Protein AF-A0A9W8CK30-F1 (afdb_monomer_lite)

Sequence (544 aa):
MYNIVLTFGDSITQFGTNIKFSGWVNHLSQLFERRMDVLNRGFNGYNTDDACNVAHLVLPRTRNMEYPSPDICPSKYQLPNFSPKVELLTICFGSNDSMLVPGNKHVPLKRYTDNLRHLVQQVKDPKSEYYSPDTRIVLITPPPIGDHMYKTFAEKMSTSQKHENKVTRLYADAVRDLAQEMEVKCIDLWTAIENKIKDYNMSAETETNEFDGYDQYLNDGLHLNAKEFRVKEMVLNAGEIAHGATLAVEAAQFVIRHKRVQKKFVSVLKVTVIGMVLAYALIYVLLVLPLFIIRNGNYILATLLQYDATSSTFALLSTRDAVDHFLSTLPLLGLDIMVHVRPNMFEDIFFTMLEEVDPEYAKALKSWPPRKFRWEKVKFAARRLAKRYFMTLVASYLSRLPVVGWMVVPLGALTMMAKFVGYPLSGAIVLATVISPGSRKSTMFIFKSLLAMSDFSRDLMRPYFSHLGAKPKQQIQFYKTNESTVVGFILAYYLFVQLSWIGPAFYILAQAAIAMFISRQTVRPPPYTPGAEWELEKKARIKP

Organism: NCBI:txid1052880

pLDDT: mean 80.2, std 15.57, range [25.28, 98.81]

Foldseek 3Di:
DAAEAAEAEEPLLVCLCPLQQLVVLVVVCVVCPPHHHYDGRYHYLAALVNCLVCLVVRFDQPPDPPPVPPPPDPPPDPDPPDDHHHQEYEYYHQLQCLWDPPRPSHDPLVRSLVSVLVSVCLQPPPPHSRDDPNYAYEYEQFAFFLQQLLVVLCVVVVHPIHHHRVSSVSRLVSSVVSCVVVVHHYHSNHVVVVVVLVVVLVPDPPDDDSRSSCVQAAVRRGTGGNNPSPPCLQPFPVVLLVVLQVLLVVLLVVCVVDPQLVVLLVVLLVVLLVQLVVVLVVLCCVQVVVLVVVLVVLVVCCVVVVDDCPVVNVVSVVSVVVVVVVSLQSLLVSNLQCCQVCVVSLLVSLLSLLCVQPVVLSQQLQLFDFQPPPDDSNVVSVVVVVVVVVLLVVLVVCLPPPPCNVCSLLVVQQVVVCLQQNNRVSVVLSVVLSVPPDPPPVSSVVSVLSVVLSVLLCSLCNSRCRSLVDDSVLVSVVSSLSVNSSNSNSVSQSVQLSDRSRNSSSSSSSSSSVSSVDPVFFDRHGHDDVPDRDRRDHGPPPDD

Structure (mmCIF, N/CA/C/O backbone):
data_AF-A0A9W8CK30-F1
#
_entry.id   AF-A0A9W8CK30-F1
#
loop_
_atom_site.group_PDB
_atom_site.id
_atom_site.type_symbol
_atom_site.label_atom_id
_atom_site.label_alt_id
_atom_site.label_comp_id
_atom_site.label_asym_id
_atom_site.label_entity_id
_atom_site.label_seq_id
_atom_site.pdbx_PDB_ins_code
_atom_site.Cartn_x
_atom_site.Cartn_y
_atom_site.Cartn_z
_atom_site.occupancy
_atom_site.B_iso_or_equiv
_atom_site.auth_seq_id
_atom_site.auth_comp_id
_atom_site.auth_asym_id
_atom_site.auth_atom_id
_atom_site.pdbx_PDB_model_num
ATOM 1 N N . MET A 1 1 ? -19.502 21.655 -9.169 1.00 65.25 1 MET A N 1
ATOM 2 C CA . MET A 1 1 ? -18.942 21.185 -7.885 1.00 65.25 1 MET A CA 1
ATOM 3 C C . MET A 1 1 ? -19.142 19.673 -7.850 1.00 65.25 1 MET A C 1
ATOM 5 O O . MET A 1 1 ? -20.153 19.223 -8.386 1.00 65.25 1 MET A O 1
ATOM 9 N N . TYR A 1 2 ? -18.150 18.899 -7.403 1.00 83.56 2 TYR A N 1
ATOM 10 C CA . TYR A 1 2 ? -18.266 17.435 -7.367 1.00 83.56 2 TYR A CA 1
ATOM 11 C C . TYR A 1 2 ? -19.207 17.019 -6.231 1.00 83.56 2 TYR A C 1
ATOM 13 O O . TYR A 1 2 ? -19.472 17.816 -5.335 1.00 83.56 2 TYR A O 1
ATOM 21 N N . ASN A 1 3 ? -19.703 15.777 -6.246 1.00 89.31 3 ASN A N 1
ATOM 22 C CA . ASN A 1 3 ? -20.405 15.232 -5.081 1.00 89.31 3 ASN A CA 1
ATOM 23 C C . ASN A 1 3 ? -19.504 15.267 -3.839 1.00 89.31 3 ASN A C 1
ATOM 25 O O . ASN A 1 3 ? -18.278 15.295 -3.946 1.00 89.31 3 ASN A O 1
ATOM 29 N N . ILE A 1 4 ? -20.121 15.279 -2.664 1.00 91.88 4 ILE A N 1
ATOM 30 C CA . ILE A 1 4 ? -19.476 15.683 -1.421 1.00 91.88 4 ILE A CA 1
ATOM 31 C C . ILE A 1 4 ? -19.264 14.483 -0.494 1.00 91.88 4 ILE A C 1
ATOM 33 O O . ILE A 1 4 ? -20.175 13.684 -0.270 1.00 91.88 4 ILE A O 1
ATOM 37 N N . VAL A 1 5 ? -18.078 14.411 0.107 1.00 94.81 5 VAL A N 1
ATOM 38 C CA . VAL A 1 5 ? -17.840 13.694 1.364 1.00 94.81 5 VAL A CA 1
ATOM 39 C C . VAL A 1 5 ? -17.885 14.722 2.489 1.00 94.81 5 VAL A C 1
ATOM 41 O O . VAL A 1 5 ? -17.054 15.626 2.542 1.00 94.81 5 VAL A O 1
ATOM 44 N N . LEU A 1 6 ? -18.861 14.609 3.381 1.00 95.56 6 LEU A N 1
ATOM 45 C CA . LEU A 1 6 ? -19.061 15.528 4.494 1.00 95.56 6 LEU A CA 1
ATOM 46 C C . LEU A 1 6 ? -18.518 14.899 5.779 1.00 95.56 6 LEU A C 1
ATOM 48 O O . LEU A 1 6 ? -19.005 13.854 6.207 1.00 95.56 6 LEU A O 1
ATOM 52 N N . THR A 1 7 ? -17.526 15.528 6.408 1.00 97.19 7 THR A N 1
ATOM 53 C CA . THR A 1 7 ? -16.990 15.058 7.692 1.00 97.19 7 THR A CA 1
ATOM 54 C C . THR A 1 7 ? -17.495 15.937 8.827 1.00 97.19 7 THR A C 1
ATOM 56 O O . THR A 1 7 ? -17.118 17.105 8.899 1.00 97.19 7 THR A O 1
ATOM 59 N N . PHE A 1 8 ? -18.320 15.391 9.716 1.00 97.94 8 PHE A N 1
ATOM 60 C CA . PHE A 1 8 ? -18.879 16.087 10.873 1.00 97.94 8 PHE A CA 1
ATOM 61 C C . PHE A 1 8 ? -18.279 15.531 12.166 1.00 97.94 8 PHE A C 1
ATOM 63 O O . PHE A 1 8 ? -18.261 14.318 12.371 1.00 97.94 8 PHE A O 1
ATOM 70 N N . GLY A 1 9 ? -17.763 16.394 13.035 1.00 97.75 9 GLY A N 1
ATOM 71 C CA . GLY A 1 9 ? -17.132 15.930 14.267 1.00 97.75 9 GLY A CA 1
ATOM 72 C C . GLY A 1 9 ? -16.594 17.040 15.153 1.00 97.75 9 GLY A C 1
ATOM 73 O O . GLY A 1 9 ? -16.890 18.216 14.944 1.00 97.75 9 GLY A O 1
ATOM 74 N N . ASP A 1 10 ? -15.777 16.658 16.126 1.00 96.75 10 ASP A N 1
ATOM 75 C CA . ASP A 1 10 ? -15.156 17.572 17.085 1.00 96.75 10 ASP A CA 1
ATOM 76 C C . ASP A 1 10 ? -13.778 18.105 16.614 1.00 96.75 10 ASP A C 1
ATOM 78 O O . ASP A 1 10 ? -13.512 18.254 15.413 1.00 96.75 10 ASP A O 1
ATOM 82 N N . SER A 1 11 ? -12.880 18.408 17.558 1.00 95.25 11 SER A N 1
ATOM 83 C CA . SER A 1 11 ? -11.514 18.869 17.301 1.00 95.25 11 SER A CA 1
ATOM 84 C C . SER A 1 11 ? -10.676 17.882 16.489 1.00 95.25 11 SER A C 1
ATOM 86 O O . SER A 1 11 ? -9.855 18.318 15.682 1.00 95.25 11 SER A O 1
ATOM 88 N N . ILE A 1 12 ? -10.905 16.572 16.624 1.00 94.38 12 ILE A N 1
ATOM 89 C CA . ILE A 1 12 ? -10.204 15.538 15.849 1.00 94.38 12 ILE A CA 1
ATOM 90 C C . ILE A 1 12 ? -10.549 15.670 14.362 1.00 94.38 12 ILE A C 1
ATOM 92 O O . ILE A 1 12 ? -9.693 15.502 13.489 1.00 94.38 12 ILE A O 1
ATOM 96 N N . THR A 1 13 ? -11.796 16.029 14.057 1.00 95.44 13 THR A N 1
ATOM 97 C CA . THR A 1 13 ? -12.231 16.311 12.684 1.00 95.44 13 THR A CA 1
ATOM 98 C C . THR A 1 13 ? -11.753 17.691 12.235 1.00 95.44 13 THR A C 1
ATOM 100 O O . THR A 1 13 ? -11.208 17.821 11.138 1.00 95.44 13 THR A O 1
ATOM 103 N N . GLN A 1 14 ? -11.846 18.713 13.096 1.00 95.56 14 GLN A N 1
ATOM 104 C CA . GLN A 1 14 ? -11.438 20.082 12.756 1.00 95.56 14 GLN A CA 1
ATOM 105 C C . GLN A 1 14 ? -9.957 20.135 12.372 1.00 95.56 14 GLN A C 1
ATOM 107 O O . GLN A 1 14 ? -9.589 20.711 11.349 1.00 95.56 14 GLN A O 1
ATOM 112 N N . PHE A 1 15 ? -9.104 19.493 13.171 1.00 93.44 15 PHE A N 1
ATOM 113 C CA . PHE A 1 15 ? -7.669 19.414 12.920 1.00 93.44 15 PHE A CA 1
ATOM 114 C C . PHE A 1 15 ? -7.299 18.349 11.889 1.00 93.44 15 PHE A C 1
ATOM 116 O O . PHE A 1 15 ? -6.147 18.297 11.471 1.00 93.44 15 PHE A O 1
ATOM 123 N N . GLY A 1 16 ? -8.254 17.556 11.403 1.00 89.31 16 GLY A N 1
ATOM 124 C CA . GLY A 1 16 ? -8.020 16.530 10.393 1.00 89.31 16 GLY A CA 1
ATOM 125 C C . GLY A 1 16 ? -7.559 17.071 9.035 1.00 89.31 16 GLY A C 1
ATOM 126 O O . GLY A 1 16 ? -7.091 16.298 8.207 1.00 89.31 16 GLY A O 1
ATOM 127 N N . THR A 1 17 ? -7.634 18.377 8.766 1.00 88.44 17 THR A N 1
ATOM 128 C CA . THR A 1 17 ? -6.974 18.990 7.593 1.00 88.44 17 THR A CA 1
ATOM 129 C C . THR A 1 17 ? -5.509 19.348 7.851 1.00 88.44 17 THR A C 1
ATOM 131 O O . THR A 1 17 ? -4.738 19.538 6.911 1.00 88.44 17 THR A O 1
ATOM 134 N N . ASN A 1 18 ? -5.096 19.424 9.116 1.00 86.69 18 ASN A N 1
ATOM 135 C CA . ASN A 1 18 ? -3.737 19.743 9.516 1.00 86.69 18 ASN A CA 1
ATOM 136 C C . ASN A 1 18 ? -2.888 18.470 9.558 1.00 86.69 18 ASN A C 1
ATOM 138 O O . ASN A 1 18 ? -3.066 17.603 10.410 1.00 86.69 18 ASN A O 1
ATOM 142 N N . ILE A 1 19 ? -1.890 18.399 8.681 1.00 80.00 19 ILE A N 1
ATOM 143 C CA . ILE A 1 19 ? -0.962 17.266 8.578 1.00 80.00 19 ILE A CA 1
ATOM 144 C C . ILE A 1 19 ? -0.169 16.976 9.861 1.00 80.00 19 ILE A C 1
ATOM 146 O O . ILE A 1 19 ? 0.379 15.888 9.984 1.00 80.00 19 ILE A O 1
ATOM 150 N N . LYS A 1 20 ? -0.083 17.918 10.815 1.00 78.50 20 LYS A N 1
ATOM 151 C CA . LYS A 1 20 ? 0.539 17.689 12.134 1.00 78.50 20 LYS A CA 1
ATOM 152 C C . LYS A 1 20 ? -0.366 16.896 13.088 1.00 78.50 20 LYS A C 1
ATOM 154 O O . LYS A 1 20 ? 0.137 16.264 14.015 1.00 78.50 20 LYS A O 1
ATOM 159 N N . PHE A 1 21 ? -1.675 16.910 12.845 1.00 80.12 21 PHE A N 1
ATOM 160 C CA . PHE A 1 21 ? -2.707 16.247 13.641 1.00 80.12 21 PHE A CA 1
ATOM 161 C C . PHE A 1 21 ? -3.379 15.149 12.815 1.00 80.12 21 PHE A C 1
ATOM 163 O O . PHE A 1 21 ? -4.563 15.235 12.497 1.00 80.12 21 PHE A O 1
ATOM 170 N N . SER A 1 22 ? -2.600 14.149 12.392 1.00 82.56 22 SER A N 1
ATOM 171 C CA . SER A 1 22 ? -2.953 13.075 11.444 1.00 82.56 22 SER A CA 1
ATOM 172 C C . SER A 1 22 ? -3.208 13.503 9.997 1.00 82.56 22 SER A C 1
ATOM 174 O O . SER A 1 22 ? -2.800 12.798 9.083 1.00 82.56 22 SER A O 1
ATOM 176 N N . GLY A 1 23 ? -3.859 14.643 9.755 1.00 86.81 23 GLY A N 1
ATOM 177 C CA . GLY A 1 23 ? -4.244 15.051 8.407 1.00 86.81 23 GLY A CA 1
ATOM 178 C C . GLY A 1 23 ? -5.306 14.151 7.761 1.00 86.81 23 GLY A C 1
ATOM 179 O O . GLY A 1 23 ? -5.427 14.169 6.539 1.00 86.81 23 GLY A O 1
ATOM 180 N N . TRP A 1 24 ? -6.070 13.359 8.526 1.00 87.38 24 TRP A N 1
ATOM 181 C CA . TRP A 1 24 ? -6.973 12.339 7.971 1.00 87.38 24 TRP A CA 1
ATOM 182 C C . TRP A 1 24 ? -8.035 12.887 6.999 1.00 87.38 24 TRP A C 1
ATOM 184 O O . TRP A 1 24 ? -8.285 12.271 5.963 1.00 87.38 24 TRP A O 1
ATOM 194 N N . VAL A 1 25 ? -8.607 14.067 7.263 1.00 91.81 25 VAL A N 1
ATOM 195 C CA . VAL A 1 25 ? -9.548 14.732 6.341 1.00 91.81 25 VAL A CA 1
ATOM 196 C C . VAL A 1 25 ? -8.815 15.203 5.086 1.00 91.81 25 VAL A C 1
ATOM 198 O O . VAL A 1 25 ? -9.315 15.018 3.982 1.00 91.81 25 VAL A O 1
ATOM 201 N N . ASN A 1 26 ? -7.595 15.735 5.219 1.00 90.00 26 ASN A N 1
ATOM 202 C CA . ASN A 1 26 ? -6.770 16.087 4.059 1.00 90.00 26 ASN A CA 1
ATOM 203 C C . ASN A 1 26 ? -6.383 14.848 3.227 1.00 90.00 26 ASN A C 1
ATOM 205 O O . ASN A 1 26 ? -6.342 14.912 1.999 1.00 90.00 26 ASN A O 1
ATOM 209 N N . HIS A 1 27 ? -6.152 13.702 3.872 1.00 84.81 27 HIS A N 1
ATOM 210 C CA . HIS A 1 27 ? -5.924 12.430 3.188 1.00 84.81 27 HIS A CA 1
ATOM 211 C C . HIS A 1 27 ? -7.164 11.949 2.444 1.00 84.81 27 HIS A C 1
ATOM 213 O O . HIS A 1 27 ? -7.033 11.482 1.315 1.00 84.81 27 HIS A O 1
ATOM 219 N N . LEU A 1 28 ? -8.364 12.129 3.001 1.00 86.56 28 LEU A N 1
ATOM 220 C CA . LEU A 1 28 ? -9.598 11.904 2.249 1.00 86.56 28 LEU A CA 1
ATOM 221 C C . LEU A 1 28 ? -9.682 12.831 1.030 1.00 86.56 28 LEU A C 1
ATOM 223 O O . LEU A 1 28 ? -9.974 12.344 -0.061 1.00 86.56 28 LEU A O 1
ATOM 227 N N . SER A 1 29 ? -9.361 14.121 1.172 1.00 90.44 29 SER A N 1
ATOM 228 C CA . SER A 1 29 ? -9.340 15.066 0.042 1.00 90.44 29 SER A CA 1
ATOM 229 C C . SER A 1 29 ? -8.391 14.615 -1.066 1.00 90.44 29 SER A C 1
ATOM 231 O O . SER A 1 29 ? -8.749 14.643 -2.241 1.00 90.44 29 SER A O 1
ATOM 233 N N . GLN A 1 30 ? -7.200 14.140 -0.699 1.00 87.75 30 GLN A N 1
ATOM 234 C CA . GLN A 1 30 ? -6.228 13.599 -1.645 1.00 87.75 30 GLN A CA 1
ATOM 235 C C . GLN A 1 30 ? -6.709 12.289 -2.285 1.00 87.75 30 GLN A C 1
ATOM 237 O O . GLN A 1 30 ? -6.545 12.081 -3.484 1.00 87.75 30 GLN A O 1
ATOM 242 N N . LEU A 1 31 ? -7.323 11.392 -1.509 1.00 84.25 31 LEU A N 1
ATOM 243 C CA . LEU A 1 31 ? -7.863 10.140 -2.034 1.00 84.25 31 LEU A CA 1
ATOM 244 C C . LEU A 1 31 ? -8.970 10.406 -3.052 1.00 84.25 31 LEU A C 1
ATOM 246 O O . LEU A 1 31 ? -8.998 9.765 -4.101 1.00 84.25 31 LEU A O 1
ATOM 250 N N . PHE A 1 32 ? -9.874 11.342 -2.774 1.00 83.44 32 PHE A N 1
ATOM 251 C CA . PHE A 1 32 ? -11.007 11.674 -3.637 1.00 83.44 32 PHE A CA 1
ATOM 252 C C . PHE A 1 32 ? -10.716 12.772 -4.664 1.00 83.44 32 PHE A C 1
ATOM 254 O O . PHE A 1 32 ? -11.642 13.241 -5.329 1.00 83.44 32 PHE A O 1
ATOM 261 N N . GLU A 1 33 ? -9.443 13.119 -4.867 1.00 87.69 33 GLU A N 1
ATOM 262 C CA . GLU A 1 33 ? -9.029 14.164 -5.797 1.00 87.69 33 GLU A CA 1
ATOM 263 C C . GLU A 1 33 ? -9.661 13.955 -7.184 1.00 87.69 33 GLU A C 1
ATOM 265 O O . GLU A 1 33 ? -9.620 12.861 -7.761 1.00 87.69 33 GLU A O 1
ATOM 270 N N . ARG A 1 34 ? -10.286 15.018 -7.712 1.00 84.75 34 ARG A N 1
ATOM 271 C CA . ARG A 1 34 ? -11.008 15.037 -9.000 1.00 84.75 34 ARG A CA 1
ATOM 272 C C . ARG A 1 34 ? -12.218 14.090 -9.089 1.00 84.75 34 ARG A C 1
ATOM 274 O O . ARG A 1 34 ? -12.689 13.828 -10.195 1.00 84.75 34 ARG A O 1
ATOM 281 N N . ARG A 1 35 ? -12.703 13.553 -7.965 1.00 87.81 35 ARG A N 1
ATOM 282 C CA . ARG A 1 35 ? -13.874 12.660 -7.898 1.00 87.81 35 ARG A CA 1
ATOM 283 C C . ARG A 1 35 ? -14.959 13.189 -6.970 1.00 87.81 35 ARG A C 1
ATOM 285 O O . ARG A 1 35 ? -16.127 13.139 -7.343 1.00 87.81 35 ARG A O 1
ATOM 292 N N . MET A 1 36 ? -14.580 13.652 -5.781 1.00 90.25 36 MET A N 1
ATOM 293 C CA . MET A 1 36 ? -15.488 14.215 -4.782 1.00 90.25 36 MET A CA 1
ATOM 294 C C . MET A 1 36 ? -14.809 15.360 -4.036 1.00 90.25 36 MET A C 1
ATOM 296 O O . MET A 1 36 ? -13.594 15.339 -3.840 1.00 90.25 36 MET A O 1
ATOM 300 N N . ASP A 1 37 ? -15.607 16.330 -3.603 1.00 92.50 37 ASP A N 1
ATOM 301 C CA . ASP A 1 37 ? -15.159 17.408 -2.730 1.00 92.50 37 ASP A CA 1
ATOM 302 C C . ASP A 1 37 ? -15.306 16.950 -1.271 1.00 92.50 37 ASP A C 1
ATOM 304 O O . ASP A 1 37 ? -16.353 16.442 -0.872 1.00 92.50 37 ASP A O 1
ATOM 308 N N . VAL A 1 38 ? -14.259 17.096 -0.459 1.00 94.00 38 VAL A N 1
ATOM 309 C CA . VAL A 1 38 ? -14.301 16.721 0.963 1.00 94.00 38 VAL A CA 1
ATOM 310 C C . VAL A 1 38 ? -14.488 17.979 1.800 1.00 94.00 38 VAL A C 1
ATOM 312 O O . VAL A 1 38 ? -13.639 18.870 1.796 1.00 94.00 38 VAL A O 1
ATOM 315 N N . LEU A 1 39 ? -15.609 18.062 2.514 1.00 94.19 39 LEU A N 1
ATOM 316 C CA . LEU A 1 39 ? -15.955 19.205 3.351 1.00 94.19 39 LEU A CA 1
ATOM 317 C C . LEU A 1 39 ? -15.701 18.898 4.823 1.00 94.19 39 LEU A C 1
ATOM 319 O O . LEU A 1 39 ? -16.365 18.047 5.417 1.00 94.19 39 LEU A O 1
ATOM 323 N N . ASN A 1 40 ? -14.779 19.656 5.419 1.00 95.88 40 ASN A N 1
ATOM 324 C CA . ASN A 1 40 ? -14.506 19.600 6.848 1.00 95.88 40 ASN A CA 1
ATOM 325 C C . ASN A 1 40 ? -15.531 20.433 7.639 1.00 95.88 40 ASN A C 1
ATOM 327 O O . ASN A 1 40 ? -15.557 21.662 7.540 1.00 95.88 40 ASN A O 1
ATOM 331 N N . ARG A 1 41 ? -16.360 19.758 8.439 1.00 96.69 41 ARG A N 1
ATOM 332 C CA . ARG A 1 41 ? -17.269 20.328 9.443 1.00 96.69 41 ARG A CA 1
ATOM 333 C C . ARG A 1 41 ? -16.911 19.823 10.842 1.00 96.69 41 ARG A C 1
ATOM 335 O O . ARG A 1 41 ? -17.765 19.362 11.585 1.00 96.69 41 ARG A O 1
ATOM 342 N N . GLY A 1 42 ? -15.631 19.872 11.190 1.00 96.44 42 GLY A N 1
ATOM 343 C CA . GLY A 1 42 ? -15.170 19.648 12.553 1.00 96.44 42 GLY A CA 1
ATOM 344 C C . GLY A 1 42 ? -15.247 20.913 13.407 1.00 96.44 42 GLY A C 1
ATOM 345 O O . GLY A 1 42 ? -14.864 21.985 12.937 1.00 96.44 42 GLY A O 1
ATOM 346 N N . PHE A 1 43 ? -15.687 20.779 14.657 1.00 95.56 43 PHE A N 1
ATOM 347 C CA . PHE A 1 43 ? -15.857 21.885 15.598 1.00 95.56 43 PHE A CA 1
ATOM 348 C C . PHE A 1 43 ? -15.113 21.605 16.908 1.00 95.56 43 PHE A C 1
ATOM 350 O O . PHE A 1 43 ? -15.485 20.745 17.706 1.00 95.56 43 PHE A O 1
ATOM 357 N N . ASN A 1 44 ? -14.020 22.327 17.134 1.00 93.88 44 ASN A N 1
ATOM 358 C CA . ASN A 1 44 ? -13.172 22.143 18.301 1.00 93.88 44 ASN A CA 1
ATOM 359 C C . ASN A 1 44 ? -13.951 22.410 19.594 1.00 93.88 44 ASN A C 1
ATOM 361 O O . ASN A 1 44 ? -14.528 23.478 19.781 1.00 93.88 44 ASN A O 1
ATOM 365 N N . GLY A 1 45 ? -13.908 21.434 20.499 1.00 91.62 45 GLY A N 1
ATOM 366 C CA . GLY A 1 45 ? -14.532 21.507 21.814 1.00 91.62 45 GLY A CA 1
ATOM 367 C C . GLY A 1 45 ? -16.015 21.152 21.860 1.00 91.62 45 GLY A C 1
ATOM 368 O O . GLY A 1 45 ? -16.560 21.197 22.956 1.00 91.62 45 GLY A O 1
ATOM 369 N N . TYR A 1 46 ? -16.631 20.785 20.734 1.00 97.62 46 TYR A N 1
ATOM 370 C CA . TYR A 1 46 ? -18.047 20.425 20.686 1.00 97.62 46 TYR A CA 1
ATOM 371 C C . TYR A 1 46 ? -18.260 18.989 21.169 1.00 97.62 46 TYR A C 1
ATOM 373 O O . TYR A 1 46 ? -17.469 18.093 20.852 1.00 97.62 46 TYR A O 1
ATOM 381 N N . ASN A 1 47 ? -19.342 18.776 21.910 1.00 98.25 47 ASN A N 1
ATOM 382 C CA . ASN A 1 47 ? -19.879 17.453 22.224 1.00 98.25 47 ASN A CA 1
ATOM 383 C C . ASN A 1 47 ? -21.114 17.152 21.351 1.00 98.25 47 ASN A C 1
ATOM 385 O O . ASN A 1 47 ? -21.450 17.904 20.431 1.00 98.25 47 ASN A O 1
ATOM 389 N N . THR A 1 48 ? -21.800 16.041 21.606 1.00 98.50 48 THR A N 1
ATOM 390 C CA . THR A 1 48 ? -22.975 15.664 20.809 1.00 98.50 48 THR A CA 1
ATOM 391 C C . THR A 1 48 ? -24.223 16.519 21.053 1.00 98.50 48 THR A C 1
ATOM 393 O O . THR A 1 48 ? -25.061 16.594 20.151 1.00 98.50 48 THR A O 1
ATOM 396 N N . ASP A 1 49 ? -24.360 17.190 22.204 1.00 98.44 49 ASP A N 1
ATOM 397 C CA . ASP A 1 49 ? -25.445 18.160 22.418 1.00 98.44 49 ASP A CA 1
ATOM 398 C C . ASP A 1 49 ? -25.230 19.392 21.523 1.00 98.44 49 ASP A C 1
ATOM 400 O O . ASP A 1 49 ? -26.145 19.805 20.803 1.00 98.44 49 ASP A O 1
ATOM 404 N N . ASP A 1 50 ? -24.000 19.913 21.469 1.00 98.19 50 ASP A N 1
ATOM 405 C CA . ASP A 1 50 ? -23.627 20.998 20.552 1.00 98.19 50 ASP A CA 1
ATOM 406 C C . ASP A 1 50 ? -23.824 20.587 19.088 1.00 98.19 50 ASP A C 1
ATOM 408 O O . ASP A 1 50 ? -24.358 21.352 18.281 1.00 98.19 50 ASP A O 1
ATOM 412 N N . ALA A 1 51 ? -23.435 19.353 18.744 1.00 97.62 51 ALA A N 1
ATOM 413 C CA . ALA A 1 51 ? -23.596 18.803 17.403 1.00 97.62 51 ALA A CA 1
ATOM 414 C C . ALA A 1 51 ? -25.067 18.789 16.959 1.00 97.62 51 ALA A C 1
ATOM 416 O O . ALA A 1 51 ? -25.368 19.171 15.827 1.00 97.62 51 ALA A O 1
ATOM 417 N N . CYS A 1 52 ? -25.992 18.402 17.844 1.00 97.44 52 CYS A N 1
ATOM 418 C CA . CYS A 1 52 ? -27.427 18.445 17.553 1.00 97.44 52 CYS A CA 1
ATOM 419 C C . CYS A 1 52 ? -27.915 19.880 17.311 1.00 97.44 52 CYS A C 1
ATOM 421 O O . CYS A 1 52 ? -28.694 20.111 16.387 1.00 97.44 52 CYS A O 1
ATOM 423 N N . ASN A 1 53 ? -27.407 20.854 18.072 1.00 96.31 53 ASN A N 1
ATOM 424 C CA . ASN A 1 53 ? -27.781 22.260 17.915 1.00 96.31 53 ASN A CA 1
ATOM 425 C C . ASN A 1 53 ? -27.330 22.844 16.568 1.00 96.31 53 ASN A C 1
ATOM 427 O O . ASN A 1 53 ? -28.052 23.646 15.980 1.00 96.31 53 ASN A O 1
ATOM 431 N N . VAL A 1 54 ? -26.171 22.430 16.043 1.00 95.44 54 VAL A N 1
ATOM 432 C CA . VAL A 1 54 ? -25.626 22.950 14.771 1.00 95.44 54 VAL A CA 1
ATOM 433 C C . VAL A 1 54 ? -25.896 22.066 13.555 1.00 95.44 54 VAL A C 1
ATOM 435 O O . VAL A 1 54 ? -25.536 22.447 12.441 1.00 95.44 54 VAL A O 1
ATOM 438 N N . ALA A 1 55 ? -26.557 20.916 13.721 1.00 92.38 55 ALA A N 1
ATOM 439 C CA . ALA A 1 55 ? -26.830 19.973 12.633 1.00 92.38 55 ALA A CA 1
ATOM 440 C C . ALA A 1 55 ? -27.514 20.644 11.428 1.00 92.38 55 ALA A C 1
ATOM 442 O O . ALA A 1 55 ? -27.165 20.365 10.283 1.00 92.38 55 ALA A O 1
ATOM 443 N N . HIS A 1 56 ? -28.402 21.610 11.680 1.00 89.12 56 HIS A N 1
ATOM 444 C CA . HIS A 1 56 ? -29.114 22.374 10.653 1.00 89.12 56 HIS A CA 1
ATOM 445 C C . HIS A 1 56 ? -28.226 23.267 9.765 1.00 89.12 56 HIS A C 1
ATOM 447 O O . HIS A 1 56 ? -28.657 23.674 8.684 1.00 89.12 56 HIS A O 1
ATOM 453 N N . LEU A 1 57 ? -27.005 23.583 10.212 1.00 87.25 57 LEU A N 1
ATOM 454 C CA . LEU A 1 57 ? -25.991 24.336 9.459 1.00 87.25 57 LEU A CA 1
ATOM 455 C C . LEU A 1 57 ? -25.035 23.419 8.686 1.00 87.25 57 LEU A C 1
ATOM 457 O O . LEU A 1 57 ? -24.289 23.877 7.818 1.00 87.25 57 LEU A O 1
ATOM 461 N N . VAL A 1 58 ? -25.011 22.134 9.043 1.00 89.44 58 VAL A N 1
ATOM 462 C CA . VAL A 1 58 ? -24.047 21.149 8.547 1.00 89.44 58 VAL A CA 1
ATOM 463 C C . VAL A 1 58 ? -24.685 20.220 7.523 1.00 89.44 58 VAL A C 1
ATOM 465 O O . VAL A 1 58 ? -24.084 19.966 6.479 1.00 89.44 58 VAL A O 1
ATOM 468 N N . LEU A 1 59 ? -25.881 19.706 7.816 1.00 87.94 59 LEU A N 1
ATOM 469 C CA . LEU A 1 59 ? -26.559 18.721 6.985 1.00 87.94 59 LEU A CA 1
ATOM 470 C C . LEU A 1 59 ? -27.152 19.370 5.723 1.00 87.94 59 LEU A C 1
ATOM 472 O O . LEU A 1 59 ? -27.724 20.461 5.791 1.00 87.94 59 LEU A O 1
ATOM 476 N N . PRO A 1 60 ? -27.034 18.713 4.555 1.00 72.12 60 PRO A N 1
ATOM 477 C CA . PRO A 1 60 ? -27.602 19.228 3.318 1.00 72.12 60 PRO A CA 1
ATOM 478 C C . PRO A 1 60 ? -29.132 19.183 3.387 1.00 72.12 60 PRO A C 1
ATOM 480 O O . PRO A 1 60 ? -29.718 18.144 3.685 1.00 72.12 60 PRO A O 1
ATOM 483 N N . ARG A 1 61 ? -29.798 20.296 3.071 1.00 69.19 61 ARG A N 1
ATOM 484 C CA . ARG A 1 61 ? -31.250 20.289 2.855 1.00 69.19 61 ARG A CA 1
ATOM 485 C C . ARG A 1 61 ? -31.529 19.630 1.510 1.00 69.19 61 ARG A C 1
ATOM 487 O O . ARG A 1 61 ? -31.056 20.099 0.478 1.00 69.19 61 ARG A O 1
ATOM 494 N N . THR A 1 62 ? -32.255 18.523 1.523 1.00 58.91 62 THR A N 1
ATOM 495 C CA . THR A 1 62 ? -32.563 17.724 0.327 1.00 58.91 62 THR A CA 1
ATOM 496 C C . THR A 1 62 ? -33.899 18.082 -0.300 1.00 58.91 62 THR A C 1
ATOM 498 O O . THR A 1 62 ? -34.112 17.823 -1.485 1.00 58.91 62 THR A O 1
ATOM 501 N N . ARG A 1 63 ? -34.804 18.710 0.456 1.00 52.53 63 ARG A N 1
ATOM 502 C CA . ARG A 1 63 ? -36.054 19.236 -0.089 1.00 52.53 63 ARG A CA 1
ATOM 503 C C . ARG A 1 63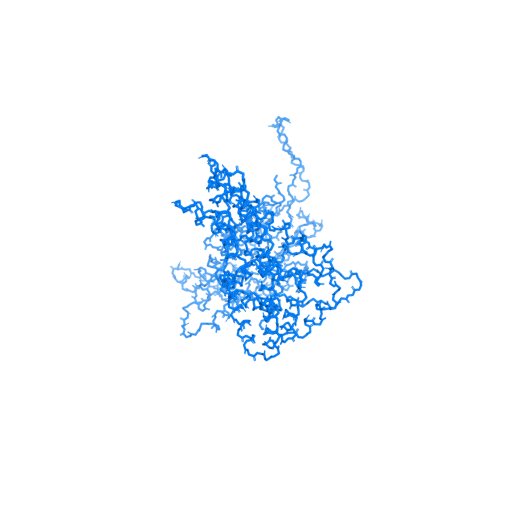 ? -35.761 20.536 -0.828 1.00 52.53 63 ARG A C 1
ATOM 505 O O . ARG A 1 63 ? -35.280 21.478 -0.209 1.00 52.53 63 ARG A O 1
ATOM 512 N N . ASN A 1 64 ? -36.041 20.547 -2.134 1.00 45.06 64 ASN A N 1
ATOM 513 C CA . ASN A 1 64 ? -36.015 21.702 -3.034 1.00 45.06 64 ASN A CA 1
ATOM 514 C C . ASN A 1 64 ? -36.367 23.011 -2.307 1.00 45.06 64 ASN A C 1
ATOM 516 O O . ASN A 1 64 ? -37.537 23.376 -2.216 1.00 45.06 64 ASN A O 1
ATOM 520 N N . MET A 1 65 ? -35.363 23.739 -1.821 1.00 44.28 65 MET A N 1
ATOM 521 C CA . MET A 1 65 ? -35.503 25.179 -1.762 1.00 44.28 65 MET A CA 1
ATOM 522 C C . MET A 1 65 ? -35.288 25.631 -3.195 1.00 44.28 65 MET A C 1
ATOM 524 O O . MET A 1 65 ? -34.165 25.598 -3.701 1.00 44.28 65 MET A O 1
ATOM 528 N N . GLU A 1 66 ? -36.384 25.986 -3.867 1.00 43.91 66 GLU A N 1
ATOM 529 C CA . GLU A 1 66 ? -36.325 27.016 -4.895 1.00 43.91 66 GLU A CA 1
ATOM 530 C C . GLU A 1 66 ? -35.578 28.183 -4.255 1.00 43.91 66 GLU A C 1
ATOM 532 O O . GLU A 1 66 ? -36.132 28.938 -3.459 1.00 43.91 66 GLU A O 1
ATOM 537 N N . TYR A 1 67 ? -34.274 28.278 -4.507 1.00 41.78 67 TYR A N 1
ATOM 538 C CA . TYR A 1 67 ? -33.580 29.520 -4.246 1.00 41.78 67 TYR A CA 1
ATOM 539 C C . TYR A 1 67 ? -34.305 30.547 -5.115 1.00 41.78 67 TYR A C 1
ATOM 541 O O . TYR A 1 67 ? -34.354 30.331 -6.331 1.00 41.78 67 TYR A O 1
ATOM 549 N N . PRO A 1 68 ? -34.888 31.622 -4.549 1.00 42.50 68 PRO A N 1
ATOM 550 C CA . PRO A 1 68 ? -35.302 32.738 -5.372 1.00 42.50 68 PRO A CA 1
ATOM 551 C C . PRO A 1 68 ? -34.021 33.199 -6.049 1.00 42.50 68 PRO A C 1
ATOM 553 O O . PRO A 1 68 ? -33.111 33.713 -5.396 1.00 42.50 68 PRO A O 1
ATOM 556 N N . SER A 1 69 ? -33.884 32.869 -7.331 1.00 44.12 69 SER A N 1
ATOM 557 C CA . SER A 1 69 ? -32.739 33.290 -8.113 1.00 44.12 69 SER A CA 1
ATOM 558 C C . SER A 1 69 ? -32.755 34.810 -8.022 1.00 44.12 69 SER A C 1
ATOM 560 O O . SER A 1 69 ? -33.753 35.402 -8.429 1.00 44.12 69 SER A O 1
ATOM 562 N N . PRO A 1 70 ? -31.736 35.474 -7.448 1.00 46.69 70 PRO A N 1
ATOM 563 C CA . PRO A 1 70 ? -31.676 36.913 -7.589 1.00 46.69 70 PRO A CA 1
ATOM 564 C C . PRO A 1 70 ? -31.634 37.168 -9.096 1.00 46.69 70 PRO A C 1
ATOM 566 O O . PRO A 1 70 ? -30.783 36.602 -9.787 1.00 46.69 70 PRO A O 1
ATOM 569 N N . ASP A 1 71 ? -32.576 37.964 -9.604 1.00 53.00 71 ASP A N 1
ATOM 570 C CA . ASP A 1 71 ? -32.781 38.318 -11.020 1.00 53.00 71 ASP A CA 1
ATOM 571 C C . ASP A 1 71 ? -31.584 39.076 -11.655 1.00 53.00 71 ASP A C 1
ATOM 573 O O . ASP A 1 71 ? -31.730 39.864 -12.584 1.00 53.00 71 ASP A O 1
ATOM 577 N N . ILE A 1 72 ? -30.362 38.879 -11.150 1.00 49.59 72 ILE A N 1
ATOM 578 C CA . ILE A 1 72 ? -29.186 39.721 -11.387 1.00 49.59 72 ILE A CA 1
ATOM 579 C C . ILE A 1 72 ? -27.968 38.892 -11.835 1.00 49.59 72 ILE A C 1
ATOM 581 O O . ILE A 1 72 ? -26.823 39.253 -11.578 1.00 49.59 72 ILE A O 1
ATOM 585 N N . CYS A 1 73 ? -28.168 37.769 -12.529 1.00 44.72 73 CYS A N 1
ATOM 586 C CA . CYS A 1 73 ? -27.073 37.105 -13.244 1.00 44.72 73 CYS A CA 1
ATOM 587 C C . CYS A 1 73 ? -27.403 36.991 -14.739 1.00 44.72 73 CYS A C 1
ATOM 589 O O . CYS A 1 73 ? -28.250 36.180 -15.113 1.00 44.72 73 CYS A O 1
ATOM 591 N N . PRO A 1 74 ? -26.756 37.788 -15.616 1.00 49.84 74 PRO A N 1
ATOM 592 C CA . PRO A 1 74 ? -26.980 37.701 -17.053 1.00 49.84 74 PRO A CA 1
ATOM 593 C C . PRO A 1 74 ? -26.674 36.285 -17.560 1.00 49.84 74 PRO A C 1
ATOM 595 O O . PRO A 1 74 ? -25.640 35.694 -17.241 1.00 49.84 74 PRO A O 1
ATOM 598 N N . SER A 1 75 ? -27.589 35.772 -18.383 1.00 54.19 75 SER A N 1
ATOM 599 C CA . SER A 1 75 ? -27.745 34.389 -18.865 1.00 54.19 75 SER A CA 1
ATOM 600 C C . SER A 1 75 ? -26.513 33.710 -19.481 1.00 54.19 75 SER A C 1
ATOM 602 O O . SER A 1 75 ? -26.548 32.509 -19.735 1.00 54.19 75 SER A O 1
ATOM 604 N N . LYS A 1 76 ? -25.398 34.420 -19.692 1.00 48.62 76 LYS A N 1
ATOM 605 C CA . LYS A 1 76 ? -24.173 33.847 -20.274 1.00 48.62 76 LYS A CA 1
ATOM 606 C C . LYS A 1 76 ? -23.297 33.066 -19.281 1.00 48.62 76 LYS A C 1
ATOM 608 O O . LYS A 1 76 ? -22.337 32.432 -19.707 1.00 48.62 76 LYS A O 1
ATOM 613 N N . TYR A 1 77 ? -23.615 33.110 -17.984 1.00 49.72 77 TYR A N 1
ATOM 614 C CA . TYR A 1 77 ? -22.909 32.374 -16.924 1.00 49.72 77 TYR A CA 1
ATOM 615 C C . TYR A 1 77 ? -23.869 31.598 -16.010 1.00 49.72 77 TYR A C 1
ATOM 617 O O . TYR A 1 77 ? -23.677 31.564 -14.796 1.00 49.72 77 TYR A O 1
ATOM 625 N N . GLN A 1 78 ? -24.913 30.975 -16.563 1.00 46.41 78 GLN A N 1
ATOM 626 C CA . GLN A 1 78 ? -25.672 29.984 -15.797 1.00 46.41 78 GLN A CA 1
ATOM 627 C C . GLN A 1 78 ? -24.735 28.826 -15.435 1.00 46.41 78 GLN A C 1
ATOM 629 O O . GLN A 1 78 ? -24.305 28.057 -16.297 1.00 46.41 78 GLN A O 1
ATOM 634 N N . LEU A 1 79 ? -24.376 28.734 -14.151 1.00 48.75 79 LEU A N 1
ATOM 635 C CA . LEU A 1 79 ? -23.733 27.544 -13.610 1.00 48.75 79 LEU A CA 1
ATOM 636 C C . LEU A 1 79 ? -24.665 26.351 -13.884 1.00 48.75 79 LEU A C 1
ATOM 638 O O . LEU A 1 79 ? -25.882 26.502 -13.774 1.00 48.75 79 LEU A O 1
ATOM 642 N N . PRO A 1 80 ? -24.134 25.178 -14.270 1.00 48.16 80 PRO A N 1
ATOM 643 C CA . PRO A 1 80 ? -24.968 24.006 -14.502 1.00 48.16 80 PRO A CA 1
ATOM 644 C C . PRO A 1 80 ? -25.847 23.731 -13.275 1.00 48.16 80 PRO A C 1
ATOM 646 O O . PRO A 1 80 ? -25.364 23.838 -12.147 1.00 48.16 80 PRO A O 1
ATOM 649 N N . ASN A 1 81 ? -27.108 23.348 -13.518 1.00 51.38 81 ASN A N 1
ATOM 650 C CA . ASN A 1 81 ? -28.146 22.955 -12.546 1.00 51.38 81 ASN A CA 1
ATOM 651 C C . ASN A 1 81 ? -27.784 21.667 -11.766 1.00 51.38 81 ASN A C 1
ATOM 653 O O . ASN A 1 81 ? -28.579 20.739 -11.630 1.00 51.38 81 ASN A O 1
ATOM 657 N N . PHE A 1 82 ? -26.545 21.559 -11.298 1.00 56.81 82 PHE A N 1
ATOM 658 C CA . PHE A 1 82 ? -26.032 20.423 -10.557 1.00 56.81 82 PHE A CA 1
ATOM 659 C C . PHE A 1 82 ? -25.811 20.841 -9.108 1.00 56.81 82 PHE A C 1
ATOM 661 O O . PHE A 1 82 ? -24.759 21.384 -8.763 1.00 56.81 82 PHE A O 1
ATOM 668 N N . SER A 1 83 ? -26.810 20.581 -8.268 1.00 65.50 83 SER A N 1
ATOM 669 C CA . SER A 1 83 ? -26.660 20.631 -6.815 1.00 65.50 83 SER A CA 1
ATOM 670 C C . SER A 1 83 ? -25.872 19.397 -6.369 1.00 65.50 83 SER A C 1
ATOM 672 O O . SER A 1 83 ? -26.353 18.276 -6.557 1.00 65.50 83 SER A O 1
ATOM 674 N N . PRO A 1 84 ? -24.661 19.558 -5.811 1.00 73.88 84 PRO A N 1
ATOM 675 C CA . PRO A 1 84 ? -23.860 18.430 -5.359 1.00 73.88 84 PRO A CA 1
ATOM 676 C C . PRO A 1 84 ? -24.582 17.624 -4.288 1.00 73.88 84 PRO A C 1
ATOM 678 O O . PRO A 1 84 ? -25.101 18.189 -3.325 1.00 73.88 84 PRO A O 1
ATOM 681 N N . LYS A 1 85 ? -24.574 16.299 -4.425 1.00 85.94 85 LYS A N 1
ATOM 682 C CA . LYS A 1 85 ? -25.117 15.401 -3.402 1.00 85.94 85 LYS A CA 1
ATOM 683 C C . LYS A 1 85 ? -24.043 15.044 -2.382 1.00 85.94 85 LYS A C 1
ATOM 685 O O . LYS A 1 85 ? -22.885 14.853 -2.751 1.00 85.94 85 LYS A O 1
ATOM 690 N N . VAL A 1 86 ? -24.428 14.888 -1.116 1.00 90.94 86 VAL A N 1
ATOM 691 C CA . VAL A 1 86 ? -23.553 14.289 -0.098 1.00 90.94 86 VAL A CA 1
ATOM 692 C C . VAL A 1 86 ? -23.609 12.767 -0.236 1.00 90.94 86 VAL A C 1
ATOM 694 O O . VAL A 1 86 ? -24.606 12.137 0.098 1.00 90.94 86 VAL A O 1
ATOM 697 N N . GLU A 1 87 ? -22.532 12.173 -0.735 1.00 92.31 87 GLU A N 1
ATOM 698 C CA . GLU A 1 87 ? -22.403 10.728 -0.996 1.00 92.31 87 GLU A CA 1
ATOM 699 C C . GLU A 1 87 ? -22.016 9.933 0.252 1.00 92.31 87 GLU A C 1
ATOM 701 O O . GLU A 1 87 ? -22.328 8.743 0.375 1.00 92.31 87 GLU A O 1
ATOM 706 N N . LEU A 1 88 ? -21.301 10.595 1.162 1.00 94.44 88 LEU A N 1
ATOM 707 C CA . LEU A 1 88 ? -20.791 10.033 2.401 1.00 94.44 88 LEU A CA 1
ATOM 708 C C . LEU A 1 88 ? -20.826 11.099 3.497 1.00 94.44 88 LEU A C 1
ATOM 710 O O . LEU A 1 88 ? -20.266 12.178 3.319 1.00 94.44 88 LEU A O 1
ATOM 714 N N . LEU A 1 89 ? -21.434 10.767 4.629 1.00 96.19 89 LEU A N 1
ATOM 715 C CA . LEU A 1 89 ? -21.379 11.521 5.874 1.00 96.19 89 LEU A CA 1
ATOM 716 C C . LEU A 1 89 ? -20.605 10.705 6.911 1.00 96.19 89 LEU A C 1
ATOM 718 O O . LEU A 1 89 ? -21.004 9.588 7.243 1.00 96.19 89 LEU A O 1
ATOM 722 N N . THR A 1 90 ? -19.521 11.262 7.444 1.00 97.31 90 THR A N 1
ATOM 723 C CA . THR A 1 90 ? -18.851 10.697 8.621 1.00 97.31 90 THR A CA 1
ATOM 724 C C . THR A 1 90 ? -19.238 11.482 9.866 1.00 97.31 90 THR A C 1
ATOM 726 O O . THR A 1 90 ? -19.210 12.710 9.822 1.00 97.31 90 THR A O 1
ATOM 729 N N . ILE A 1 91 ? -19.535 10.799 10.970 1.00 98.19 91 ILE A N 1
ATOM 730 C CA . ILE A 1 91 ? -19.823 11.424 12.269 1.00 98.19 91 ILE A CA 1
ATOM 731 C C . ILE A 1 91 ? -18.783 10.934 13.282 1.00 98.19 91 ILE A C 1
ATOM 733 O O . ILE A 1 91 ? -18.697 9.732 13.528 1.00 98.19 91 ILE A O 1
ATOM 737 N N . CYS A 1 92 ? -17.985 11.849 13.836 1.00 97.25 92 CYS A N 1
ATOM 738 C CA . CYS A 1 92 ? -16.876 11.558 14.751 1.00 97.25 92 CYS A CA 1
ATOM 739 C C . CYS A 1 92 ? -16.944 12.469 15.989 1.00 97.25 92 CYS A C 1
ATOM 741 O O . CYS A 1 92 ? -16.425 13.587 15.983 1.00 97.25 92 CYS A O 1
ATOM 743 N N . PHE A 1 93 ? -17.624 11.987 17.030 1.00 98.19 93 PHE A N 1
ATOM 744 C CA . PHE A 1 93 ? -17.791 12.645 18.331 1.00 98.19 93 PHE A CA 1
ATOM 745 C C . PHE A 1 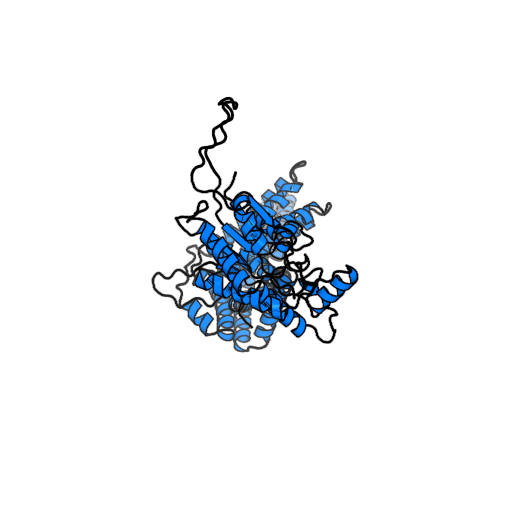93 ? -17.645 11.613 19.451 1.00 98.19 93 PHE A C 1
ATOM 747 O O . PHE A 1 93 ? -17.759 10.409 19.215 1.00 98.19 93 PHE A O 1
ATOM 754 N N . GLY A 1 94 ? -17.476 12.074 20.687 1.00 96.81 94 GLY A N 1
ATOM 755 C CA . GLY A 1 94 ? -17.429 11.216 21.871 1.00 96.81 94 GLY A CA 1
ATOM 756 C C . GLY A 1 94 ? -16.247 11.499 22.783 1.00 96.81 94 GLY A C 1
ATOM 757 O O . GLY A 1 94 ? -16.326 11.194 23.965 1.00 96.81 94 GLY A O 1
ATOM 758 N N . SER A 1 95 ? -15.179 12.119 22.273 1.00 94.56 95 SER A N 1
ATOM 759 C CA . SER A 1 95 ? -14.012 12.450 23.093 1.00 94.56 95 SER A CA 1
ATOM 760 C C . SER A 1 95 ? -14.304 13.554 24.108 1.00 94.56 95 SER A C 1
ATOM 762 O O . SER A 1 95 ? -13.846 13.473 25.239 1.00 94.56 95 SER A O 1
ATOM 764 N N . ASN A 1 96 ? -15.084 14.573 23.731 1.00 97.19 96 ASN A N 1
ATOM 765 C CA . ASN A 1 96 ? -15.532 15.607 24.669 1.00 97.19 96 ASN A CA 1
ATOM 766 C C . ASN A 1 96 ? -16.668 15.098 25.576 1.00 97.19 96 ASN A C 1
ATOM 768 O O . ASN A 1 96 ? -16.707 15.439 26.756 1.00 97.19 96 ASN A O 1
ATOM 772 N N . ASP A 1 97 ? -17.565 14.265 25.041 1.00 98.25 97 ASP A N 1
ATOM 773 C CA . ASP A 1 97 ? -18.684 13.664 25.773 1.00 98.25 97 ASP A CA 1
ATOM 774 C C . ASP A 1 97 ? -18.198 12.755 26.916 1.00 98.25 97 ASP A C 1
ATOM 776 O O . ASP A 1 97 ? -18.753 12.793 28.016 1.00 98.25 97 ASP A O 1
ATOM 780 N N . SER A 1 98 ? -17.115 11.998 26.686 1.00 97.19 98 SER A N 1
ATOM 781 C CA . SER A 1 98 ? -16.500 11.098 27.669 1.00 97.19 98 SER A CA 1
ATOM 782 C C . SER A 1 98 ? -15.667 11.795 28.750 1.00 97.19 98 SER A C 1
ATOM 784 O O . SER A 1 98 ? -15.122 11.119 29.629 1.00 97.19 98 SER A O 1
ATOM 786 N N . MET A 1 99 ? -15.580 13.129 28.724 1.00 94.75 99 MET A N 1
ATOM 787 C CA . MET A 1 99 ? -14.912 13.921 29.756 1.00 94.75 99 MET A CA 1
ATOM 788 C C . MET A 1 99 ? -15.491 13.607 31.141 1.00 94.75 99 MET A C 1
ATOM 790 O O . MET A 1 99 ? -16.700 13.447 31.303 1.00 94.75 99 MET A O 1
ATOM 794 N N . LEU A 1 100 ? -14.638 13.536 32.164 1.00 92.75 100 LEU A N 1
ATOM 795 C CA . LEU A 1 100 ? -15.084 13.296 33.535 1.00 92.75 100 LEU A CA 1
ATOM 796 C C . LEU A 1 100 ? -15.786 14.524 34.122 1.00 92.75 100 LEU A C 1
ATOM 798 O O . LEU A 1 100 ? -15.335 15.656 33.951 1.00 92.75 100 LEU A O 1
ATOM 802 N N . VAL A 1 101 ? -16.836 14.289 34.908 1.00 89.00 101 VAL A N 1
ATOM 803 C CA . VAL A 1 101 ? -17.501 15.310 35.736 1.00 89.00 101 VAL A CA 1
ATOM 804 C C . VAL A 1 101 ? -16.514 15.822 36.803 1.00 89.00 101 VAL A C 1
ATOM 806 O O . VAL A 1 101 ? -15.800 15.008 37.396 1.00 89.00 101 VAL A O 1
ATOM 809 N N . PRO A 1 102 ? -16.435 17.142 37.076 1.00 83.44 102 PRO A N 1
ATOM 810 C CA . PRO A 1 102 ? -17.336 18.230 36.662 1.00 83.44 102 PRO A CA 1
ATOM 811 C C . PRO A 1 102 ? -16.972 18.931 35.337 1.00 83.44 102 PRO A C 1
ATOM 813 O O . PRO A 1 102 ? -17.288 20.105 35.158 1.00 83.44 102 PRO A O 1
ATOM 816 N N . GLY A 1 103 ? -16.298 18.253 34.406 1.00 82.25 103 GLY A N 1
ATOM 817 C CA . GLY A 1 103 ? -15.964 18.797 33.091 1.00 82.25 103 GLY A CA 1
ATOM 818 C C . GLY A 1 103 ? -17.188 19.317 32.330 1.00 82.25 103 GLY A C 1
ATOM 819 O O . GLY A 1 103 ? -18.207 18.640 32.219 1.00 82.25 103 GLY A O 1
ATOM 820 N N . ASN A 1 104 ? -17.080 20.525 31.777 1.00 86.12 104 ASN A N 1
ATOM 821 C CA . ASN A 1 104 ? -18.201 21.256 31.175 1.00 86.12 104 ASN A CA 1
ATOM 822 C C . ASN A 1 104 ? -18.657 20.732 29.805 1.00 86.12 104 ASN A C 1
ATOM 824 O O . ASN A 1 104 ? -19.631 21.242 29.263 1.00 86.12 104 ASN A O 1
ATOM 828 N N . LYS A 1 105 ? -17.952 19.750 29.238 1.00 92.25 105 LYS A N 1
ATOM 829 C CA . LYS A 1 105 ? -18.300 19.135 27.952 1.00 92.25 105 LYS A CA 1
ATOM 830 C C . LYS A 1 105 ? -18.926 17.748 28.084 1.00 92.25 105 LYS A C 1
ATOM 832 O O . LYS A 1 105 ? -19.320 17.181 27.069 1.00 92.25 105 LYS A O 1
ATOM 837 N N . HIS A 1 106 ? -19.004 17.214 29.303 1.00 96.94 106 HIS A N 1
ATOM 838 C CA . HIS A 1 106 ? -19.531 15.881 29.560 1.00 96.94 106 HIS A CA 1
ATOM 839 C C . HIS A 1 106 ? -20.981 15.743 29.077 1.00 96.94 106 HIS A C 1
ATOM 841 O O . HIS A 1 106 ? -21.822 16.583 29.397 1.00 96.94 106 HIS A O 1
ATOM 847 N N . VAL A 1 107 ? -21.279 14.643 28.384 1.00 98.06 107 VAL A N 1
ATOM 848 C CA . VAL A 1 107 ? -22.645 14.259 28.005 1.00 98.06 107 VAL A CA 1
ATOM 849 C C . VAL A 1 107 ? -22.879 12.833 28.492 1.00 98.06 107 VAL A C 1
ATOM 851 O O . VAL A 1 107 ? -22.159 11.940 28.058 1.00 98.06 107 VAL A O 1
ATOM 854 N N . PRO A 1 108 ? -23.881 12.562 29.350 1.00 98.19 108 PRO A N 1
ATOM 855 C CA . PRO A 1 108 ? -24.127 11.214 29.855 1.00 98.19 108 PRO A CA 1
ATOM 856 C C . PRO A 1 108 ? -24.310 10.187 28.729 1.00 98.19 108 PRO A C 1
ATOM 858 O O . PRO A 1 108 ? -25.016 10.452 27.759 1.00 98.19 108 PRO A O 1
ATOM 861 N N . LEU A 1 109 ? -23.755 8.981 28.891 1.00 98.25 109 LEU A N 1
ATOM 862 C CA . LEU A 1 109 ? -23.678 7.945 27.845 1.00 98.25 109 LEU A CA 1
ATOM 863 C C . LEU A 1 109 ? -25.003 7.682 27.100 1.00 98.25 109 LEU A C 1
ATOM 865 O O . LEU A 1 109 ? -25.021 7.547 25.875 1.00 98.25 109 LEU A O 1
ATOM 869 N N . LYS A 1 110 ? -26.129 7.645 27.825 1.00 98.19 110 LYS A N 1
ATOM 870 C CA . LYS A 1 110 ? -27.459 7.491 27.216 1.00 98.19 110 LYS A CA 1
ATOM 871 C C . LYS A 1 110 ? -27.797 8.671 26.298 1.00 98.19 110 LYS A C 1
ATOM 873 O O . LYS A 1 110 ? -28.182 8.460 25.155 1.00 98.19 110 LYS A O 1
ATOM 878 N N . ARG A 1 111 ? -27.607 9.901 26.784 1.00 98.44 111 ARG A N 1
ATOM 879 C CA . ARG A 1 111 ? -27.854 11.134 26.027 1.00 98.44 111 ARG A CA 1
ATOM 880 C C . ARG A 1 111 ? -26.946 11.221 24.801 1.00 98.44 111 ARG A C 1
ATOM 882 O O . ARG A 1 111 ? -27.439 11.526 23.725 1.00 98.44 111 ARG A O 1
ATOM 889 N N . TYR A 1 112 ? -25.670 10.867 24.943 1.00 98.75 112 TYR A N 1
ATOM 890 C CA . TYR A 1 112 ? -24.720 10.755 23.833 1.00 98.75 112 TYR A CA 1
ATOM 891 C C . TYR A 1 112 ? -25.224 9.806 22.736 1.00 98.75 112 TYR A C 1
ATOM 893 O O . TYR A 1 112 ? -25.273 10.166 21.560 1.00 98.75 112 TYR A O 1
ATOM 901 N N . THR A 1 113 ? -25.672 8.611 23.130 1.00 98.62 113 THR A N 1
ATOM 902 C CA . THR A 1 113 ? -26.216 7.609 22.201 1.00 98.62 113 THR A CA 1
ATOM 903 C C . THR A 1 113 ? -27.489 8.117 21.518 1.00 98.62 113 THR A C 1
ATOM 905 O O . THR A 1 113 ? -27.635 7.986 20.303 1.00 98.62 113 THR A O 1
ATOM 908 N N . ASP A 1 114 ? -28.390 8.750 22.274 1.00 98.69 114 ASP A N 1
ATOM 909 C CA . ASP A 1 114 ? -29.625 9.341 21.747 1.00 98.69 114 ASP A CA 1
ATOM 910 C C . ASP A 1 114 ? -29.338 10.493 20.769 1.00 98.69 114 ASP A C 1
ATOM 912 O O . ASP A 1 114 ? -29.991 10.590 19.729 1.00 98.69 114 ASP A O 1
ATOM 916 N N . ASN A 1 115 ? -28.326 11.317 21.047 1.00 98.81 115 ASN A N 1
ATOM 917 C CA . ASN A 1 115 ? -27.887 12.399 20.169 1.00 98.81 115 ASN A CA 1
ATOM 918 C C . ASN A 1 115 ? -27.319 11.862 18.849 1.00 98.81 115 ASN A C 1
ATOM 920 O O . ASN A 1 115 ? -27.702 12.323 17.775 1.00 98.81 115 ASN A O 1
ATOM 924 N N . LEU A 1 116 ? -26.449 10.849 18.895 1.00 98.75 116 LEU A N 1
ATOM 925 C CA . LEU A 1 116 ? -25.943 10.212 17.677 1.00 98.75 116 LEU A CA 1
ATOM 926 C C . LEU A 1 116 ? -27.070 9.555 16.872 1.00 98.75 116 LEU A C 1
ATOM 928 O O . LEU A 1 116 ? -27.119 9.718 15.650 1.00 98.75 116 LEU A O 1
ATOM 932 N N . ARG A 1 117 ? -28.010 8.874 17.544 1.00 98.62 117 ARG A N 1
ATOM 933 C CA . ARG A 1 117 ? -29.197 8.294 16.899 1.00 98.62 117 ARG A CA 1
ATOM 934 C C . ARG A 1 117 ? -30.003 9.374 16.187 1.00 98.62 117 ARG A C 1
ATOM 936 O O . ARG A 1 117 ? -30.368 9.200 15.025 1.00 98.62 117 ARG A O 1
ATOM 943 N N . HIS A 1 118 ? -30.221 10.502 16.859 1.00 98.06 118 HIS A N 1
ATOM 944 C CA . HIS A 1 118 ? -30.915 11.651 16.299 1.00 98.06 118 HIS A CA 1
ATOM 945 C C . HIS A 1 118 ? -30.213 12.183 15.042 1.00 98.06 118 HIS A C 1
ATOM 947 O O . HIS A 1 118 ? -30.858 12.327 14.007 1.00 98.06 118 HIS A O 1
ATOM 953 N N . LEU A 1 119 ? -28.894 12.402 15.082 1.00 97.62 119 LEU A N 1
ATOM 954 C CA . LEU A 1 119 ? -28.121 12.881 13.928 1.00 97.62 119 LEU A CA 1
ATOM 955 C C . LEU A 1 119 ? -28.210 11.936 12.720 1.00 97.62 119 LEU A C 1
ATOM 957 O O . LEU A 1 119 ? -28.344 12.391 11.585 1.00 97.62 119 LEU A O 1
ATOM 961 N N . VAL A 1 120 ? -28.171 10.621 12.945 1.00 96.94 120 VAL A N 1
ATOM 962 C CA . VAL A 1 120 ? -28.342 9.628 11.873 1.00 96.94 120 VAL A CA 1
ATOM 963 C C . VAL A 1 120 ? -29.778 9.650 11.330 1.00 96.94 120 VAL A C 1
ATOM 965 O O . VAL A 1 120 ? -29.978 9.603 10.114 1.00 96.94 120 VAL A O 1
ATOM 968 N N . GLN A 1 121 ? -30.783 9.760 12.205 1.00 96.19 121 GLN A N 1
ATOM 969 C CA . GLN A 1 121 ? -32.196 9.844 11.818 1.00 96.19 121 GLN A CA 1
ATOM 970 C C . GLN A 1 121 ? -32.514 11.108 11.016 1.00 96.19 121 GLN A C 1
ATOM 972 O O . GLN A 1 121 ? -33.292 11.017 10.072 1.00 96.19 121 GLN A O 1
ATOM 977 N N . GLN A 1 122 ? -31.866 12.245 11.297 1.00 94.44 122 GLN A N 1
ATOM 978 C CA . GLN A 1 122 ? -32.011 13.458 10.480 1.00 94.44 122 GLN A CA 1
ATOM 979 C C . GLN A 1 122 ? -31.713 13.196 8.996 1.00 94.44 122 GLN A C 1
ATOM 981 O O . GLN A 1 122 ? -32.316 13.823 8.134 1.00 94.44 122 GLN A O 1
ATOM 986 N N . VAL A 1 123 ? -30.825 12.257 8.669 1.00 93.75 123 VAL A N 1
ATOM 987 C CA . VAL A 1 123 ? -30.490 11.938 7.273 1.00 93.75 123 VAL A CA 1
ATOM 988 C C . VAL A 1 123 ? -31.303 10.753 6.743 1.00 93.75 123 VAL A C 1
ATOM 990 O O . VAL A 1 123 ? -31.647 10.729 5.562 1.00 93.75 123 VAL A O 1
ATOM 993 N N . LYS A 1 124 ? -31.636 9.771 7.593 1.00 92.44 124 LYS A N 1
ATOM 994 C CA . LYS A 1 124 ? -32.324 8.533 7.180 1.00 92.44 124 LYS A CA 1
ATOM 995 C C . LYS A 1 124 ? -33.857 8.591 7.205 1.00 92.44 124 LYS A C 1
ATOM 997 O O . LYS A 1 124 ? -34.472 7.819 6.476 1.00 92.44 124 LYS A O 1
ATOM 1002 N N . ASP A 1 125 ? -34.482 9.428 8.033 1.00 92.88 125 ASP A N 1
ATOM 1003 C CA . ASP A 1 125 ? -35.946 9.471 8.171 1.00 92.88 125 ASP A CA 1
ATOM 1004 C C . ASP A 1 125 ? -36.583 10.231 6.991 1.00 92.88 125 ASP A C 1
ATOM 1006 O O . ASP A 1 125 ? -36.293 11.418 6.830 1.00 92.88 125 ASP A O 1
ATOM 1010 N N . PRO A 1 126 ? -37.490 9.616 6.201 1.00 90.69 126 PRO A N 1
ATOM 1011 C CA . PRO A 1 126 ? -38.217 10.284 5.116 1.00 90.69 126 PRO A CA 1
ATOM 1012 C C . PRO A 1 126 ? -38.986 11.551 5.514 1.00 90.69 126 PRO A C 1
ATOM 1014 O O . PRO A 1 126 ? -39.335 12.356 4.650 1.00 90.69 126 PRO A O 1
ATOM 1017 N N . LYS A 1 127 ? -39.297 11.726 6.804 1.00 90.38 127 LYS A N 1
ATOM 1018 C CA . LYS A 1 127 ? -39.982 12.914 7.335 1.00 90.38 127 LYS A CA 1
ATOM 1019 C C . LYS A 1 127 ? -39.033 14.072 7.649 1.00 90.38 127 LYS A C 1
ATOM 1021 O O . LYS A 1 127 ? -39.512 15.186 7.853 1.00 90.38 127 LYS A O 1
ATOM 1026 N N . SER A 1 128 ? -37.727 13.824 7.699 1.00 89.69 128 SER A N 1
ATOM 1027 C CA . SER A 1 128 ? -36.725 14.843 8.002 1.00 89.69 128 SER A CA 1
ATOM 1028 C C . SER A 1 128 ? -36.548 15.845 6.856 1.00 89.69 128 SER A C 1
ATOM 1030 O O . SER A 1 128 ? -36.623 15.493 5.679 1.00 89.69 128 SER A O 1
ATOM 1032 N N . GLU A 1 129 ? -36.244 17.103 7.191 1.00 86.31 129 GLU A N 1
ATOM 1033 C CA . GLU A 1 129 ? -35.866 18.140 6.216 1.00 86.31 129 GLU A CA 1
ATOM 1034 C C . GLU A 1 129 ? -34.538 17.818 5.498 1.00 86.31 129 GLU A C 1
ATOM 1036 O O . GLU A 1 129 ? -34.311 18.264 4.370 1.00 86.31 129 GLU A O 1
ATOM 1041 N N . TYR A 1 130 ? -33.685 17.002 6.125 1.00 89.56 130 TYR A N 1
ATOM 1042 C CA . TYR A 1 130 ? -32.372 16.595 5.605 1.00 89.56 130 TYR A CA 1
ATOM 1043 C C . TYR A 1 130 ? -32.365 15.171 5.034 1.00 89.56 130 TYR A C 1
ATOM 1045 O O . TYR A 1 130 ? -31.296 14.586 4.843 1.00 89.56 130 TYR A O 1
ATOM 1053 N N . TYR A 1 131 ? -33.545 14.591 4.779 1.00 90.00 131 TYR A N 1
ATOM 1054 C CA . TYR A 1 131 ? -33.678 13.218 4.300 1.00 90.00 131 TYR A CA 1
ATOM 1055 C C . TYR A 1 131 ? -32.888 12.976 3.011 1.00 90.00 131 TYR A C 1
ATOM 1057 O O . TYR A 1 131 ? -33.240 13.497 1.953 1.00 90.00 131 TYR A O 1
ATOM 1065 N N . SER A 1 132 ? -31.850 12.151 3.078 1.00 88.12 132 SER A N 1
ATOM 1066 C CA . SER A 1 132 ? -30.996 11.833 1.938 1.00 88.12 132 SER A CA 1
ATOM 1067 C C . SER A 1 132 ? -30.777 10.322 1.864 1.00 88.12 132 SER A C 1
ATOM 1069 O O . SER A 1 132 ? -29.807 9.810 2.430 1.00 88.12 132 SER A O 1
ATOM 1071 N N . PRO A 1 133 ? -31.665 9.580 1.175 1.00 84.12 133 PRO A N 1
ATOM 1072 C CA . PRO A 1 133 ? -31.613 8.117 1.149 1.00 84.12 133 PRO A CA 1
ATOM 1073 C C . PRO A 1 133 ? -30.346 7.564 0.490 1.00 84.12 133 PRO A C 1
ATOM 1075 O O . PRO A 1 133 ? -29.922 6.455 0.806 1.00 84.12 133 PRO A O 1
ATOM 1078 N N . ASP A 1 134 ? -29.729 8.344 -0.399 1.00 86.62 134 ASP A N 1
ATOM 1079 C CA . ASP A 1 134 ? -28.501 7.971 -1.102 1.00 86.62 134 ASP A CA 1
ATOM 1080 C C . ASP A 1 134 ? -27.234 8.226 -0.256 1.00 86.62 134 ASP A C 1
ATOM 1082 O O . ASP A 1 134 ? -26.159 7.709 -0.573 1.00 86.62 134 ASP A O 1
ATOM 1086 N N . THR A 1 135 ? -27.321 9.027 0.819 1.00 91.88 135 THR A N 1
ATOM 1087 C CA . THR A 1 135 ? -26.157 9.357 1.654 1.00 91.88 135 THR A CA 1
ATOM 1088 C C . THR A 1 135 ? -25.756 8.159 2.501 1.00 91.88 135 THR A C 1
ATOM 1090 O O . THR A 1 135 ? -26.474 7.726 3.403 1.00 91.88 135 THR A O 1
ATOM 1093 N N . ARG A 1 136 ? -24.541 7.655 2.278 1.00 94.56 136 ARG A N 1
ATOM 1094 C CA . ARG A 1 136 ? -23.947 6.641 3.154 1.00 94.56 136 ARG A CA 1
ATOM 1095 C C . ARG A 1 136 ? -23.466 7.292 4.442 1.00 94.56 136 ARG A C 1
ATOM 1097 O O . ARG A 1 136 ? -22.817 8.329 4.396 1.00 94.56 136 ARG A O 1
ATOM 1104 N N . ILE A 1 137 ? -23.737 6.661 5.580 1.00 95.94 137 ILE A N 1
ATOM 1105 C CA . ILE A 1 137 ? -23.321 7.163 6.893 1.00 95.94 137 ILE A CA 1
ATOM 1106 C C . ILE A 1 137 ? -22.282 6.219 7.492 1.00 95.94 137 ILE A C 1
ATOM 1108 O O . ILE A 1 137 ? -22.455 4.995 7.481 1.00 95.94 137 ILE A O 1
ATOM 1112 N N . VAL A 1 138 ? -21.207 6.804 8.013 1.00 97.12 138 VAL A N 1
ATOM 1113 C CA . VAL A 1 138 ? -20.167 6.114 8.775 1.00 97.12 138 VAL A CA 1
ATOM 1114 C C . VAL A 1 138 ? -20.038 6.782 10.140 1.00 97.12 138 VAL A C 1
ATOM 1116 O O . VAL A 1 138 ? -19.695 7.961 10.224 1.00 97.12 138 VAL A O 1
ATOM 1119 N N . LEU A 1 139 ? -20.282 6.030 11.209 1.00 97.62 139 LEU A N 1
ATOM 1120 C CA . LEU A 1 139 ? -19.948 6.461 12.564 1.00 97.62 139 LEU A CA 1
ATOM 1121 C C . LEU A 1 139 ? -18.486 6.115 12.859 1.00 97.62 139 LEU A C 1
ATOM 1123 O O . LEU A 1 139 ? -18.019 5.032 12.508 1.00 97.62 139 LEU A O 1
ATOM 1127 N N . ILE A 1 140 ? -17.759 7.027 13.491 1.00 96.69 140 ILE A N 1
ATOM 1128 C CA . ILE A 1 140 ? -16.368 6.830 13.902 1.00 96.69 140 ILE A CA 1
ATOM 1129 C C . ILE A 1 140 ? -16.332 6.924 15.423 1.00 96.69 140 ILE A C 1
ATOM 1131 O O . ILE A 1 140 ? -16.819 7.901 15.990 1.00 96.69 140 ILE A O 1
ATOM 1135 N N . THR A 1 141 ? -15.790 5.902 16.085 1.00 96.44 141 THR A N 1
ATOM 1136 C CA . THR A 1 141 ? -15.646 5.922 17.547 1.00 96.44 141 THR A CA 1
ATOM 1137 C C . THR A 1 141 ? -14.641 7.005 17.961 1.00 96.44 141 THR A C 1
ATOM 1139 O O . THR A 1 141 ? -13.691 7.256 17.210 1.00 96.44 141 THR A O 1
ATOM 1142 N N . PRO A 1 142 ? -14.750 7.596 19.166 1.00 96.62 142 PRO A N 1
ATOM 1143 C CA . PRO A 1 142 ? -13.646 8.385 19.704 1.00 96.62 142 PRO A CA 1
ATOM 1144 C C . PRO A 1 142 ? -12.364 7.526 19.782 1.00 96.62 142 PRO A C 1
ATOM 1146 O O . PRO A 1 142 ? -12.459 6.318 20.024 1.00 96.62 142 PRO A O 1
ATOM 1149 N N . PRO A 1 143 ? -11.168 8.096 19.547 1.00 94.56 143 PRO A N 1
ATOM 1150 C CA . PRO A 1 143 ? -9.904 7.402 19.780 1.00 94.56 143 PRO A CA 1
ATOM 1151 C C . PRO A 1 143 ? -9.717 7.094 21.275 1.00 94.56 143 PRO A C 1
ATOM 1153 O O . PRO A 1 143 ? -10.398 7.684 22.121 1.00 94.56 143 PRO A O 1
ATOM 1156 N N . PRO A 1 144 ? -8.793 6.185 21.629 1.00 95.75 144 PRO A N 1
ATOM 1157 C CA . PRO A 1 144 ? -8.452 5.969 23.023 1.00 95.75 144 PRO A CA 1
ATOM 1158 C C . PRO A 1 144 ? -7.713 7.187 23.589 1.00 95.75 144 PRO A C 1
ATOM 1160 O O . PRO A 1 144 ? -7.085 7.950 22.852 1.00 95.75 144 PRO A O 1
ATOM 1163 N N . ILE A 1 145 ? -7.789 7.354 24.908 1.00 95.81 145 ILE A N 1
ATOM 1164 C CA . ILE A 1 145 ? -7.080 8.411 25.634 1.00 95.81 145 ILE A CA 1
ATOM 1165 C C . ILE A 1 145 ? -5.776 7.827 26.170 1.00 95.81 145 ILE A C 1
ATOM 1167 O O . ILE A 1 145 ? -5.777 6.766 26.788 1.00 95.81 145 ILE A O 1
ATOM 1171 N N . GLY A 1 146 ? -4.660 8.512 25.943 1.00 94.56 146 GLY A N 1
ATOM 1172 C CA . GLY A 1 146 ? -3.405 8.187 26.614 1.00 94.56 146 GLY A CA 1
ATOM 1173 C C . GLY A 1 146 ? -3.407 8.809 28.002 1.00 94.56 146 GLY A C 1
ATOM 1174 O O . GLY A 1 146 ? -2.987 9.954 28.131 1.00 94.56 146 GLY A O 1
ATOM 1175 N N . ASP A 1 147 ? -3.898 8.094 29.018 1.00 94.06 147 ASP A N 1
ATOM 1176 C CA . ASP A 1 147 ? -4.189 8.649 30.353 1.00 94.06 147 ASP A CA 1
ATOM 1177 C C . ASP A 1 147 ? -3.010 9.432 30.954 1.00 94.06 147 ASP A C 1
ATOM 1179 O O . ASP A 1 147 ? -3.178 10.577 31.383 1.00 94.06 147 ASP A O 1
ATOM 1183 N N . HIS A 1 148 ? -1.802 8.858 30.931 1.00 91.94 148 HIS A N 1
ATOM 1184 C CA . HIS A 1 148 ? -0.609 9.536 31.443 1.00 91.94 148 HIS A CA 1
ATOM 1185 C C . HIS A 1 148 ? -0.236 10.760 30.593 1.00 91.94 148 HIS A C 1
ATOM 1187 O O . HIS A 1 148 ? -0.031 11.850 31.123 1.00 91.94 148 HIS A O 1
ATOM 1193 N N . MET A 1 149 ? -0.252 10.612 29.266 1.00 93.38 149 MET A N 1
ATOM 1194 C CA . MET A 1 149 ? 0.079 11.682 28.321 1.00 93.38 149 MET A CA 1
ATOM 1195 C C . MET A 1 149 ? -0.882 12.872 28.424 1.00 93.38 149 MET A C 1
ATOM 1197 O O . MET A 1 149 ? -0.451 14.028 28.436 1.00 93.38 149 MET A O 1
ATOM 1201 N N . TYR A 1 150 ? -2.181 12.593 28.538 1.00 93.31 150 TYR A N 1
ATOM 1202 C CA . TYR A 1 150 ? -3.206 13.615 28.689 1.00 93.31 150 TYR A CA 1
ATOM 1203 C C . TYR A 1 150 ? -3.082 14.322 30.034 1.00 93.31 150 TYR A C 1
ATOM 1205 O O . TYR A 1 150 ? -3.222 15.541 30.093 1.00 93.31 150 TYR A O 1
ATOM 1213 N N . LYS A 1 151 ? -2.765 13.592 31.111 1.00 92.50 151 LYS A N 1
ATOM 1214 C CA . LYS A 1 151 ? -2.505 14.189 32.424 1.00 92.50 151 LYS A CA 1
ATOM 1215 C C . LYS A 1 151 ? -1.330 15.171 32.369 1.00 92.50 151 LYS A C 1
ATOM 1217 O O . LYS A 1 151 ? -1.489 16.314 32.791 1.00 92.50 151 LYS A O 1
ATOM 1222 N N . THR A 1 152 ? -0.201 14.777 31.777 1.00 91.88 152 THR A N 1
ATOM 1223 C CA . THR A 1 152 ? 0.967 15.658 31.593 1.00 91.88 152 THR A CA 1
ATOM 1224 C C . THR A 1 152 ? 0.621 16.894 30.758 1.00 91.88 152 THR A C 1
ATOM 1226 O O . THR A 1 152 ? 1.011 18.016 31.091 1.00 91.88 152 THR A O 1
ATOM 1229 N N . PHE A 1 153 ? -0.146 16.719 29.678 1.00 91.75 153 PHE A N 1
ATOM 1230 C CA . PHE A 1 153 ? -0.639 17.832 28.868 1.00 91.75 153 PHE A CA 1
ATOM 1231 C C . PHE A 1 153 ? -1.561 18.765 29.668 1.00 91.75 153 PHE A C 1
ATOM 1233 O O . PHE A 1 153 ? -1.405 19.986 29.602 1.00 91.75 153 PHE A O 1
ATOM 1240 N N . ALA A 1 154 ? -2.494 18.205 30.439 1.00 89.75 154 ALA A N 1
ATOM 1241 C CA . ALA A 1 154 ? -3.467 18.957 31.217 1.00 89.75 154 ALA A CA 1
ATOM 1242 C C . ALA A 1 154 ? -2.796 19.819 32.297 1.00 89.75 154 ALA A C 1
ATOM 1244 O O . ALA A 1 154 ? -3.135 20.995 32.443 1.00 89.75 154 ALA A O 1
ATOM 1245 N N . GLU A 1 155 ? -1.794 19.265 32.986 1.00 91.12 155 GLU A N 1
ATOM 1246 C CA . GLU A 1 155 ? -0.957 19.982 33.954 1.00 91.12 155 GLU A CA 1
ATOM 1247 C C . GLU A 1 155 ? -0.195 21.130 33.280 1.00 91.12 155 GLU A C 1
ATOM 1249 O O . GLU A 1 155 ? -0.264 22.276 33.729 1.00 91.12 155 GLU A O 1
ATOM 1254 N N . LYS A 1 156 ? 0.451 20.861 32.138 1.00 91.19 156 LYS A N 1
ATOM 1255 C CA . LYS A 1 156 ? 1.194 21.872 31.369 1.00 91.19 156 LYS A CA 1
ATOM 1256 C C . LYS A 1 156 ? 0.307 23.017 30.871 1.00 91.19 156 LYS A C 1
ATOM 1258 O O . LYS A 1 156 ? 0.749 24.162 30.837 1.00 91.19 156 LYS A O 1
ATOM 1263 N N . MET A 1 157 ? -0.927 22.714 30.479 1.00 87.94 157 MET A N 1
ATOM 1264 C CA . MET A 1 157 ? -1.901 23.699 29.997 1.00 87.94 157 MET A CA 1
ATOM 1265 C C . MET A 1 157 ? -2.741 24.317 31.122 1.00 87.94 157 MET A C 1
ATOM 1267 O O . MET A 1 157 ? -3.592 25.158 30.839 1.00 87.94 157 MET A O 1
ATOM 1271 N N . SER A 1 158 ? -2.521 23.912 32.380 1.00 88.12 158 SER A N 1
ATOM 1272 C CA . SER A 1 158 ? -3.286 24.366 33.551 1.00 88.12 158 SER A CA 1
ATOM 1273 C C . SER A 1 158 ? -4.807 24.235 33.372 1.00 88.12 158 SER A C 1
ATOM 1275 O O . SER A 1 158 ? -5.576 25.099 33.792 1.00 88.12 158 SER A O 1
ATOM 1277 N N . THR A 1 159 ? -5.254 23.154 32.724 1.00 82.44 159 THR A N 1
ATOM 1278 C CA . THR A 1 159 ? -6.682 22.867 32.527 1.00 82.44 159 THR A CA 1
ATOM 1279 C C . THR A 1 159 ? -7.208 21.946 33.624 1.00 82.44 159 THR A C 1
ATOM 1281 O O . THR A 1 159 ? -6.535 21.016 34.060 1.00 82.44 159 THR A O 1
ATOM 1284 N N . SER A 1 160 ? -8.444 22.187 34.064 1.00 82.44 160 SER A N 1
ATOM 1285 C CA . SER A 1 160 ? -9.156 21.326 35.017 1.00 82.44 160 SER A CA 1
ATOM 1286 C C . SER A 1 160 ? -9.841 20.124 34.354 1.00 82.44 160 SER A C 1
ATOM 1288 O O . SER A 1 160 ? -10.458 19.309 35.043 1.00 82.44 160 SER A O 1
ATOM 1290 N N . GLN A 1 161 ? -9.755 20.014 33.024 1.00 85.75 161 GLN A N 1
ATOM 1291 C CA . GLN A 1 161 ? -10.370 18.940 32.249 1.00 85.75 161 GLN A CA 1
ATOM 1292 C C . GLN A 1 161 ? -9.668 17.606 32.500 1.00 85.75 161 GLN A C 1
ATOM 1294 O O . GLN A 1 161 ? -8.441 17.525 32.518 1.00 85.75 161 GLN A O 1
ATOM 1299 N N . LYS A 1 162 ? -10.462 16.544 32.656 1.00 90.00 162 LYS A N 1
ATOM 1300 C CA . LYS A 1 162 ? -9.968 15.188 32.897 1.00 90.00 162 LYS A CA 1
ATOM 1301 C C . LYS A 1 162 ? -10.639 14.206 31.949 1.00 90.00 162 LYS A C 1
ATOM 1303 O O . LYS A 1 162 ? -11.854 14.260 31.762 1.00 90.00 162 LYS A O 1
ATOM 1308 N N . HIS A 1 163 ? -9.844 13.295 31.409 1.00 93.25 163 HIS A N 1
ATOM 1309 C CA . HIS A 1 163 ? -10.301 12.171 30.603 1.00 93.25 163 HIS A CA 1
ATOM 1310 C C . HIS A 1 163 ? -9.674 10.891 31.144 1.00 93.25 163 HIS A C 1
ATOM 1312 O O . HIS A 1 163 ? -8.579 10.926 31.701 1.00 93.25 163 HIS A O 1
ATOM 1318 N N . GLU A 1 164 ? -10.381 9.780 30.965 1.00 94.56 164 GLU A N 1
ATOM 1319 C CA . GLU A 1 164 ? -9.882 8.441 31.260 1.00 94.56 164 GLU A CA 1
ATOM 1320 C C . GLU A 1 164 ? -10.237 7.512 30.097 1.00 94.56 164 GLU A C 1
ATOM 1322 O O . GLU A 1 164 ? -11.368 7.513 29.588 1.00 94.56 164 GLU A O 1
ATOM 1327 N N . ASN A 1 165 ? -9.282 6.683 29.693 1.00 96.94 165 ASN A N 1
ATOM 1328 C CA . ASN A 1 165 ? -9.425 5.748 28.590 1.00 96.94 165 ASN A CA 1
ATOM 1329 C C . ASN A 1 165 ? -10.582 4.775 28.835 1.00 96.94 165 ASN A C 1
ATOM 1331 O O . ASN A 1 165 ? -11.450 4.614 27.976 1.00 96.94 165 ASN A O 1
ATOM 1335 N N . LYS A 1 166 ? -10.664 4.210 30.049 1.00 96.19 166 LYS A N 1
ATOM 1336 C CA . LYS A 1 166 ? -11.738 3.279 30.438 1.00 96.19 166 LYS A CA 1
ATOM 1337 C C . LYS A 1 166 ? -13.137 3.887 30.302 1.00 96.19 166 LYS A C 1
ATOM 1339 O O . LYS A 1 166 ? -14.077 3.156 30.015 1.00 96.19 166 LYS A O 1
ATOM 1344 N N . VAL A 1 167 ? -13.277 5.202 30.496 1.00 97.06 167 VAL A N 1
ATOM 1345 C CA . VAL A 1 167 ? -14.556 5.902 30.318 1.00 97.06 167 VAL A CA 1
ATOM 1346 C C . VAL A 1 167 ? -14.814 6.115 28.836 1.00 97.06 167 VAL A C 1
ATOM 1348 O O . VAL A 1 167 ? -15.886 5.765 28.360 1.00 97.06 167 VAL A O 1
ATOM 1351 N N . THR A 1 168 ? -13.818 6.588 28.085 1.00 97.62 168 THR A N 1
ATOM 1352 C CA . THR A 1 168 ? -13.917 6.782 26.626 1.00 97.62 168 THR A CA 1
ATOM 1353 C C . THR A 1 168 ? -14.254 5.487 25.885 1.00 97.62 168 THR A C 1
ATOM 1355 O O . THR A 1 168 ? -15.038 5.513 24.937 1.00 97.62 168 THR A O 1
ATOM 1358 N N . ARG A 1 169 ? -13.768 4.340 26.371 1.00 98.00 169 ARG A N 1
ATOM 1359 C CA . ARG A 1 169 ? -14.147 3.014 25.874 1.00 98.00 169 ARG A CA 1
ATOM 1360 C C . ARG A 1 169 ? -15.659 2.784 25.903 1.00 98.00 169 ARG A C 1
ATOM 1362 O O . ARG A 1 169 ? -16.191 2.261 24.937 1.00 98.00 169 ARG A O 1
ATOM 1369 N N . LEU A 1 170 ? -16.364 3.213 26.953 1.00 98.06 170 LEU A N 1
ATOM 1370 C CA . LEU A 1 170 ? -17.824 3.051 27.041 1.00 98.06 170 LEU A CA 1
ATOM 1371 C C . LEU A 1 170 ? -18.548 3.813 25.920 1.00 98.06 170 LEU A C 1
ATOM 1373 O O . LEU A 1 170 ? -19.532 3.322 25.374 1.00 98.06 170 LEU A O 1
ATOM 1377 N N . TYR A 1 171 ? -18.040 4.992 25.550 1.00 98.62 171 TYR A N 1
ATOM 1378 C CA . TYR A 1 171 ? -18.580 5.792 24.448 1.00 98.62 171 TYR A CA 1
ATOM 1379 C C . TYR A 1 171 ? -18.240 5.162 23.095 1.00 98.62 171 TYR A C 1
ATOM 1381 O O . TYR A 1 171 ? -19.099 5.099 22.220 1.00 98.62 171 TYR A O 1
ATOM 1389 N N . ALA A 1 172 ? -17.024 4.631 22.930 1.00 97.69 172 ALA A N 1
ATOM 1390 C CA . ALA A 1 172 ? -16.655 3.867 21.741 1.00 97.69 172 ALA A CA 1
ATOM 1391 C C . ALA A 1 172 ? -17.529 2.613 21.564 1.00 97.69 172 ALA A C 1
ATOM 1393 O O . ALA A 1 172 ? -18.028 2.370 20.466 1.00 97.69 172 ALA A O 1
ATOM 1394 N N . ASP A 1 173 ? -17.768 1.864 22.642 1.00 95.75 173 ASP A N 1
ATOM 1395 C CA . ASP A 1 173 ? -18.642 0.691 22.658 1.00 95.75 173 ASP A CA 1
ATOM 1396 C C . ASP A 1 173 ? -20.075 1.083 22.243 1.00 95.75 173 ASP A C 1
ATOM 1398 O O . ASP A 1 173 ? -20.624 0.480 21.321 1.00 95.75 173 ASP A O 1
ATOM 1402 N N . ALA A 1 174 ? -20.620 2.173 22.799 1.00 98.31 174 ALA A N 1
ATOM 1403 C CA . ALA A 1 174 ? -21.943 2.688 22.434 1.00 98.31 174 ALA A CA 1
ATOM 1404 C C . ALA A 1 174 ? -22.061 3.093 20.953 1.00 98.31 174 ALA A C 1
ATOM 1406 O O . ALA A 1 174 ? -23.098 2.861 20.334 1.00 98.31 174 ALA A O 1
ATOM 1407 N N . VAL A 1 175 ? -21.006 3.654 20.347 1.00 98.25 175 VAL A N 1
ATOM 1408 C CA . VAL A 1 175 ? -20.990 3.952 18.901 1.00 98.25 175 VAL A CA 1
ATOM 1409 C C . VAL A 1 175 ? -21.069 2.676 18.065 1.00 98.25 175 VAL A C 1
ATOM 1411 O O . VAL A 1 175 ? -21.757 2.667 17.043 1.00 98.25 175 VAL A O 1
ATOM 1414 N N . ARG A 1 176 ? -20.377 1.602 18.467 1.00 96.50 176 ARG A N 1
ATOM 1415 C CA . ARG A 1 176 ? -20.414 0.319 17.743 1.00 96.50 176 ARG A CA 1
ATOM 1416 C C . ARG A 1 176 ? -21.792 -0.315 17.819 1.00 96.50 176 ARG A C 1
ATOM 1418 O O . ARG A 1 176 ? -22.329 -0.706 16.782 1.00 96.50 176 ARG A O 1
ATOM 1425 N N . ASP A 1 177 ? -22.359 -0.354 19.019 1.00 96.62 177 ASP A N 1
ATOM 1426 C CA . ASP A 1 177 ? -23.682 -0.921 19.265 1.00 96.62 177 ASP A CA 1
ATOM 1427 C C . ASP A 1 177 ? -24.750 -0.141 18.490 1.00 96.62 177 ASP A C 1
ATOM 1429 O O . ASP A 1 177 ? -25.556 -0.734 17.773 1.00 96.62 177 ASP A O 1
ATOM 1433 N N . LEU A 1 178 ? -24.694 1.196 18.528 1.00 97.94 178 LEU A N 1
ATOM 1434 C CA . LEU A 1 178 ? -25.606 2.053 17.773 1.00 97.94 178 LEU A CA 1
ATOM 1435 C C . LEU A 1 178 ? -25.437 1.889 16.257 1.00 97.94 178 LEU A C 1
ATOM 1437 O O . LEU A 1 178 ? -26.422 1.868 15.520 1.00 97.94 178 LEU A O 1
ATOM 1441 N N . ALA A 1 179 ? -24.202 1.769 15.763 1.00 93.94 179 ALA A N 1
ATOM 1442 C CA . ALA A 1 179 ? -23.965 1.564 14.339 1.00 93.94 179 ALA A CA 1
ATOM 1443 C C . ALA A 1 179 ? -24.588 0.252 13.842 1.00 93.94 179 ALA A C 1
ATOM 1445 O O . ALA A 1 179 ? -25.151 0.217 12.746 1.00 93.94 179 ALA A O 1
ATOM 1446 N N . GLN A 1 180 ? -24.516 -0.803 14.659 1.00 92.38 180 GLN A N 1
ATOM 1447 C CA . GLN A 1 180 ? -25.176 -2.076 14.392 1.00 92.38 180 GLN A CA 1
ATOM 1448 C C . GLN A 1 180 ? -26.704 -1.948 14.472 1.00 92.38 180 GLN A C 1
ATOM 1450 O O . GLN A 1 180 ? -27.377 -2.378 13.539 1.00 92.38 180 GLN A O 1
ATOM 1455 N N . GLU A 1 181 ? -27.239 -1.320 15.527 1.00 96.75 181 GLU A N 1
ATOM 1456 C CA . GLU A 1 181 ? -28.679 -1.058 15.720 1.00 96.75 181 GLU A CA 1
ATOM 1457 C C . GLU A 1 181 ? -29.288 -0.331 14.512 1.00 96.75 181 GLU A C 1
ATOM 1459 O O . GLU A 1 181 ? -30.356 -0.693 14.026 1.00 96.75 181 GLU A O 1
ATOM 1464 N N . MET A 1 182 ? -28.597 0.692 14.006 1.00 95.75 182 MET A N 1
ATOM 1465 C CA . MET A 1 182 ? -29.085 1.556 12.929 1.00 95.75 182 MET A CA 1
ATOM 1466 C C . MET A 1 182 ? -28.682 1.098 11.522 1.00 95.75 182 MET A C 1
ATOM 1468 O O . MET A 1 182 ? -28.925 1.830 10.552 1.00 95.75 182 MET A O 1
ATOM 1472 N N . GLU A 1 183 ? -28.017 -0.054 11.402 1.00 93.56 183 GLU A N 1
ATOM 1473 C CA . GLU A 1 183 ? -27.484 -0.595 10.147 1.00 93.56 183 GLU A CA 1
ATOM 1474 C C . GLU A 1 183 ? -26.658 0.447 9.360 1.00 93.56 183 GLU A C 1
ATOM 1476 O O . GLU A 1 183 ? -26.882 0.727 8.176 1.00 93.56 183 GLU A O 1
ATOM 1481 N N . VAL A 1 184 ? -25.711 1.095 10.039 1.00 93.06 184 VAL A N 1
ATOM 1482 C CA . VAL A 1 184 ? -24.709 1.991 9.436 1.00 93.06 184 VAL A CA 1
ATOM 1483 C C . VAL A 1 184 ? -23.309 1.418 9.620 1.00 93.06 184 VAL A C 1
ATOM 1485 O O . VAL A 1 184 ? -23.074 0.508 10.412 1.00 93.06 184 VAL A O 1
ATOM 1488 N N . LYS A 1 185 ? -22.341 1.908 8.843 1.00 89.25 185 LYS A N 1
ATOM 1489 C CA . LYS A 1 185 ? -20.956 1.445 8.982 1.00 89.25 185 LYS A CA 1
ATOM 1490 C C . LYS A 1 185 ? -20.296 2.113 10.186 1.00 89.25 185 LYS A C 1
ATOM 1492 O O . LYS A 1 185 ? -20.553 3.281 10.461 1.00 89.25 185 LYS A O 1
ATOM 1497 N N . CYS A 1 186 ? -19.419 1.377 10.863 1.00 91.56 186 CYS A N 1
ATOM 1498 C CA . CYS A 1 186 ? -18.622 1.871 11.980 1.00 91.56 186 CYS A CA 1
ATOM 1499 C C . CYS A 1 186 ? -17.128 1.757 11.657 1.00 91.56 186 CYS A C 1
ATOM 1501 O O . CYS A 1 186 ? -16.684 0.727 11.144 1.00 91.56 186 CYS A O 1
ATOM 1503 N N . ILE A 1 187 ? -16.362 2.799 11.971 1.00 90.94 187 ILE A N 1
ATOM 1504 C CA . ILE A 1 187 ? -14.903 2.752 12.063 1.00 90.94 187 ILE A CA 1
ATOM 1505 C C . ILE A 1 187 ? -14.544 2.778 13.549 1.00 90.94 187 ILE A C 1
ATOM 1507 O O . ILE A 1 187 ? -14.670 3.809 14.209 1.00 90.94 187 ILE A O 1
ATOM 1511 N N . ASP A 1 188 ? -14.097 1.631 14.059 1.00 89.50 188 ASP A N 1
ATOM 1512 C CA . ASP A 1 188 ? -13.667 1.457 15.449 1.00 89.50 188 ASP A CA 1
ATOM 1513 C C . ASP A 1 188 ? -12.212 1.908 15.624 1.00 89.50 188 ASP A C 1
ATOM 1515 O O . ASP A 1 188 ? -11.265 1.118 15.558 1.00 89.50 188 ASP A O 1
ATOM 1519 N N . LEU A 1 189 ? -12.047 3.219 15.785 1.00 89.00 189 LEU A N 1
ATOM 1520 C CA . LEU A 1 189 ? -10.758 3.862 15.997 1.00 89.00 189 LEU A CA 1
ATOM 1521 C C . LEU A 1 189 ? -10.172 3.523 17.374 1.00 89.00 189 LEU A C 1
ATOM 1523 O O . LEU A 1 189 ? -8.954 3.386 17.490 1.00 89.00 189 LEU A O 1
ATOM 1527 N N . TRP A 1 190 ? -11.027 3.341 18.386 1.00 94.00 190 TRP A N 1
ATOM 1528 C CA . TRP A 1 190 ? -10.610 3.001 19.746 1.00 94.00 190 TRP A CA 1
ATOM 1529 C C . TRP A 1 190 ? -9.854 1.671 19.757 1.00 94.00 190 TRP A C 1
ATOM 1531 O O . TRP A 1 190 ? -8.665 1.626 20.075 1.00 94.00 190 TRP A O 1
ATOM 1541 N N . THR A 1 191 ? -10.500 0.599 19.291 1.00 85.62 191 THR A N 1
ATOM 1542 C CA . THR A 1 191 ? -9.907 -0.746 19.270 1.00 85.62 191 THR A CA 1
ATOM 1543 C C . THR A 1 191 ? -8.710 -0.820 18.330 1.00 85.62 191 THR A C 1
ATOM 1545 O O . THR A 1 191 ? -7.744 -1.532 18.609 1.00 85.62 191 THR A O 1
ATOM 1548 N N . ALA A 1 192 ? -8.756 -0.097 17.205 1.00 84.56 192 ALA A N 1
ATOM 1549 C CA . ALA A 1 192 ? -7.656 -0.077 16.250 1.00 84.56 192 ALA A CA 1
ATOM 1550 C C . ALA A 1 192 ? -6.363 0.459 16.879 1.00 84.56 192 ALA A C 1
ATOM 1552 O O . ALA A 1 192 ? -5.315 -0.167 16.714 1.00 84.56 192 ALA A O 1
ATOM 1553 N N . ILE A 1 193 ? -6.441 1.573 17.611 1.00 86.00 193 ILE A N 1
ATOM 1554 C CA . ILE A 1 193 ? -5.280 2.179 18.273 1.00 86.00 193 ILE A CA 1
ATOM 1555 C C . ILE A 1 193 ? -4.867 1.357 19.505 1.00 86.00 193 ILE A C 1
ATOM 1557 O O . ILE A 1 193 ? -3.684 1.100 19.689 1.00 86.00 193 ILE A O 1
ATOM 1561 N N . GLU A 1 194 ? -5.808 0.848 20.300 1.00 86.88 194 GLU A N 1
ATOM 1562 C CA . GLU A 1 194 ? -5.500 -0.004 21.462 1.00 86.88 194 GLU A CA 1
ATOM 1563 C C . GLU A 1 194 ? -4.744 -1.282 21.086 1.00 86.88 194 GLU A C 1
ATOM 1565 O O . GLU A 1 194 ? -3.759 -1.644 21.725 1.00 86.88 194 GLU A O 1
ATOM 1570 N N . ASN A 1 195 ? -5.166 -1.972 20.022 1.00 81.38 195 ASN A N 1
ATOM 1571 C CA . ASN A 1 195 ? -4.455 -3.160 19.544 1.00 81.38 195 ASN A CA 1
ATOM 1572 C C . ASN A 1 195 ? -3.041 -2.813 19.079 1.00 81.38 195 ASN A C 1
ATOM 1574 O O . ASN A 1 195 ? -2.095 -3.538 19.357 1.00 81.38 195 ASN A O 1
ATOM 1578 N N . LYS A 1 196 ? -2.896 -1.669 18.417 1.00 82.25 196 LYS A N 1
ATOM 1579 C CA . LYS A 1 196 ? -1.613 -1.161 17.954 1.00 82.25 196 LYS A CA 1
ATOM 1580 C C . LYS A 1 196 ? -0.661 -0.798 19.095 1.00 82.25 196 LYS A C 1
ATOM 1582 O O . LYS A 1 196 ? 0.537 -1.053 18.997 1.00 82.25 196 LYS A O 1
ATOM 1587 N N . ILE A 1 197 ? -1.193 -0.258 20.185 1.00 83.94 197 ILE A N 1
ATOM 1588 C CA . ILE A 1 197 ? -0.443 0.009 21.413 1.00 83.94 197 ILE A CA 1
ATOM 1589 C C . ILE A 1 197 ? -0.037 -1.299 22.096 1.00 83.94 197 ILE A C 1
ATOM 1591 O O . ILE A 1 197 ? 1.111 -1.436 22.508 1.00 83.94 197 ILE A O 1
ATOM 1595 N N . LYS A 1 198 ? -0.928 -2.298 22.154 1.00 81.38 198 LYS A N 1
ATOM 1596 C CA . LYS A 1 198 ? -0.590 -3.638 22.666 1.00 81.38 198 LYS A CA 1
ATOM 1597 C C . LYS A 1 198 ? 0.532 -4.289 21.861 1.00 81.38 198 LYS A C 1
ATOM 1599 O O . LYS A 1 198 ? 1.489 -4.766 22.461 1.00 81.38 198 LYS A O 1
ATOM 1604 N N . ASP A 1 199 ? 0.443 -4.256 20.532 1.00 75.88 199 ASP A N 1
ATOM 1605 C CA . ASP A 1 199 ? 1.482 -4.778 19.639 1.00 75.88 199 ASP A CA 1
ATOM 1606 C C . ASP A 1 199 ? 2.823 -4.063 19.877 1.00 75.88 199 ASP A C 1
ATOM 1608 O O . ASP A 1 199 ? 3.864 -4.710 19.993 1.00 75.88 199 ASP A O 1
ATOM 1612 N N . TYR A 1 200 ? 2.796 -2.729 19.998 1.00 76.50 200 TYR A N 1
ATOM 1613 C CA . TYR A 1 200 ? 3.978 -1.921 20.300 1.00 76.50 200 TYR A CA 1
ATOM 1614 C C . TYR A 1 200 ? 4.609 -2.333 21.637 1.00 76.50 200 TYR A C 1
ATOM 1616 O O . TYR A 1 200 ? 5.795 -2.659 21.678 1.00 76.50 200 TYR A O 1
ATOM 1624 N N . ASN A 1 201 ? 3.806 -2.417 22.699 1.00 77.19 201 ASN A N 1
ATOM 1625 C CA . ASN A 1 201 ? 4.264 -2.777 24.041 1.00 77.19 201 ASN A CA 1
ATOM 1626 C C . ASN A 1 201 ? 4.747 -4.234 24.140 1.00 77.19 201 ASN A C 1
ATOM 1628 O O . ASN A 1 201 ? 5.638 -4.521 24.930 1.00 77.19 201 ASN A O 1
ATOM 1632 N N . MET A 1 202 ? 4.218 -5.151 23.323 1.00 73.50 202 MET A N 1
ATOM 1633 C CA . MET A 1 202 ? 4.732 -6.523 23.218 1.00 73.50 202 MET A CA 1
ATOM 1634 C C . MET A 1 202 ? 6.083 -6.609 22.496 1.00 73.50 202 MET A C 1
ATOM 1636 O O . MET A 1 202 ? 6.857 -7.524 22.760 1.00 73.50 202 MET A O 1
ATOM 1640 N N . SER A 1 203 ? 6.348 -5.696 21.558 1.00 65.00 203 SER A N 1
ATOM 1641 C CA . SER A 1 203 ? 7.584 -5.672 20.763 1.00 65.00 203 SER A CA 1
ATOM 1642 C C . SER A 1 203 ? 8.738 -4.905 21.415 1.00 65.00 203 SER A C 1
ATOM 1644 O O . SER A 1 203 ? 9.889 -5.071 21.014 1.00 65.00 203 SER A O 1
ATOM 1646 N N . ALA A 1 204 ? 8.443 -4.058 22.403 1.00 61.31 204 ALA A N 1
ATOM 1647 C CA . ALA A 1 204 ? 9.435 -3.271 23.118 1.00 61.31 204 ALA A CA 1
ATOM 1648 C C . ALA A 1 204 ? 10.103 -4.124 24.213 1.00 61.31 204 ALA A C 1
ATOM 1650 O O . ALA A 1 204 ? 9.623 -4.214 25.342 1.00 61.31 204 ALA A O 1
ATOM 1651 N N . GLU A 1 205 ? 11.228 -4.764 23.887 1.00 47.22 205 GLU A N 1
ATOM 1652 C CA . GLU A 1 205 ? 12.092 -5.386 24.892 1.00 47.22 205 GLU A CA 1
ATOM 1653 C C . GLU A 1 205 ? 12.720 -4.282 25.768 1.00 47.22 205 GLU A C 1
ATOM 1655 O O . GLU A 1 205 ? 13.652 -3.594 25.366 1.00 47.22 205 GLU A O 1
ATOM 1660 N N . THR A 1 206 ? 12.222 -4.134 26.999 1.00 45.62 206 THR A N 1
ATOM 1661 C CA . THR A 1 206 ? 12.881 -3.503 28.170 1.00 45.62 206 THR A CA 1
ATOM 1662 C C . THR A 1 206 ? 12.932 -1.975 28.348 1.00 45.62 206 THR A C 1
ATOM 1664 O O . THR A 1 206 ? 13.366 -1.550 29.417 1.00 45.62 206 THR A O 1
ATOM 1667 N N . GLU A 1 207 ? 12.414 -1.129 27.452 1.00 52.09 207 GLU A N 1
ATOM 1668 C CA . GLU A 1 207 ? 12.279 0.315 27.749 1.00 52.09 207 GLU A CA 1
ATOM 1669 C C . GLU A 1 207 ? 10.856 0.679 28.208 1.00 52.09 207 GLU A C 1
ATOM 1671 O O . GLU A 1 207 ? 9.884 0.532 27.467 1.00 52.09 207 GLU A O 1
ATOM 1676 N N . THR A 1 208 ? 10.718 1.184 29.440 1.00 55.34 208 THR A N 1
ATOM 1677 C CA . THR A 1 208 ? 9.470 1.794 29.925 1.00 55.34 208 THR A CA 1
ATOM 1678 C C . THR A 1 208 ? 9.201 3.075 29.136 1.00 55.34 208 THR A C 1
ATOM 1680 O O . THR A 1 208 ? 9.842 4.098 29.383 1.00 55.34 208 THR A O 1
ATOM 1683 N N . ASN A 1 209 ? 8.279 3.033 28.171 1.00 69.31 209 ASN A N 1
ATOM 1684 C CA . ASN A 1 209 ? 7.838 4.235 27.467 1.00 69.31 209 ASN A CA 1
ATOM 1685 C C . ASN A 1 209 ? 7.044 5.121 28.440 1.00 69.31 209 ASN A C 1
ATOM 1687 O O . ASN A 1 209 ? 6.053 4.669 29.008 1.00 69.31 209 ASN A O 1
ATOM 1691 N N . GLU A 1 210 ? 7.461 6.382 28.592 1.00 81.06 210 GLU A N 1
ATOM 1692 C CA . GLU A 1 210 ? 6.817 7.388 29.446 1.00 81.06 210 GLU A CA 1
ATOM 1693 C C . GLU A 1 210 ? 5.303 7.477 29.216 1.00 81.06 210 GLU A C 1
ATOM 1695 O O . GLU A 1 210 ? 4.562 7.710 30.159 1.00 81.06 210 GLU A O 1
ATOM 1700 N N . PHE A 1 211 ? 4.821 7.259 27.991 1.00 87.06 211 PHE A N 1
ATOM 1701 C CA . PHE A 1 211 ? 3.406 7.401 27.636 1.00 87.06 211 PHE A CA 1
ATOM 1702 C C . PHE A 1 211 ? 2.752 6.092 27.188 1.00 87.06 211 PHE A C 1
ATOM 1704 O O . PHE A 1 211 ? 1.828 6.131 26.378 1.00 87.06 211 PHE A O 1
ATOM 1711 N N . ASP A 1 212 ? 3.241 4.938 27.651 1.00 84.94 212 ASP A N 1
ATOM 1712 C CA . ASP A 1 212 ? 2.657 3.608 27.392 1.00 84.94 212 ASP A CA 1
ATOM 1713 C C . ASP A 1 212 ? 2.467 3.258 25.896 1.00 84.94 212 ASP A C 1
ATOM 1715 O O . ASP A 1 212 ? 1.646 2.410 25.547 1.00 84.94 212 ASP A O 1
ATOM 1719 N N . GLY A 1 213 ? 3.197 3.925 24.991 1.00 85.56 213 GLY A N 1
ATOM 1720 C CA . GLY A 1 213 ? 3.071 3.771 23.534 1.00 85.56 213 GLY A CA 1
ATOM 1721 C C . GLY A 1 213 ? 2.070 4.717 22.858 1.00 85.56 213 GLY A C 1
ATOM 1722 O O . GLY A 1 213 ? 2.034 4.785 21.628 1.00 85.56 213 GLY A O 1
ATOM 1723 N N . TYR A 1 214 ? 1.286 5.495 23.612 1.00 88.88 214 TYR A N 1
ATOM 1724 C CA . TYR A 1 214 ? 0.298 6.424 23.045 1.00 88.88 214 TYR A CA 1
ATOM 1725 C C . TYR A 1 214 ? 0.934 7.586 22.278 1.00 88.88 214 TYR A C 1
ATOM 1727 O O . TYR A 1 214 ? 0.333 8.085 21.330 1.00 88.88 214 TYR A O 1
ATOM 1735 N N . ASP A 1 215 ? 2.166 7.980 22.604 1.00 87.75 215 ASP A N 1
ATOM 1736 C CA . ASP A 1 215 ? 2.925 9.033 21.910 1.00 87.75 215 ASP A CA 1
ATOM 1737 C C . ASP A 1 215 ? 3.259 8.693 20.442 1.00 87.75 215 ASP A C 1
ATOM 1739 O O . ASP A 1 215 ? 3.686 9.557 19.660 1.00 87.75 215 ASP A O 1
ATOM 1743 N N . GLN A 1 216 ? 3.074 7.427 20.058 1.00 85.19 216 GLN A N 1
ATOM 1744 C CA . GLN A 1 216 ? 3.186 6.953 18.682 1.00 85.19 216 GLN A CA 1
ATOM 1745 C C . GLN A 1 216 ? 1.953 7.315 17.849 1.00 85.19 216 GLN A C 1
ATOM 1747 O O . GLN A 1 216 ? 2.094 7.548 16.651 1.00 85.19 216 GLN A O 1
ATOM 1752 N N . TYR A 1 217 ? 0.783 7.485 18.474 1.00 85.44 217 TYR A N 1
ATOM 1753 C CA . TYR A 1 217 ? -0.504 7.701 17.795 1.00 85.44 217 TYR A CA 1
ATOM 1754 C C . TYR A 1 217 ? -1.160 9.040 18.147 1.00 85.44 217 TYR A C 1
ATOM 1756 O O . TYR A 1 217 ? -1.908 9.584 17.337 1.00 85.44 217 TYR A O 1
ATOM 1764 N N . LEU A 1 218 ? -0.862 9.595 19.323 1.00 89.88 218 LEU A N 1
ATOM 1765 C CA . LEU A 1 218 ? -1.456 10.810 19.875 1.00 89.88 218 LEU A CA 1
ATOM 1766 C C . LEU A 1 218 ? -0.392 11.901 20.079 1.00 89.88 218 LEU A C 1
ATOM 1768 O O . LEU A 1 218 ? 0.797 11.615 20.221 1.00 89.88 218 LEU A O 1
ATOM 1772 N N . ASN A 1 219 ? -0.808 13.167 20.019 1.00 88.31 219 ASN A N 1
ATOM 1773 C CA . ASN A 1 219 ? 0.056 14.341 20.215 1.00 88.31 219 ASN A CA 1
ATOM 1774 C C . ASN A 1 219 ? 0.073 14.815 21.673 1.00 88.31 219 ASN A C 1
ATOM 1776 O O . ASN A 1 219 ? 1.080 15.339 22.138 1.00 88.31 219 ASN A O 1
ATOM 1780 N N . ASP A 1 220 ? -1.050 14.669 22.366 1.00 89.44 220 ASP A N 1
ATOM 1781 C CA . ASP A 1 220 ? -1.318 15.234 23.693 1.00 89.44 220 ASP A CA 1
ATOM 1782 C C . ASP A 1 220 ? -2.157 14.284 24.566 1.00 89.44 220 ASP A C 1
ATOM 1784 O O . ASP A 1 220 ? -2.804 14.704 25.519 1.00 89.44 220 ASP A O 1
ATOM 1788 N N . GLY A 1 221 ? -2.187 12.997 24.209 1.00 90.75 221 GLY A N 1
ATOM 1789 C CA . GLY A 1 221 ? -3.027 11.988 24.851 1.00 90.75 221 GLY A CA 1
ATOM 1790 C C . GLY A 1 221 ? -4.486 11.986 24.389 1.00 90.75 221 GLY A C 1
ATOM 1791 O O . GLY A 1 221 ? -5.240 11.140 24.855 1.00 90.75 221 GLY A O 1
ATOM 1792 N N . LEU A 1 222 ? -4.880 12.870 23.462 1.00 91.56 222 LEU A N 1
ATOM 1793 C CA . LEU A 1 222 ? -6.239 12.940 22.912 1.00 91.56 222 LEU A CA 1
ATOM 1794 C C . LEU A 1 222 ? -6.258 13.040 21.375 1.00 91.56 222 LEU A C 1
ATOM 1796 O O . LEU A 1 222 ? -6.934 12.262 20.703 1.00 91.56 222 LEU A O 1
ATOM 1800 N N . HIS A 1 223 ? -5.533 13.995 20.795 1.00 91.25 223 HIS A N 1
ATOM 1801 C CA . HIS A 1 223 ? -5.557 14.258 19.358 1.00 91.25 223 HIS A CA 1
ATOM 1802 C C . HIS A 1 223 ? -4.583 13.360 18.604 1.00 91.25 223 HIS A C 1
ATOM 1804 O O . HIS A 1 223 ? -3.416 13.239 18.979 1.00 91.25 223 HIS A O 1
ATOM 1810 N N . LEU A 1 224 ? -5.041 12.812 17.477 1.00 88.31 224 LEU A N 1
ATOM 1811 C CA . LEU A 1 224 ? -4.223 11.988 16.590 1.00 88.31 224 LEU A CA 1
ATOM 1812 C C . LEU A 1 224 ? -2.989 12.754 16.095 1.00 88.31 224 LEU A C 1
ATOM 1814 O O . LEU A 1 224 ? -3.081 13.920 15.703 1.00 88.31 224 LEU A O 1
ATOM 1818 N N . ASN A 1 225 ? -1.839 12.088 16.066 1.00 83.69 225 ASN A N 1
ATOM 1819 C CA . ASN A 1 225 ? -0.587 12.659 15.596 1.00 83.69 225 ASN A CA 1
ATOM 1820 C C . ASN A 1 225 ? -0.281 12.302 14.136 1.00 83.69 225 ASN A C 1
ATOM 1822 O O . ASN A 1 225 ? -0.923 11.477 13.487 1.00 83.69 225 ASN A O 1
ATOM 1826 N N . ALA A 1 226 ? 0.748 12.955 13.606 1.00 71.56 226 ALA A N 1
ATOM 1827 C CA . ALA A 1 226 ? 1.253 12.702 12.264 1.00 71.56 226 ALA A CA 1
ATOM 1828 C C . ALA A 1 226 ? 2.214 11.506 12.168 1.00 71.56 226 ALA A C 1
ATOM 1830 O O . ALA A 1 226 ? 2.700 11.228 11.076 1.00 71.56 226 ALA A O 1
ATOM 1831 N N . LYS A 1 227 ? 2.619 10.859 13.268 1.00 62.88 227 LYS A N 1
ATOM 1832 C CA . LYS A 1 227 ? 3.633 9.789 13.215 1.00 62.88 227 LYS A CA 1
ATOM 1833 C C . LYS A 1 227 ? 3.071 8.535 12.542 1.00 62.88 227 LYS A C 1
ATOM 1835 O O . LYS A 1 227 ? 3.781 7.918 11.747 1.00 62.88 227 LYS A O 1
ATOM 1840 N N . GLU A 1 228 ? 1.797 8.231 12.775 1.00 50.00 228 GLU A N 1
ATOM 1841 C CA . GLU A 1 228 ? 1.162 7.002 12.287 1.00 50.00 228 GLU A CA 1
ATOM 1842 C C . GLU A 1 228 ? 0.150 7.216 11.148 1.00 50.00 228 GLU A C 1
ATOM 1844 O O . GLU A 1 228 ? 0.069 6.382 10.251 1.00 50.00 228 GLU A O 1
ATOM 1849 N N . PHE A 1 229 ? -0.514 8.377 11.080 1.00 40.28 229 PHE A N 1
ATOM 1850 C CA . PHE A 1 229 ? -1.425 8.715 9.971 1.00 40.28 229 PHE A CA 1
ATOM 1851 C C . PHE A 1 229 ? -0.727 9.381 8.774 1.00 40.28 229 PHE A C 1
ATOM 1853 O O . PHE A 1 229 ? -1.367 9.872 7.847 1.00 40.28 229 PHE A O 1
ATOM 1860 N N . ARG A 1 230 ? 0.612 9.396 8.765 1.00 37.53 230 ARG A N 1
ATOM 1861 C CA . ARG A 1 230 ? 1.359 9.689 7.541 1.00 37.53 230 ARG A CA 1
ATOM 1862 C C . ARG A 1 230 ? 0.905 8.718 6.465 1.00 37.53 230 ARG A C 1
ATOM 1864 O O . ARG A 1 230 ? 0.782 7.528 6.720 1.00 37.53 230 ARG A O 1
ATOM 1871 N N . VAL A 1 231 ? 0.780 9.252 5.257 1.00 36.94 231 VAL A N 1
ATOM 1872 C CA . VAL A 1 231 ? 0.872 8.641 3.917 1.00 36.94 231 VAL A CA 1
ATOM 1873 C C . VAL A 1 231 ? 2.013 7.606 3.797 1.00 36.94 231 VAL A C 1
ATOM 1875 O O . VAL A 1 231 ? 2.885 7.698 2.941 1.00 36.94 231 VAL A O 1
ATOM 1878 N N . LYS A 1 232 ? 2.052 6.597 4.663 1.00 34.62 232 LYS A N 1
ATOM 1879 C CA . LYS A 1 232 ? 2.907 5.414 4.573 1.00 34.62 232 LYS A CA 1
ATOM 1880 C C . LYS A 1 232 ? 2.290 4.372 3.641 1.00 34.62 232 LYS A C 1
ATOM 1882 O O . LYS A 1 232 ? 2.971 3.422 3.279 1.00 34.62 232 LYS A O 1
ATOM 1887 N N . GLU A 1 233 ? 1.052 4.586 3.188 1.00 39.38 233 GLU A N 1
ATOM 1888 C CA . GLU A 1 233 ? 0.403 3.769 2.156 1.00 39.38 233 GLU A CA 1
ATOM 1889 C C . GLU A 1 233 ? 0.644 4.258 0.715 1.00 39.38 233 GLU A C 1
ATOM 1891 O O . GLU A 1 233 ? 0.150 3.629 -0.216 1.00 39.38 233 GLU A O 1
ATOM 1896 N N . MET A 1 234 ? 1.414 5.334 0.475 1.00 32.84 234 MET A N 1
ATOM 1897 C CA . MET A 1 234 ? 1.675 5.784 -0.910 1.00 32.84 234 MET A CA 1
ATOM 1898 C C . MET A 1 234 ? 3.113 6.160 -1.271 1.00 32.84 234 MET A C 1
ATOM 1900 O O . MET A 1 234 ? 3.380 6.454 -2.435 1.00 32.84 234 MET A O 1
ATOM 1904 N N . VAL A 1 235 ? 4.066 6.069 -0.344 1.00 40.69 235 VAL A N 1
ATOM 1905 C CA . VAL A 1 235 ? 5.493 6.083 -0.688 1.00 40.69 235 VAL A CA 1
ATOM 1906 C C . VAL A 1 235 ? 6.184 5.051 0.189 1.00 40.69 235 VAL A C 1
ATOM 1908 O O . VAL A 1 235 ? 6.431 5.316 1.358 1.00 40.69 235 VAL A O 1
ATOM 1911 N N . LEU A 1 236 ? 6.414 3.864 -0.383 1.00 50.38 236 LEU A N 1
ATOM 1912 C CA . LEU A 1 236 ? 7.272 2.781 0.111 1.00 50.38 236 LEU A CA 1
ATOM 1913 C C . LEU A 1 236 ? 7.479 2.736 1.634 1.00 50.38 236 LEU A C 1
ATOM 1915 O O . LEU A 1 236 ? 8.371 3.388 2.181 1.00 50.38 236 LEU A O 1
ATOM 1919 N N . ASN A 1 237 ? 6.736 1.868 2.318 1.00 56.97 237 ASN A N 1
ATOM 1920 C CA . ASN A 1 237 ? 7.096 1.496 3.676 1.00 56.97 237 ASN A CA 1
ATOM 1921 C C . ASN A 1 237 ? 8.417 0.708 3.613 1.00 56.97 237 ASN A C 1
ATOM 1923 O O . ASN A 1 237 ? 8.435 -0.448 3.189 1.00 56.97 237 ASN A O 1
ATOM 1927 N N . ALA A 1 238 ? 9.532 1.327 4.012 1.00 58.56 238 ALA A N 1
ATOM 1928 C CA . ALA A 1 238 ? 10.828 0.653 4.100 1.00 58.56 238 ALA A CA 1
ATOM 1929 C C . ALA A 1 238 ? 10.734 -0.647 4.922 1.00 58.56 238 ALA A C 1
ATOM 1931 O O . ALA A 1 238 ? 11.419 -1.614 4.606 1.00 58.56 238 ALA A O 1
ATOM 1932 N N . GLY A 1 239 ? 9.816 -0.704 5.896 1.00 68.31 239 GLY A N 1
ATOM 1933 C CA . GLY A 1 239 ? 9.486 -1.917 6.639 1.00 68.31 239 GLY A CA 1
ATOM 1934 C C . GLY A 1 239 ? 8.817 -3.006 5.794 1.00 68.31 239 GLY A C 1
ATOM 1935 O O . GLY A 1 239 ? 9.137 -4.174 5.967 1.00 68.31 239 GLY A O 1
ATOM 1936 N N . GLU A 1 240 ? 7.951 -2.668 4.833 1.00 71.25 240 GLU A N 1
ATOM 1937 C CA . GLU A 1 240 ? 7.359 -3.658 3.918 1.00 71.25 240 GLU A CA 1
ATOM 1938 C C . GLU A 1 240 ? 8.355 -4.137 2.851 1.00 71.25 240 GLU A C 1
ATOM 1940 O O . GLU A 1 240 ? 8.340 -5.313 2.491 1.00 71.25 240 GLU A O 1
ATOM 1945 N N . ILE A 1 241 ? 9.245 -3.261 2.365 1.00 73.12 241 ILE A N 1
ATOM 1946 C CA . ILE A 1 241 ? 10.359 -3.675 1.494 1.00 73.12 241 ILE A CA 1
ATOM 1947 C C . ILE A 1 241 ? 11.285 -4.616 2.266 1.00 73.12 241 ILE A C 1
ATOM 1949 O O . ILE A 1 241 ? 11.621 -5.690 1.766 1.00 73.12 241 ILE A O 1
ATOM 1953 N N . ALA A 1 242 ? 11.675 -4.232 3.485 1.00 77.44 242 ALA A N 1
ATOM 1954 C CA . ALA A 1 242 ? 12.493 -5.067 4.353 1.00 77.44 242 ALA A CA 1
ATOM 1955 C C . ALA A 1 242 ? 11.799 -6.407 4.616 1.00 77.44 242 ALA A C 1
ATOM 1957 O O . ALA A 1 242 ? 12.418 -7.444 4.433 1.00 77.44 242 ALA A O 1
ATOM 1958 N N . HIS A 1 243 ? 10.497 -6.406 4.911 1.00 81.00 243 HIS A N 1
ATOM 1959 C CA . HIS A 1 243 ? 9.708 -7.625 5.075 1.00 81.00 243 HIS A CA 1
ATOM 1960 C C . HIS A 1 243 ? 9.712 -8.503 3.813 1.00 81.00 243 HIS A C 1
ATOM 1962 O O . HIS A 1 243 ? 9.926 -9.709 3.905 1.00 81.00 243 HIS A O 1
ATOM 1968 N N . GLY A 1 244 ? 9.548 -7.914 2.624 1.00 83.25 244 GLY A N 1
ATOM 1969 C CA . GLY A 1 244 ? 9.672 -8.628 1.351 1.00 83.25 244 GLY A CA 1
ATOM 1970 C C . GLY A 1 244 ? 11.047 -9.278 1.158 1.00 83.25 244 GLY A C 1
ATOM 1971 O O . GLY A 1 244 ? 11.132 -10.426 0.718 1.00 83.25 244 GLY A O 1
ATOM 1972 N N . ALA A 1 245 ? 12.120 -8.578 1.532 1.00 86.50 245 ALA A N 1
ATOM 1973 C CA . ALA A 1 245 ? 13.481 -9.111 1.499 1.00 86.50 245 ALA A CA 1
ATOM 1974 C C . ALA A 1 245 ? 13.700 -10.212 2.554 1.00 86.50 245 ALA A C 1
ATOM 1976 O O . ALA A 1 245 ? 14.312 -11.236 2.251 1.00 86.50 245 ALA A O 1
ATOM 1977 N N . THR A 1 246 ? 13.151 -10.062 3.760 1.00 88.12 246 THR A N 1
ATOM 1978 C CA . THR A 1 246 ? 13.194 -11.089 4.809 1.00 88.12 246 THR A CA 1
ATOM 1979 C C . THR A 1 246 ? 12.495 -12.366 4.350 1.00 88.12 246 THR A C 1
ATOM 1981 O O . THR A 1 246 ? 13.066 -13.445 4.472 1.00 88.12 246 THR A O 1
ATOM 1984 N N . LEU A 1 247 ? 11.321 -12.261 3.715 1.00 86.31 247 LEU A N 1
ATOM 1985 C CA . LEU A 1 247 ? 10.617 -13.412 3.138 1.00 86.31 247 LEU A CA 1
ATOM 1986 C C . LEU A 1 247 ? 11.451 -14.140 2.075 1.00 86.31 247 LEU A C 1
ATOM 1988 O O . LEU A 1 247 ? 11.424 -15.368 2.014 1.00 86.31 247 LEU A O 1
ATOM 1992 N N . ALA A 1 248 ? 12.210 -13.406 1.256 1.00 89.00 248 ALA A N 1
ATOM 1993 C CA . ALA A 1 248 ? 13.150 -14.008 0.313 1.00 89.00 248 ALA A CA 1
ATOM 1994 C C . ALA A 1 248 ? 14.256 -14.795 1.043 1.00 89.00 248 ALA A C 1
ATOM 1996 O O . ALA A 1 248 ? 14.539 -15.948 0.710 1.00 89.00 248 ALA A O 1
ATOM 1997 N N . VAL A 1 249 ? 14.858 -14.220 2.086 1.00 91.25 249 VAL A N 1
ATOM 1998 C CA . VAL A 1 249 ? 15.898 -14.905 2.872 1.00 91.25 249 VAL A CA 1
ATOM 1999 C C . VAL A 1 249 ? 15.345 -16.149 3.569 1.00 91.25 249 VAL A C 1
ATOM 2001 O O . VAL A 1 249 ? 15.945 -17.221 3.477 1.00 91.25 249 VAL A O 1
ATOM 2004 N N . GLU A 1 250 ? 14.184 -16.047 4.212 1.00 88.56 250 GLU A N 1
ATOM 2005 C CA . GLU A 1 250 ? 13.521 -17.174 4.875 1.00 88.56 250 GLU A CA 1
ATOM 2006 C C . GLU A 1 250 ? 13.203 -18.305 3.898 1.00 88.56 250 GLU A C 1
ATOM 2008 O O . GLU A 1 250 ? 13.461 -19.477 4.182 1.00 88.56 250 GLU A O 1
ATOM 2013 N N . ALA A 1 251 ? 12.696 -17.968 2.714 1.00 85.81 251 ALA A N 1
ATOM 2014 C CA . ALA A 1 251 ? 12.405 -18.958 1.695 1.00 85.81 251 ALA A CA 1
ATOM 2015 C C . ALA A 1 251 ? 13.678 -19.646 1.181 1.00 85.81 251 ALA A C 1
ATOM 2017 O O . ALA A 1 251 ? 13.682 -20.861 0.977 1.00 85.81 251 ALA A O 1
ATOM 2018 N N . ALA A 1 252 ? 14.786 -18.911 1.042 1.00 88.75 252 ALA A N 1
ATOM 2019 C CA . ALA A 1 252 ? 16.076 -19.502 0.701 1.00 88.75 252 ALA A CA 1
ATOM 2020 C C . ALA A 1 252 ? 16.578 -20.464 1.792 1.00 88.75 252 ALA A C 1
ATOM 2022 O O . ALA A 1 252 ? 17.016 -21.576 1.488 1.00 88.75 252 ALA A O 1
ATOM 2023 N N . GLN A 1 253 ? 16.451 -20.083 3.066 1.00 90.94 253 GLN A N 1
ATOM 2024 C CA . GLN A 1 253 ? 16.771 -20.961 4.194 1.00 90.94 253 GLN A CA 1
ATOM 2025 C C . GLN A 1 253 ? 15.883 -22.211 4.214 1.00 90.94 253 GLN A C 1
ATOM 2027 O O . GLN A 1 253 ? 16.363 -23.308 4.502 1.00 90.94 253 GLN A O 1
ATOM 2032 N N . PHE A 1 254 ? 14.604 -22.083 3.862 1.00 90.31 254 PHE A N 1
ATOM 2033 C CA . PHE A 1 254 ? 13.681 -23.211 3.789 1.00 90.31 254 PHE A CA 1
ATOM 2034 C C . PHE A 1 254 ? 14.102 -24.231 2.724 1.00 90.31 254 PHE A C 1
ATOM 2036 O O . PHE A 1 254 ? 14.093 -25.432 3.010 1.00 90.31 254 PHE A O 1
ATOM 2043 N N . VAL A 1 255 ? 14.548 -23.778 1.543 1.00 88.81 255 VAL A N 1
ATOM 2044 C CA . VAL A 1 255 ? 15.115 -24.659 0.503 1.00 88.81 255 VAL A CA 1
ATOM 2045 C C . VAL A 1 255 ? 16.315 -25.438 1.046 1.00 88.81 255 VAL A C 1
ATOM 2047 O O . VAL A 1 255 ? 16.442 -26.627 0.771 1.00 88.81 255 VAL A O 1
ATOM 2050 N N . ILE A 1 256 ? 17.163 -24.809 1.864 1.00 88.69 256 ILE A N 1
ATOM 2051 C CA . ILE A 1 256 ? 18.323 -25.464 2.491 1.00 88.69 256 ILE A CA 1
ATOM 2052 C C . ILE A 1 256 ? 17.901 -26.466 3.577 1.00 88.69 256 ILE A C 1
ATOM 2054 O O . ILE A 1 256 ? 18.625 -27.422 3.825 1.00 88.69 256 ILE A O 1
ATOM 2058 N N . ARG A 1 257 ? 16.738 -26.318 4.214 1.00 91.06 257 ARG A N 1
ATOM 2059 C CA . ARG A 1 257 ? 16.295 -27.236 5.280 1.00 91.06 257 ARG A CA 1
ATOM 2060 C C . ARG A 1 257 ? 15.532 -28.463 4.764 1.00 91.06 257 ARG A C 1
ATOM 2062 O O . ARG A 1 257 ? 15.594 -29.518 5.391 1.00 91.06 257 ARG A O 1
ATOM 2069 N N . HIS A 1 258 ? 14.855 -28.370 3.617 1.00 93.25 258 HIS A N 1
ATOM 2070 C CA . HIS A 1 258 ? 13.929 -29.414 3.153 1.00 93.25 258 HIS A CA 1
ATOM 2071 C C . HIS A 1 258 ? 14.509 -30.271 2.020 1.00 93.25 258 HIS A C 1
ATOM 2073 O O . HIS A 1 258 ? 14.605 -29.844 0.867 1.00 93.25 258 HIS A O 1
ATOM 2079 N N . LYS A 1 259 ? 14.834 -31.540 2.323 1.00 92.56 259 LYS A N 1
ATOM 2080 C CA . LYS A 1 259 ? 15.493 -32.477 1.385 1.00 92.56 259 LYS A CA 1
ATOM 2081 C C . LYS A 1 259 ? 14.738 -32.680 0.068 1.00 92.56 259 LYS A C 1
ATOM 2083 O O . LYS A 1 259 ? 15.370 -32.877 -0.971 1.00 92.56 259 LYS A O 1
ATOM 2088 N N . ARG A 1 260 ? 13.400 -32.663 0.083 1.00 93.44 260 ARG A N 1
ATOM 2089 C CA . ARG A 1 260 ? 12.591 -32.839 -1.135 1.00 93.44 260 ARG A CA 1
ATOM 2090 C C . ARG A 1 260 ? 12.777 -31.663 -2.095 1.00 93.44 260 ARG A C 1
ATOM 2092 O O . ARG A 1 260 ? 13.058 -31.880 -3.275 1.00 93.44 260 ARG A O 1
ATOM 2099 N N . VAL A 1 261 ? 12.718 -30.438 -1.568 1.00 92.19 261 VAL A N 1
ATOM 2100 C CA . VAL A 1 261 ? 12.947 -29.206 -2.335 1.00 92.19 261 VAL A CA 1
ATOM 2101 C C . VAL A 1 261 ? 14.389 -29.145 -2.837 1.00 92.19 261 VAL A C 1
ATOM 2103 O O . VAL A 1 261 ? 14.597 -28.873 -4.015 1.00 92.19 261 VAL A O 1
ATOM 2106 N N . GLN A 1 262 ? 15.380 -29.509 -2.012 1.00 93.12 262 GLN A N 1
ATOM 2107 C CA . GLN A 1 262 ? 16.789 -29.586 -2.430 1.00 93.12 262 GLN A CA 1
ATOM 2108 C C . GLN A 1 262 ? 17.008 -30.531 -3.617 1.00 93.12 262 GLN A C 1
ATOM 2110 O O . GLN A 1 262 ? 17.648 -30.162 -4.602 1.00 93.12 262 GLN A O 1
ATOM 2115 N N . LYS A 1 263 ? 16.476 -31.761 -3.547 1.00 93.75 263 LYS A N 1
ATOM 2116 C CA . LYS A 1 263 ? 16.617 -32.747 -4.630 1.00 93.75 263 LYS A CA 1
ATOM 2117 C C . LYS A 1 263 ? 16.035 -32.208 -5.935 1.00 93.75 263 LYS A C 1
ATOM 2119 O O . LYS A 1 263 ? 16.667 -32.328 -6.987 1.00 93.75 263 LYS A O 1
ATOM 2124 N N . LYS A 1 264 ? 14.858 -31.578 -5.866 1.00 93.94 264 LYS A N 1
ATOM 2125 C CA . LYS A 1 264 ? 14.225 -30.970 -7.040 1.00 93.94 264 LYS A CA 1
ATOM 2126 C C . LYS A 1 264 ? 15.015 -29.760 -7.544 1.00 93.94 264 LYS A C 1
ATOM 2128 O O . LYS A 1 264 ? 15.244 -29.676 -8.747 1.00 93.94 264 LYS A O 1
ATOM 2133 N N . PHE A 1 265 ? 15.504 -28.895 -6.655 1.00 93.94 265 PHE A N 1
ATOM 2134 C CA . PHE A 1 265 ? 16.360 -27.753 -6.987 1.00 93.94 265 PHE A CA 1
ATOM 2135 C C . PHE A 1 265 ? 17.598 -28.197 -7.775 1.00 93.94 265 PHE A C 1
ATOM 2137 O O . PHE A 1 265 ? 17.836 -27.702 -8.874 1.00 93.94 265 PHE A O 1
ATOM 2144 N N . VAL A 1 266 ? 18.335 -29.195 -7.275 1.00 93.75 266 VAL A N 1
ATOM 2145 C CA . VAL A 1 266 ? 19.527 -29.734 -7.950 1.00 93.75 266 VAL A CA 1
ATOM 2146 C C . VAL A 1 266 ? 19.168 -30.349 -9.304 1.00 93.75 266 VAL A C 1
ATOM 2148 O O . VAL A 1 266 ? 19.889 -30.149 -10.280 1.00 93.75 266 VAL A O 1
ATOM 2151 N N . SER A 1 267 ? 18.048 -31.072 -9.394 1.00 94.06 267 SER A N 1
ATOM 2152 C CA . SER A 1 267 ? 17.578 -31.641 -10.661 1.00 94.06 267 SER A CA 1
ATOM 2153 C C . SER A 1 267 ? 17.280 -30.558 -11.700 1.00 94.06 267 SER A C 1
ATOM 2155 O O . SER A 1 267 ? 17.714 -30.679 -12.845 1.00 94.06 267 SER A O 1
ATOM 2157 N N . VAL A 1 268 ? 16.555 -29.503 -11.317 1.00 93.31 268 VAL A N 1
ATOM 2158 C CA . VAL A 1 268 ? 16.214 -28.393 -12.218 1.00 93.31 268 VAL A CA 1
ATOM 2159 C C . VAL A 1 268 ? 17.471 -27.612 -12.598 1.00 93.31 268 VAL A C 1
ATOM 2161 O O . VAL A 1 268 ? 17.636 -27.270 -13.769 1.00 93.31 268 VAL A O 1
ATOM 2164 N N . LEU A 1 269 ? 18.396 -27.404 -11.657 1.00 92.81 269 LEU A N 1
ATOM 2165 C CA . LEU A 1 269 ? 19.659 -26.712 -11.904 1.00 92.81 269 LEU A CA 1
ATOM 2166 C C . LEU A 1 269 ? 20.518 -27.459 -12.925 1.00 92.81 269 LEU A C 1
ATOM 2168 O O . LEU A 1 269 ? 20.973 -26.847 -13.886 1.00 92.81 269 LEU A O 1
ATOM 2172 N N . LYS A 1 270 ? 20.674 -28.781 -12.780 1.00 93.00 270 LYS A N 1
ATOM 2173 C CA . LYS A 1 270 ? 21.424 -29.611 -13.737 1.00 93.00 270 LYS A CA 1
ATOM 2174 C C . LYS A 1 270 ? 20.873 -29.477 -15.155 1.00 93.00 270 LYS A C 1
ATOM 2176 O O . LYS A 1 270 ? 21.628 -29.188 -16.078 1.00 93.00 270 LYS A O 1
ATOM 2181 N N . VAL A 1 271 ? 19.559 -29.642 -15.329 1.00 91.62 271 VAL A N 1
ATOM 2182 C CA . VAL A 1 271 ? 18.924 -29.543 -16.654 1.00 91.62 271 VAL A CA 1
ATOM 2183 C C . VAL A 1 271 ? 19.020 -28.123 -17.213 1.00 91.62 271 VAL A C 1
ATOM 2185 O O . VAL A 1 271 ? 19.256 -27.956 -18.407 1.00 91.62 271 VAL A O 1
ATOM 2188 N N . THR A 1 272 ? 18.884 -27.103 -16.363 1.00 90.81 272 THR A N 1
ATOM 2189 C CA . THR A 1 272 ? 19.016 -25.696 -16.768 1.00 90.81 272 THR A CA 1
ATOM 2190 C C . THR A 1 272 ? 20.428 -25.394 -17.257 1.00 90.81 272 THR A C 1
ATOM 2192 O O . THR A 1 272 ? 20.581 -24.873 -18.357 1.00 90.81 272 THR A O 1
ATOM 2195 N N . VAL A 1 273 ? 21.458 -25.793 -16.506 1.00 90.25 273 VAL A N 1
ATOM 2196 C CA . VAL A 1 273 ? 22.864 -25.591 -16.887 1.00 90.25 273 VAL A CA 1
ATOM 2197 C C . VAL A 1 273 ? 23.200 -26.347 -18.172 1.00 90.25 273 VAL A C 1
ATOM 2199 O O . VAL A 1 273 ? 23.761 -25.753 -19.088 1.00 90.25 273 VAL A O 1
ATOM 2202 N N . ILE A 1 274 ? 22.801 -27.618 -18.297 1.00 90.50 274 ILE A N 1
ATOM 2203 C CA . ILE A 1 274 ? 23.022 -28.400 -19.525 1.00 90.50 274 ILE A CA 1
ATOM 2204 C C . ILE A 1 274 ? 22.328 -27.733 -20.717 1.00 90.50 274 ILE A C 1
ATOM 2206 O O . ILE A 1 274 ? 22.944 -27.540 -21.762 1.00 90.50 274 ILE A O 1
ATOM 2210 N N . GLY A 1 275 ? 21.063 -27.338 -20.562 1.00 88.44 275 GLY A N 1
ATOM 2211 C CA . GLY A 1 275 ? 20.308 -26.663 -21.615 1.00 88.44 275 GLY A CA 1
ATOM 2212 C C . GLY A 1 275 ? 20.928 -25.327 -22.028 1.00 88.44 275 GLY A C 1
ATOM 2213 O O . GLY A 1 275 ? 20.994 -25.029 -23.217 1.00 88.44 275 GLY A O 1
ATOM 2214 N N . MET A 1 276 ? 21.453 -24.560 -21.071 1.00 86.69 276 MET A N 1
ATOM 2215 C CA . MET A 1 276 ? 22.188 -23.323 -21.339 1.00 86.69 276 MET A CA 1
ATOM 2216 C C . MET A 1 276 ? 23.486 -23.571 -22.107 1.00 86.69 276 MET A C 1
ATOM 2218 O O . MET A 1 276 ? 23.755 -22.859 -23.070 1.00 86.69 276 MET A O 1
ATOM 2222 N N . VAL A 1 277 ? 24.267 -24.584 -21.724 1.00 87.38 277 VAL A N 1
ATOM 2223 C CA . VAL A 1 277 ? 25.506 -24.958 -22.424 1.00 87.38 277 VAL A CA 1
ATOM 2224 C C . VAL A 1 277 ? 25.206 -25.419 -23.852 1.00 87.38 277 VAL A C 1
ATOM 2226 O O . VAL A 1 277 ? 25.876 -24.985 -24.785 1.00 87.38 277 VAL A O 1
ATOM 2229 N N . LEU A 1 278 ? 24.164 -26.232 -24.049 1.00 88.25 278 LEU A N 1
ATOM 2230 C CA . LEU A 1 278 ? 23.733 -26.667 -25.381 1.00 88.25 278 LEU A CA 1
ATOM 2231 C C . LEU A 1 278 ? 23.239 -25.495 -26.236 1.00 88.25 278 LEU A C 1
ATOM 2233 O O . LEU A 1 278 ? 23.586 -25.409 -27.411 1.00 88.25 278 LEU A O 1
ATOM 2237 N N . ALA A 1 279 ? 22.465 -24.574 -25.657 1.00 83.19 279 ALA A N 1
ATOM 2238 C CA . ALA A 1 279 ? 22.017 -23.369 -26.349 1.00 83.19 279 ALA A CA 1
ATOM 2239 C C . ALA A 1 279 ? 23.199 -22.470 -26.736 1.00 83.19 279 ALA A C 1
ATOM 2241 O O . ALA A 1 279 ? 23.244 -21.972 -27.859 1.00 83.19 279 ALA A O 1
ATOM 2242 N N . TYR A 1 280 ? 24.173 -22.305 -25.837 1.00 84.25 280 TYR A N 1
ATOM 2243 C CA . TYR A 1 280 ? 25.407 -21.573 -26.107 1.00 84.25 280 TYR A CA 1
ATOM 2244 C C . TYR A 1 280 ? 26.191 -22.208 -27.257 1.00 84.25 280 TYR A C 1
ATOM 2246 O O . TYR A 1 280 ? 26.521 -21.514 -28.213 1.00 84.25 280 TYR A O 1
ATOM 2254 N N . ALA A 1 281 ? 26.422 -23.523 -27.211 1.00 86.56 281 ALA A N 1
ATOM 2255 C CA . ALA A 1 281 ? 27.125 -24.248 -28.265 1.00 86.56 281 ALA A CA 1
ATOM 2256 C C . ALA A 1 281 ? 26.397 -24.140 -29.614 1.00 86.56 281 ALA A C 1
ATOM 2258 O O . ALA A 1 281 ? 27.025 -23.871 -30.635 1.00 86.56 281 ALA A O 1
ATOM 2259 N N . LEU A 1 282 ? 25.067 -24.276 -29.621 1.00 85.81 282 LEU A N 1
ATOM 2260 C CA . LEU A 1 282 ? 24.258 -24.128 -30.829 1.00 85.81 282 LEU A CA 1
ATOM 2261 C C . LEU A 1 282 ? 24.375 -22.718 -31.420 1.00 85.81 282 LEU A C 1
ATOM 2263 O O . LEU A 1 282 ? 24.610 -22.577 -32.616 1.00 85.81 282 LEU A O 1
ATOM 2267 N N . ILE A 1 283 ? 24.234 -21.674 -30.600 1.00 82.38 283 ILE A N 1
ATOM 2268 C CA . ILE A 1 283 ? 24.335 -20.282 -31.062 1.00 82.38 283 ILE A CA 1
ATOM 2269 C C . ILE A 1 283 ? 25.759 -19.969 -31.530 1.00 82.38 283 ILE A C 1
ATOM 2271 O O . ILE A 1 283 ? 25.927 -19.310 -32.554 1.00 82.38 283 ILE A O 1
ATOM 2275 N N . TYR A 1 284 ? 26.774 -20.485 -30.835 1.00 83.94 284 TYR A N 1
ATOM 2276 C CA . TYR A 1 284 ? 28.170 -20.373 -31.247 1.00 83.94 284 TYR A CA 1
ATOM 2277 C C . TYR A 1 284 ? 28.376 -20.959 -32.643 1.00 83.94 284 TYR A C 1
ATOM 2279 O O . TYR A 1 284 ? 28.897 -20.284 -33.526 1.00 83.94 284 TYR A O 1
ATOM 2287 N N . VAL A 1 285 ? 27.901 -22.185 -32.878 1.00 87.00 285 VAL A N 1
ATOM 2288 C CA . VAL A 1 285 ? 27.988 -22.832 -34.192 1.00 87.00 285 VAL A CA 1
ATOM 2289 C C . VAL A 1 285 ? 27.222 -22.030 -35.244 1.00 87.00 285 VAL A C 1
ATOM 2291 O O . VAL A 1 285 ? 27.766 -21.764 -36.308 1.00 87.00 285 VAL A O 1
ATOM 2294 N N . LEU A 1 286 ? 25.999 -21.580 -34.956 1.00 83.94 286 LEU A N 1
ATOM 2295 C CA . LEU A 1 286 ? 25.178 -20.839 -35.920 1.00 83.94 286 LEU A CA 1
ATOM 2296 C C . LEU A 1 286 ? 25.757 -19.471 -36.307 1.00 83.94 286 LEU A C 1
ATOM 2298 O O . LEU A 1 286 ? 25.536 -19.030 -37.431 1.00 83.94 286 LEU A O 1
ATOM 2302 N N . LEU A 1 287 ? 26.469 -18.792 -35.403 1.00 81.25 287 LEU A N 1
ATOM 2303 C CA . LEU A 1 287 ? 26.999 -17.446 -35.650 1.00 81.25 287 LEU A CA 1
ATOM 2304 C C . LEU A 1 287 ? 28.470 -17.450 -36.078 1.00 81.25 287 LEU A C 1
ATOM 2306 O O . LEU A 1 287 ? 28.846 -16.713 -36.986 1.00 81.25 287 LEU A O 1
ATOM 2310 N N . VAL A 1 288 ? 29.310 -18.274 -35.452 1.00 82.94 288 VAL A N 1
ATOM 2311 C CA . VAL A 1 288 ? 30.766 -18.256 -35.664 1.00 82.94 288 VAL A CA 1
ATOM 2312 C C . VAL A 1 288 ? 31.181 -19.146 -36.833 1.00 82.94 288 VAL A C 1
ATOM 2314 O O . VAL A 1 288 ? 32.091 -18.776 -37.575 1.00 82.94 288 VAL A O 1
ATOM 2317 N N . LEU A 1 289 ? 30.514 -20.288 -37.052 1.00 85.69 289 LEU A N 1
ATOM 2318 C CA . LEU A 1 289 ? 30.878 -21.199 -38.144 1.00 85.69 289 LEU A CA 1
ATOM 2319 C C . LEU A 1 289 ? 30.724 -20.542 -39.528 1.00 85.69 289 LEU A C 1
ATOM 2321 O O . LEU A 1 289 ? 31.673 -20.628 -40.307 1.00 85.69 289 LEU A O 1
ATOM 2325 N N . PRO A 1 290 ? 29.627 -19.824 -39.852 1.00 85.19 290 PRO A N 1
ATOM 2326 C CA . PRO A 1 290 ? 29.521 -19.138 -41.139 1.00 85.19 290 PRO A CA 1
ATOM 2327 C C . PRO A 1 290 ? 30.600 -18.068 -41.325 1.00 85.19 290 PRO A C 1
ATOM 2329 O O . PRO A 1 290 ? 31.198 -17.989 -42.394 1.00 85.19 290 PRO A O 1
ATOM 2332 N N . LEU A 1 291 ? 30.909 -17.288 -40.281 1.00 82.75 291 LEU A N 1
ATOM 2333 C CA . LEU A 1 291 ? 31.976 -16.281 -40.327 1.00 82.75 291 LEU A CA 1
ATOM 2334 C C . LEU A 1 291 ? 33.343 -16.921 -40.589 1.00 82.75 291 LEU A C 1
ATOM 2336 O O . LEU A 1 291 ? 34.133 -16.396 -41.372 1.00 82.75 291 LEU A O 1
ATOM 2340 N N . PHE A 1 292 ? 33.610 -18.075 -39.974 1.00 86.50 292 PHE A N 1
ATOM 2341 C CA . PHE A 1 292 ? 34.814 -18.855 -40.237 1.00 86.50 292 PHE A CA 1
ATOM 2342 C C . PHE A 1 292 ? 34.864 -19.335 -41.693 1.00 86.50 292 PHE A C 1
ATOM 2344 O O . PHE A 1 292 ? 35.884 -19.142 -42.354 1.00 86.50 292 PHE A O 1
ATOM 2351 N N . ILE A 1 293 ? 33.779 -19.911 -42.220 1.00 88.31 293 ILE A N 1
ATOM 2352 C CA . ILE A 1 293 ? 33.721 -20.386 -43.612 1.00 88.31 293 ILE A CA 1
ATOM 2353 C C . ILE A 1 293 ? 33.942 -19.224 -44.588 1.00 88.31 293 ILE A C 1
ATOM 2355 O O . ILE A 1 293 ? 34.795 -19.327 -45.467 1.00 88.31 293 ILE A O 1
ATOM 2359 N N . ILE A 1 294 ? 33.244 -18.100 -44.401 1.00 85.56 294 ILE A N 1
ATOM 2360 C CA . ILE A 1 294 ? 33.356 -16.913 -45.263 1.00 85.56 294 ILE A CA 1
ATOM 2361 C C . ILE A 1 294 ? 34.778 -16.348 -45.226 1.00 85.56 294 ILE A C 1
ATOM 2363 O O . ILE A 1 294 ? 35.341 -16.046 -46.274 1.00 85.56 294 ILE A O 1
ATOM 2367 N N . ARG A 1 295 ? 35.393 -16.243 -44.042 1.00 86.88 295 ARG A N 1
ATOM 2368 C CA . ARG A 1 295 ? 36.759 -15.718 -43.902 1.00 86.88 295 ARG A CA 1
ATOM 2369 C C . ARG A 1 295 ? 37.779 -16.577 -44.638 1.00 86.88 295 ARG A C 1
ATOM 2371 O O . ARG A 1 295 ? 38.583 -16.045 -45.398 1.00 86.88 295 ARG A O 1
ATOM 2378 N N . ASN A 1 296 ? 37.759 -17.891 -44.410 1.00 88.25 296 ASN A N 1
ATOM 2379 C CA . ASN A 1 296 ? 38.711 -18.791 -45.059 1.00 88.25 296 ASN A CA 1
ATOM 2380 C C . ASN A 1 296 ? 38.436 -18.893 -46.569 1.00 88.25 296 ASN A C 1
ATOM 2382 O O . ASN A 1 296 ? 39.378 -18.891 -47.353 1.00 88.25 296 ASN A O 1
ATOM 2386 N N . GLY A 1 297 ? 37.167 -18.893 -46.989 1.00 88.12 297 GLY A N 1
ATOM 2387 C CA . GLY A 1 297 ? 36.790 -18.850 -48.403 1.00 88.12 297 GLY A CA 1
ATOM 2388 C C . GLY A 1 297 ? 37.277 -17.582 -49.108 1.00 88.12 297 GLY A C 1
ATOM 2389 O O . GLY A 1 297 ? 37.847 -17.666 -50.189 1.00 88.12 297 GLY A O 1
ATOM 2390 N N . ASN A 1 298 ? 37.137 -16.418 -48.469 1.00 86.12 298 ASN A N 1
ATOM 2391 C CA . ASN A 1 298 ? 37.639 -15.141 -48.977 1.00 86.12 298 ASN A CA 1
ATOM 2392 C C . ASN A 1 298 ? 39.173 -15.116 -49.078 1.00 86.12 298 ASN A C 1
ATOM 2394 O O . ASN A 1 298 ? 39.706 -14.594 -50.047 1.00 86.12 298 ASN A O 1
ATOM 2398 N N . TYR A 1 299 ? 39.888 -15.727 -48.127 1.00 87.00 299 TYR A N 1
ATOM 2399 C CA . TYR A 1 299 ? 41.347 -15.872 -48.207 1.00 87.00 299 TYR A CA 1
ATOM 2400 C C . TYR A 1 299 ? 41.780 -16.746 -49.399 1.00 87.00 299 TYR A C 1
ATOM 2402 O O . TYR A 1 299 ? 42.709 -16.397 -50.130 1.00 87.00 299 TYR A O 1
ATOM 2410 N N . ILE A 1 300 ? 41.067 -17.851 -49.644 1.00 90.25 300 ILE A N 1
ATOM 2411 C CA . ILE A 1 300 ? 41.308 -18.724 -50.802 1.00 90.25 300 ILE A CA 1
ATOM 2412 C C . ILE A 1 300 ? 41.022 -17.971 -52.110 1.00 90.25 300 ILE A C 1
ATOM 2414 O O . ILE A 1 300 ? 41.854 -17.987 -53.015 1.00 90.25 300 ILE A O 1
ATOM 2418 N N . LEU A 1 301 ? 39.891 -17.262 -52.205 1.00 86.06 301 LEU A N 1
ATOM 2419 C CA . LEU A 1 301 ? 39.540 -16.465 -53.385 1.00 86.06 301 LEU A CA 1
ATOM 2420 C C . LEU A 1 301 ? 40.551 -15.348 -53.655 1.00 86.06 301 LEU A C 1
ATOM 2422 O O . LEU A 1 301 ? 40.928 -15.151 -54.802 1.00 86.06 301 LEU A O 1
ATOM 2426 N N . ALA A 1 302 ? 41.011 -14.649 -52.618 1.00 88.81 302 ALA A N 1
ATOM 2427 C CA . ALA A 1 302 ? 42.029 -13.608 -52.733 1.00 88.81 302 ALA A CA 1
ATOM 2428 C C . ALA A 1 302 ? 43.349 -14.145 -53.283 1.00 88.81 302 ALA A C 1
ATOM 2430 O O . ALA A 1 302 ? 43.986 -13.496 -54.107 1.00 88.81 302 ALA A O 1
ATOM 2431 N N . THR A 1 303 ? 43.712 -15.367 -52.889 1.00 89.88 303 THR A N 1
ATOM 2432 C CA . THR A 1 303 ? 44.894 -16.056 -53.416 1.00 89.88 303 THR A CA 1
ATOM 2433 C C . THR A 1 303 ? 44.708 -16.442 -54.887 1.00 89.88 303 THR A C 1
ATOM 2435 O O . THR A 1 303 ? 45.614 -16.246 -55.691 1.00 89.88 303 THR A O 1
ATOM 2438 N N . LEU A 1 304 ? 43.530 -16.957 -55.260 1.00 92.75 304 LEU A N 1
ATOM 2439 C CA . LEU A 1 304 ? 43.234 -17.396 -56.630 1.00 92.75 304 LEU A CA 1
ATOM 2440 C C . LEU A 1 304 ? 43.041 -16.232 -57.618 1.00 92.75 304 LEU A C 1
ATOM 2442 O O . LEU A 1 304 ? 43.457 -16.332 -58.767 1.00 92.75 304 LEU A O 1
ATOM 2446 N N . LEU A 1 305 ? 42.398 -15.147 -57.182 1.00 91.25 305 LEU A N 1
ATOM 2447 C CA . LEU A 1 305 ? 42.012 -13.993 -58.005 1.00 91.25 305 LEU A CA 1
ATOM 2448 C C . LEU A 1 305 ? 42.936 -12.775 -57.818 1.00 91.25 305 LEU A C 1
ATOM 2450 O O . LEU A 1 305 ? 42.700 -11.743 -58.437 1.00 91.25 305 LEU A O 1
ATOM 2454 N N . GLN A 1 306 ? 43.965 -12.888 -56.970 1.00 91.31 306 GLN A N 1
ATOM 2455 C CA . GLN A 1 306 ? 44.992 -11.868 -56.711 1.00 91.31 306 GLN A CA 1
ATOM 2456 C C . GLN A 1 306 ? 44.446 -10.480 -56.320 1.00 91.31 306 GLN A C 1
ATOM 2458 O O . GLN A 1 306 ? 44.926 -9.458 -56.808 1.00 91.31 306 GLN A O 1
ATOM 2463 N N . TYR A 1 307 ? 43.459 -10.417 -55.420 1.00 90.50 307 TYR A N 1
ATOM 2464 C CA . TYR A 1 307 ? 42.967 -9.145 -54.866 1.00 90.50 307 TYR A CA 1
ATOM 2465 C C . TYR A 1 307 ? 43.325 -8.979 -53.383 1.00 90.50 307 TYR A C 1
ATOM 2467 O O . TYR A 1 307 ? 43.553 -9.955 -52.669 1.00 90.50 307 TYR A O 1
ATOM 2475 N N . ASP A 1 308 ? 43.339 -7.733 -52.899 1.00 87.06 308 ASP A N 1
ATOM 2476 C CA . ASP A 1 308 ? 43.599 -7.431 -51.488 1.00 87.06 308 ASP A CA 1
ATOM 2477 C C . ASP A 1 308 ? 42.383 -7.755 -50.597 1.00 87.06 308 ASP A C 1
ATOM 2479 O O . ASP A 1 308 ? 41.349 -7.084 -50.632 1.00 87.06 308 ASP A O 1
ATOM 2483 N N . ALA A 1 309 ? 42.521 -8.784 -49.758 1.00 87.25 309 ALA A N 1
ATOM 2484 C CA . ALA A 1 309 ? 41.504 -9.208 -48.798 1.00 87.25 309 ALA A CA 1
ATOM 2485 C C . ALA A 1 309 ? 41.648 -8.586 -47.399 1.00 87.25 309 ALA A C 1
ATOM 2487 O O . ALA A 1 309 ? 40.851 -8.910 -46.509 1.00 87.25 309 ALA A O 1
ATOM 2488 N N . THR A 1 310 ? 42.617 -7.699 -47.167 1.00 85.06 310 THR A N 1
ATOM 2489 C CA . THR A 1 310 ? 42.940 -7.176 -45.828 1.00 85.06 310 THR A CA 1
ATOM 2490 C C . THR A 1 310 ? 41.733 -6.505 -45.170 1.00 85.06 310 THR A C 1
ATOM 2492 O O . THR A 1 310 ? 41.347 -6.868 -44.056 1.00 85.06 310 THR A O 1
ATOM 2495 N N . SER A 1 311 ? 41.058 -5.605 -45.894 1.00 77.19 311 SER A N 1
ATOM 2496 C CA . SER A 1 311 ? 39.871 -4.889 -45.399 1.00 77.19 311 SER A CA 1
ATOM 2497 C C . SER A 1 311 ? 38.715 -5.839 -45.050 1.00 77.19 311 SER A C 1
ATOM 2499 O O . SER A 1 311 ? 38.158 -5.790 -43.952 1.00 77.19 311 SER A O 1
ATOM 2501 N N . SER A 1 312 ? 38.409 -6.789 -45.940 1.00 78.81 312 SER A N 1
ATOM 2502 C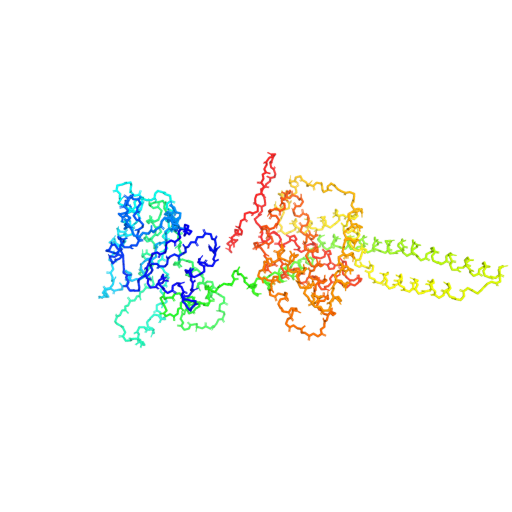 CA . SER A 1 312 ? 37.358 -7.793 -45.712 1.00 78.81 312 SER A CA 1
ATOM 2503 C C . SER A 1 312 ? 37.663 -8.735 -44.539 1.00 78.81 312 SER A C 1
ATOM 2505 O O . SER A 1 312 ? 36.768 -9.098 -43.776 1.00 78.81 312 SER A O 1
ATOM 2507 N N . THR A 1 313 ? 38.935 -9.085 -44.335 1.00 82.75 313 THR A N 1
ATOM 2508 C CA . THR A 1 313 ? 39.376 -9.933 -43.221 1.00 82.75 313 THR A CA 1
ATOM 2509 C C . THR A 1 313 ? 39.248 -9.195 -41.894 1.00 82.75 313 THR A C 1
ATOM 2511 O O . THR A 1 313 ? 38.725 -9.757 -40.931 1.00 82.75 313 THR A O 1
ATOM 2514 N N . PHE A 1 314 ? 39.652 -7.923 -41.849 1.00 77.31 314 PHE A N 1
ATOM 2515 C CA . PHE A 1 314 ? 39.495 -7.076 -40.669 1.00 77.31 314 PHE A CA 1
ATOM 2516 C C . PHE A 1 314 ? 38.015 -6.874 -40.307 1.00 77.31 314 PHE A C 1
ATOM 2518 O O . PHE A 1 314 ? 37.636 -7.007 -39.143 1.00 77.31 314 PHE A O 1
ATOM 2525 N N . ALA A 1 315 ? 37.148 -6.663 -41.304 1.00 73.12 315 ALA A N 1
ATOM 2526 C CA . ALA A 1 315 ? 35.703 -6.582 -41.097 1.00 73.12 315 ALA A CA 1
ATOM 2527 C C . ALA A 1 315 ? 35.126 -7.877 -40.486 1.00 73.12 315 ALA A C 1
ATOM 2529 O O . ALA A 1 315 ? 34.368 -7.821 -39.515 1.00 73.12 315 ALA A O 1
ATOM 2530 N N . LEU A 1 316 ? 35.526 -9.053 -40.982 1.00 77.50 316 LEU A N 1
ATOM 2531 C CA . LEU A 1 316 ? 35.076 -10.346 -40.449 1.00 77.50 316 LEU A CA 1
ATOM 2532 C C . LEU A 1 316 ? 35.607 -10.630 -39.036 1.00 77.50 316 LEU A C 1
ATOM 2534 O O . LEU A 1 316 ? 34.872 -11.178 -38.215 1.00 77.50 316 LEU A O 1
ATOM 2538 N N . LEU A 1 317 ? 36.849 -10.236 -38.731 1.00 81.69 317 LEU A N 1
ATOM 2539 C CA . LEU A 1 317 ? 37.415 -10.332 -37.380 1.00 81.69 317 LEU A CA 1
ATOM 2540 C C . LEU A 1 317 ? 36.668 -9.424 -36.398 1.00 81.69 317 LEU A C 1
ATOM 2542 O O . LEU A 1 317 ? 36.206 -9.908 -35.372 1.00 81.69 317 LEU A O 1
ATOM 2546 N N . SER A 1 318 ? 36.427 -8.161 -36.761 1.00 72.44 318 SER A N 1
ATOM 2547 C CA . SER A 1 318 ? 35.647 -7.238 -35.922 1.00 72.44 318 SER A CA 1
ATOM 2548 C C . SER A 1 318 ? 34.211 -7.731 -35.681 1.00 72.44 318 SER A C 1
ATOM 2550 O O . SER A 1 318 ? 33.660 -7.578 -34.591 1.00 72.44 318 SER A O 1
ATOM 2552 N N . THR A 1 319 ? 33.615 -8.395 -36.679 1.00 74.56 319 THR A N 1
ATOM 2553 C CA . THR A 1 319 ? 32.291 -9.022 -36.560 1.00 74.56 319 THR A CA 1
ATOM 2554 C C . THR A 1 319 ? 32.333 -10.215 -35.608 1.00 74.56 319 THR A C 1
ATOM 2556 O O . THR A 1 319 ? 31.434 -10.369 -34.783 1.00 74.56 319 THR A O 1
ATOM 2559 N N . ARG A 1 320 ? 33.383 -11.044 -35.674 1.00 83.44 320 ARG A N 1
ATOM 2560 C CA . ARG A 1 320 ? 33.595 -12.145 -34.727 1.00 83.44 320 ARG A CA 1
ATOM 2561 C C . ARG A 1 320 ? 33.769 -11.630 -33.300 1.00 83.44 320 ARG A C 1
ATOM 2563 O O . ARG A 1 320 ? 33.117 -12.164 -32.413 1.00 83.44 320 ARG A O 1
ATOM 2570 N N . ASP A 1 321 ? 34.561 -10.585 -33.084 1.00 76.50 321 ASP A N 1
ATOM 2571 C CA . ASP A 1 321 ? 34.753 -9.995 -31.753 1.00 76.50 321 ASP A CA 1
ATOM 2572 C C . ASP A 1 321 ? 33.430 -9.458 -31.182 1.00 76.50 321 ASP A C 1
ATOM 2574 O O . ASP A 1 321 ? 33.128 -9.634 -30.000 1.00 76.50 321 ASP A O 1
ATOM 2578 N N . ALA A 1 322 ? 32.583 -8.865 -32.032 1.00 70.25 322 ALA A N 1
ATOM 2579 C CA . ALA A 1 322 ? 31.233 -8.461 -31.648 1.00 70.25 322 ALA A CA 1
ATOM 2580 C C . ALA A 1 322 ? 30.344 -9.664 -31.278 1.00 70.25 322 ALA A C 1
ATOM 2582 O O . ALA A 1 322 ? 29.568 -9.582 -30.321 1.00 70.25 322 ALA A O 1
ATOM 2583 N N . VAL A 1 323 ? 30.468 -10.785 -32.000 1.00 73.94 323 VAL A N 1
ATOM 2584 C CA . VAL A 1 323 ? 29.791 -12.047 -31.664 1.00 73.94 323 VAL A CA 1
ATOM 2585 C C . VAL A 1 323 ? 30.314 -12.607 -30.341 1.00 73.94 323 VAL A C 1
ATOM 2587 O O . VAL A 1 323 ? 29.498 -12.930 -29.488 1.00 73.94 323 VAL A O 1
ATOM 2590 N N . ASP A 1 324 ? 31.624 -12.659 -30.105 1.00 77.56 324 ASP A N 1
ATOM 2591 C CA . ASP A 1 324 ? 32.213 -13.135 -28.845 1.00 77.56 324 ASP A CA 1
ATOM 2592 C C . ASP A 1 324 ? 31.775 -12.257 -27.653 1.00 77.56 324 ASP A C 1
ATOM 2594 O O . ASP A 1 324 ? 31.384 -12.768 -26.597 1.00 77.56 324 ASP A O 1
ATOM 2598 N N . HIS A 1 325 ? 31.699 -10.934 -27.838 1.00 74.75 325 HIS A N 1
ATOM 2599 C CA . HIS A 1 325 ? 31.129 -10.028 -26.840 1.00 74.75 325 HIS A CA 1
ATOM 2600 C C . HIS A 1 325 ? 29.637 -10.305 -26.593 1.00 74.75 325 HIS A C 1
ATOM 2602 O O . HIS A 1 325 ? 29.201 -10.366 -25.442 1.00 74.75 325 HIS A O 1
ATOM 2608 N N . PHE A 1 326 ? 28.845 -10.546 -27.641 1.00 69.06 326 PHE A N 1
ATOM 2609 C CA . PHE A 1 326 ? 27.442 -10.949 -27.507 1.00 69.06 326 PHE A CA 1
ATOM 2610 C C . PHE A 1 326 ? 27.299 -12.291 -26.767 1.00 69.06 326 PHE A C 1
ATOM 2612 O O . PHE A 1 326 ? 26.491 -12.405 -25.843 1.00 69.06 326 PHE A O 1
ATOM 2619 N N . LEU A 1 327 ? 28.130 -13.279 -27.099 1.00 71.75 327 LEU A N 1
ATOM 2620 C CA . LEU A 1 327 ? 28.177 -14.595 -26.464 1.00 71.75 327 LEU A CA 1
ATOM 2621 C C . LEU A 1 327 ? 28.544 -14.515 -24.968 1.00 71.75 327 LEU A C 1
ATOM 2623 O O . LEU A 1 327 ? 28.096 -15.346 -24.181 1.00 71.75 327 LEU A O 1
ATOM 2627 N N . SER A 1 328 ? 29.284 -13.494 -24.530 1.00 69.44 328 SER A N 1
ATOM 2628 C CA . SER A 1 328 ? 29.560 -13.279 -23.099 1.00 69.44 328 SER A CA 1
ATOM 2629 C C . SER A 1 328 ? 28.312 -12.884 -22.284 1.00 69.44 328 SER A C 1
ATOM 2631 O O . SER A 1 328 ? 28.239 -13.156 -21.086 1.00 69.44 328 SER A O 1
ATOM 2633 N N . THR A 1 329 ? 27.285 -12.314 -22.932 1.00 67.00 329 THR A N 1
ATOM 2634 C CA . THR A 1 329 ? 25.988 -11.965 -22.308 1.00 67.00 329 THR A CA 1
ATOM 2635 C C . THR A 1 329 ? 24.992 -13.130 -22.289 1.00 67.00 329 THR A C 1
ATOM 2637 O O . THR A 1 329 ? 23.913 -13.058 -21.693 1.00 67.00 329 THR A O 1
ATOM 2640 N N . LEU A 1 330 ? 25.360 -14.231 -22.939 1.00 67.88 330 LEU A N 1
ATOM 2641 C CA . LEU A 1 330 ? 24.491 -15.354 -23.244 1.00 67.88 330 LEU A CA 1
ATOM 2642 C C . LEU A 1 330 ? 24.096 -16.223 -22.042 1.00 67.88 330 LEU A C 1
ATOM 2644 O O . LEU A 1 330 ? 23.026 -16.807 -22.114 1.00 67.88 330 LEU A O 1
ATOM 2648 N N . PRO A 1 331 ? 24.821 -16.300 -20.913 1.00 68.81 331 PRO A N 1
ATOM 2649 C CA . PRO A 1 331 ? 24.329 -17.052 -19.755 1.00 68.81 331 PRO A CA 1
ATOM 2650 C C . PRO A 1 331 ? 22.957 -16.557 -19.248 1.00 68.81 331 PRO A C 1
ATOM 2652 O O . PRO A 1 331 ? 22.072 -17.358 -18.951 1.00 68.81 331 PRO A O 1
ATOM 2655 N N . LEU A 1 332 ? 22.703 -15.246 -19.290 1.00 69.56 332 LEU A N 1
ATOM 2656 C CA . LEU A 1 332 ? 21.382 -14.677 -18.980 1.00 69.56 332 LEU A CA 1
ATOM 2657 C C . LEU A 1 332 ? 20.349 -14.983 -20.076 1.00 69.56 332 LEU A C 1
ATOM 2659 O O . LEU A 1 332 ? 19.191 -15.279 -19.783 1.00 69.56 332 LEU A O 1
ATOM 2663 N N . LEU A 1 333 ? 20.774 -14.952 -21.342 1.00 73.50 333 LEU A N 1
ATOM 2664 C CA . LEU A 1 333 ? 19.932 -15.283 -22.493 1.00 73.50 333 LEU A CA 1
ATOM 2665 C C . LEU A 1 333 ? 19.531 -16.763 -22.508 1.00 73.50 333 LEU A C 1
ATOM 2667 O O . LEU A 1 333 ? 18.389 -17.098 -22.795 1.00 73.50 333 LEU A O 1
ATOM 2671 N N . GLY A 1 334 ? 20.469 -17.651 -22.192 1.00 78.38 334 GLY A N 1
ATOM 2672 C CA . GLY A 1 334 ? 20.274 -19.090 -22.110 1.00 78.38 334 GLY A CA 1
ATOM 2673 C C . GLY A 1 334 ? 19.275 -19.435 -21.016 1.00 78.38 334 GLY A C 1
ATOM 2674 O O . GLY A 1 334 ? 18.399 -20.265 -21.241 1.00 78.38 334 GLY A O 1
ATOM 2675 N N . LEU A 1 335 ? 19.343 -18.753 -19.870 1.00 82.75 335 LEU A N 1
ATOM 2676 C CA . LEU A 1 335 ? 18.332 -18.872 -18.825 1.00 82.75 335 LEU A CA 1
ATOM 2677 C C . LEU A 1 335 ? 16.945 -18.429 -19.326 1.00 82.75 335 LEU A C 1
ATOM 2679 O O . LEU A 1 335 ? 15.985 -19.182 -19.174 1.00 82.75 335 LEU A O 1
ATOM 2683 N N . ASP A 1 336 ? 16.837 -17.265 -19.976 1.00 77.69 336 ASP A N 1
ATOM 2684 C CA . ASP A 1 336 ? 15.570 -16.775 -20.552 1.00 77.69 336 ASP A CA 1
ATOM 2685 C C . ASP A 1 336 ? 14.997 -17.758 -21.592 1.00 77.69 336 ASP A C 1
ATOM 2687 O O . ASP A 1 336 ? 13.808 -18.088 -21.568 1.00 77.69 336 ASP A O 1
ATOM 2691 N N . ILE A 1 337 ? 15.850 -18.323 -22.453 1.00 79.19 337 ILE A N 1
ATOM 2692 C CA . ILE A 1 337 ? 15.477 -19.389 -23.392 1.00 79.19 337 ILE A CA 1
ATOM 2693 C C . ILE A 1 337 ? 14.945 -20.604 -22.626 1.00 79.19 337 ILE A C 1
ATOM 2695 O O . ILE A 1 337 ? 13.866 -21.102 -22.949 1.00 79.19 337 ILE A O 1
ATOM 2699 N N . MET A 1 338 ? 15.651 -21.070 -21.594 1.00 84.19 338 MET A N 1
ATOM 2700 C CA . MET A 1 338 ? 15.250 -22.249 -20.821 1.00 84.19 338 MET A CA 1
ATOM 2701 C C . MET A 1 338 ? 13.893 -22.071 -20.134 1.00 84.19 338 MET A C 1
ATOM 2703 O O . MET A 1 338 ? 13.060 -22.980 -20.202 1.00 84.19 338 MET A O 1
ATOM 2707 N N . VAL A 1 339 ? 13.631 -20.896 -19.553 1.00 81.00 339 VAL A N 1
ATOM 2708 C CA . VAL A 1 339 ? 12.338 -20.536 -18.939 1.00 81.00 339 VAL A CA 1
ATOM 2709 C C . VAL A 1 339 ? 11.187 -20.667 -19.937 1.00 81.00 339 VAL A C 1
ATOM 2711 O O . VAL A 1 339 ? 10.094 -21.122 -19.589 1.00 81.00 339 VAL A O 1
ATOM 2714 N N . HIS A 1 340 ? 11.426 -20.332 -21.204 1.00 79.06 340 HIS A N 1
ATOM 2715 C CA . HIS A 1 340 ? 10.403 -20.390 -22.243 1.00 79.06 340 HIS A CA 1
ATOM 2716 C C . HIS A 1 340 ? 10.295 -21.758 -22.913 1.00 79.06 340 HIS A C 1
ATOM 2718 O O . HIS A 1 340 ? 9.186 -22.187 -23.222 1.00 79.06 340 HIS A O 1
ATOM 2724 N N . VAL A 1 341 ? 11.402 -22.468 -23.127 1.00 81.75 341 VAL A N 1
ATOM 2725 C CA . VAL A 1 341 ? 11.404 -23.789 -23.775 1.00 81.75 341 VAL A CA 1
ATOM 2726 C C . VAL A 1 341 ? 10.830 -24.853 -22.834 1.00 81.75 341 VAL A C 1
ATOM 2728 O O . VAL A 1 341 ? 10.014 -25.679 -23.251 1.00 81.75 341 VAL A O 1
ATOM 2731 N N . ARG A 1 342 ? 11.193 -24.811 -21.546 1.00 84.81 342 ARG A N 1
ATOM 2732 C CA . ARG A 1 342 ? 10.798 -25.798 -20.527 1.00 84.81 342 ARG A CA 1
ATOM 2733 C C . ARG A 1 342 ? 10.148 -25.135 -19.293 1.00 84.81 342 ARG A C 1
ATOM 2735 O O . ARG A 1 342 ? 10.614 -25.353 -18.176 1.00 84.81 342 ARG A O 1
ATOM 2742 N N . PRO A 1 343 ? 9.032 -24.394 -19.448 1.00 83.81 343 PRO A N 1
ATOM 2743 C CA . PRO A 1 343 ? 8.384 -23.694 -18.333 1.00 83.81 343 PRO A CA 1
ATOM 2744 C C . PRO A 1 343 ? 7.942 -24.650 -17.219 1.00 83.81 343 PRO A C 1
ATOM 2746 O O . PRO A 1 343 ? 8.057 -24.320 -16.045 1.00 83.81 343 PRO A O 1
ATOM 2749 N N . ASN A 1 344 ? 7.537 -25.870 -17.585 1.00 85.81 344 ASN A N 1
ATOM 2750 C CA . ASN A 1 344 ? 7.078 -26.891 -16.648 1.00 85.81 344 ASN A CA 1
ATOM 2751 C C . ASN A 1 344 ? 8.133 -27.233 -15.577 1.00 85.81 344 ASN A C 1
ATOM 2753 O O . ASN A 1 344 ? 7.771 -27.566 -14.463 1.00 85.81 344 ASN A O 1
ATOM 2757 N N . MET A 1 345 ? 9.438 -27.121 -15.862 1.00 88.94 345 MET A N 1
ATOM 2758 C CA . MET A 1 345 ? 10.473 -27.412 -14.853 1.00 88.94 345 MET A CA 1
ATOM 2759 C C . MET A 1 345 ? 10.500 -26.364 -13.732 1.00 88.94 345 MET A C 1
ATOM 2761 O O . MET A 1 345 ? 10.742 -26.692 -12.572 1.00 88.94 345 MET A O 1
ATOM 2765 N N . PHE A 1 346 ? 10.255 -25.104 -14.092 1.00 90.19 346 PHE A N 1
ATOM 2766 C CA . PHE A 1 346 ? 10.189 -23.973 -13.166 1.00 90.19 346 PHE A CA 1
ATOM 2767 C C . PHE A 1 346 ? 8.852 -23.947 -12.414 1.00 90.19 346 PHE A C 1
ATOM 2769 O O . PHE A 1 346 ? 8.779 -23.570 -11.247 1.00 90.19 346 PHE A O 1
ATOM 2776 N N . GLU A 1 347 ? 7.794 -24.411 -13.067 1.00 90.38 347 GLU A N 1
ATOM 2777 C CA . GLU A 1 347 ? 6.496 -24.654 -12.449 1.00 90.38 347 GLU A CA 1
ATOM 2778 C C . GLU A 1 347 ? 6.554 -25.805 -11.432 1.00 90.38 347 GLU A C 1
ATOM 2780 O O . GLU A 1 347 ? 6.044 -25.687 -10.320 1.00 90.38 347 GLU A O 1
ATOM 2785 N N . ASP A 1 348 ? 7.261 -26.887 -11.759 1.00 91.50 348 ASP A N 1
ATOM 2786 C CA . ASP A 1 348 ? 7.437 -28.024 -10.864 1.00 91.50 348 ASP A CA 1
ATOM 2787 C C . ASP A 1 348 ? 8.147 -27.636 -9.561 1.00 91.50 348 ASP A C 1
ATOM 2789 O O . ASP A 1 348 ? 7.749 -28.095 -8.491 1.00 91.50 348 ASP A O 1
ATOM 2793 N N . ILE A 1 349 ? 9.224 -26.837 -9.621 1.00 93.75 349 ILE A N 1
ATOM 2794 C CA . ILE A 1 349 ? 9.934 -26.402 -8.405 1.00 93.75 349 ILE A CA 1
ATOM 2795 C C . ILE A 1 349 ? 9.067 -25.453 -7.571 1.00 93.75 349 ILE A C 1
ATOM 2797 O O . ILE A 1 349 ? 9.053 -25.576 -6.348 1.00 93.75 349 ILE A O 1
ATOM 2801 N N . PHE A 1 350 ? 8.286 -24.586 -8.224 1.00 94.69 350 PHE A N 1
ATOM 2802 C CA . PHE A 1 350 ? 7.298 -23.733 -7.565 1.00 94.69 350 PHE A CA 1
ATOM 2803 C C . PHE A 1 350 ? 6.278 -24.574 -6.784 1.00 94.69 350 PHE A C 1
ATOM 2805 O O . PHE A 1 350 ? 6.098 -24.366 -5.587 1.00 94.69 350 PHE A O 1
ATOM 2812 N N . PHE A 1 351 ? 5.662 -25.576 -7.418 1.00 94.38 351 PHE A N 1
ATOM 2813 C CA . PHE A 1 351 ? 4.694 -26.438 -6.736 1.00 94.38 351 PHE A CA 1
ATOM 2814 C C . PHE A 1 351 ? 5.333 -27.365 -5.708 1.00 94.38 351 PHE A C 1
ATOM 2816 O O . PHE A 1 351 ? 4.718 -27.616 -4.683 1.00 94.38 351 PHE A O 1
ATOM 2823 N N . THR A 1 352 ? 6.559 -27.845 -5.936 1.00 94.75 352 THR A N 1
ATOM 2824 C CA . THR A 1 352 ? 7.280 -28.649 -4.934 1.00 94.75 352 THR A CA 1
ATOM 2825 C C . THR A 1 352 ? 7.509 -27.832 -3.667 1.00 94.75 352 THR A C 1
ATOM 2827 O O . THR A 1 352 ? 7.330 -28.348 -2.573 1.00 94.75 352 THR A O 1
ATOM 2830 N N . MET A 1 353 ? 7.873 -26.555 -3.804 1.00 93.94 353 MET A N 1
ATOM 2831 C CA . MET A 1 353 ? 7.983 -25.658 -2.659 1.00 93.94 353 MET A CA 1
ATOM 2832 C C . MET A 1 353 ? 6.618 -25.416 -2.009 1.00 93.94 353 MET A C 1
ATOM 2834 O O . MET A 1 353 ? 6.494 -25.516 -0.794 1.00 93.94 353 MET A O 1
ATOM 2838 N N . LEU A 1 354 ? 5.591 -25.119 -2.808 1.00 93.56 354 LEU A N 1
ATOM 2839 C CA . LEU A 1 354 ? 4.253 -24.837 -2.296 1.00 93.56 354 LEU A CA 1
ATOM 2840 C C . LEU A 1 354 ? 3.661 -26.029 -1.537 1.00 93.56 354 LEU A C 1
ATOM 2842 O O . LEU A 1 354 ? 3.067 -25.829 -0.494 1.00 93.56 354 LEU A O 1
ATOM 2846 N N . GLU A 1 355 ? 3.861 -27.255 -2.022 1.00 94.56 355 GLU A N 1
ATOM 2847 C CA . GLU A 1 355 ? 3.422 -28.488 -1.355 1.00 94.56 355 GLU A CA 1
ATOM 2848 C C . GLU A 1 355 ? 4.080 -28.695 0.006 1.00 94.56 355 GLU A C 1
ATOM 2850 O O . GLU A 1 355 ? 3.446 -29.233 0.904 1.00 94.56 355 GLU A O 1
ATOM 2855 N N . GLU A 1 356 ? 5.343 -28.298 0.157 1.00 93.94 356 GLU A N 1
ATOM 2856 C CA . GLU A 1 356 ? 6.067 -28.432 1.424 1.00 93.94 356 GLU A CA 1
ATOM 2857 C C . GLU A 1 356 ? 5.698 -27.323 2.416 1.00 93.94 356 GLU A C 1
ATOM 2859 O O . GLU A 1 356 ? 5.803 -27.521 3.622 1.00 93.94 356 GLU A O 1
ATOM 2864 N N . VAL A 1 357 ? 5.271 -26.157 1.922 1.00 91.75 357 VAL A N 1
ATOM 2865 C CA . VAL A 1 357 ? 4.878 -25.012 2.757 1.00 91.75 357 VAL A CA 1
ATOM 2866 C C . VAL A 1 357 ? 3.400 -25.070 3.149 1.00 91.75 357 VAL A C 1
ATOM 2868 O O . VAL A 1 357 ? 3.070 -24.866 4.312 1.00 91.75 357 VAL A O 1
ATOM 2871 N N . ASP A 1 358 ? 2.512 -25.319 2.187 1.00 92.44 358 ASP A N 1
ATOM 2872 C CA . ASP A 1 358 ? 1.067 -25.454 2.376 1.00 92.44 358 ASP A CA 1
ATOM 2873 C C . ASP A 1 358 ? 0.492 -26.461 1.346 1.00 92.44 358 ASP A C 1
ATOM 2875 O O . ASP A 1 358 ? 0.145 -26.091 0.211 1.00 92.44 358 ASP A O 1
ATOM 2879 N N . PRO A 1 359 ? 0.364 -27.749 1.729 1.00 92.81 359 PRO A N 1
ATOM 2880 C CA . PRO A 1 359 ? -0.160 -28.800 0.858 1.00 92.81 359 PRO A CA 1
ATOM 2881 C C . PRO A 1 359 ? -1.575 -28.521 0.340 1.00 92.81 359 PRO A C 1
ATOM 2883 O O . PRO A 1 359 ? -1.911 -28.863 -0.798 1.00 92.81 359 PRO A O 1
ATOM 2886 N N . GLU A 1 360 ? -2.422 -27.902 1.162 1.00 90.12 360 GLU A N 1
ATOM 2887 C CA . GLU A 1 360 ? -3.809 -27.616 0.807 1.00 90.12 360 GLU A CA 1
ATOM 2888 C C . GLU A 1 360 ? -3.891 -26.462 -0.192 1.00 90.12 360 GLU A C 1
ATOM 2890 O O . GLU A 1 360 ? -4.679 -26.525 -1.138 1.00 90.12 360 GLU A O 1
ATOM 2895 N N . TYR A 1 361 ? -3.029 -25.451 -0.049 1.00 91.12 361 TYR A N 1
ATOM 2896 C CA . TYR A 1 361 ? -2.885 -24.392 -1.044 1.00 91.12 361 TYR A CA 1
ATOM 2897 C C . TYR A 1 361 ? -2.409 -24.965 -2.373 1.00 91.12 361 TYR A C 1
ATOM 2899 O O . TYR A 1 361 ? -3.005 -24.678 -3.414 1.00 91.12 361 TYR A O 1
ATOM 2907 N N . ALA A 1 362 ? -1.380 -25.815 -2.357 1.00 92.00 362 ALA A N 1
ATOM 2908 C CA . ALA A 1 362 ? -0.886 -26.457 -3.568 1.00 92.00 362 ALA A CA 1
ATOM 2909 C C . ALA A 1 362 ? -1.989 -27.263 -4.272 1.00 92.00 362 ALA A C 1
ATOM 2911 O O . ALA A 1 362 ? -2.168 -27.135 -5.485 1.00 92.00 362 ALA A O 1
ATOM 2912 N N . LYS A 1 363 ? -2.764 -28.048 -3.513 1.00 90.75 363 LYS A N 1
ATOM 2913 C CA . LYS A 1 363 ? -3.889 -28.834 -4.037 1.00 90.75 363 LYS A CA 1
ATOM 2914 C C . LYS A 1 363 ? -4.980 -27.942 -4.629 1.00 90.75 363 LYS A C 1
ATOM 2916 O O . LYS A 1 363 ? -5.454 -28.218 -5.731 1.00 90.75 363 LYS A O 1
ATOM 2921 N N . ALA A 1 364 ? -5.351 -26.870 -3.930 1.00 88.25 364 ALA A N 1
ATOM 2922 C CA . ALA A 1 364 ? -6.352 -25.927 -4.404 1.00 88.25 364 ALA A CA 1
ATOM 2923 C C . ALA A 1 364 ? -5.896 -25.245 -5.696 1.00 88.25 364 ALA A C 1
ATOM 2925 O O . ALA A 1 364 ? -6.616 -25.291 -6.686 1.00 88.25 364 ALA A O 1
ATOM 2926 N N . LEU A 1 365 ? -4.674 -24.712 -5.748 1.00 89.19 365 LEU A N 1
ATOM 2927 C CA . LEU A 1 365 ? -4.149 -24.039 -6.936 1.00 89.19 365 LEU A CA 1
ATOM 2928 C C . LEU A 1 365 ? -4.027 -24.987 -8.142 1.00 89.19 365 LEU A C 1
ATOM 2930 O O . LEU A 1 365 ? -4.369 -24.598 -9.256 1.00 89.19 365 LEU A O 1
ATOM 2934 N N . LYS A 1 366 ? -3.610 -26.243 -7.928 1.00 89.94 366 LYS A N 1
ATOM 2935 C CA . LYS A 1 366 ? -3.545 -27.273 -8.983 1.00 89.94 366 LYS A CA 1
ATOM 2936 C C . LYS A 1 366 ? -4.908 -27.700 -9.520 1.00 89.94 366 LYS A C 1
ATOM 2938 O O . LYS A 1 366 ? -4.974 -28.211 -10.634 1.00 89.94 366 LYS A O 1
ATOM 2943 N N . SER A 1 367 ? -5.978 -27.531 -8.742 1.00 87.62 367 SER A N 1
ATOM 2944 C CA . SER A 1 367 ? -7.328 -27.890 -9.191 1.00 87.62 367 SER A CA 1
ATOM 2945 C C . SER A 1 367 ? -7.836 -26.986 -10.318 1.00 87.62 367 SER A C 1
ATOM 2947 O O . SER A 1 367 ? -8.699 -27.399 -11.091 1.00 87.62 367 SER A O 1
ATOM 2949 N N . TRP A 1 368 ? -7.283 -25.777 -10.447 1.00 83.56 368 TRP A N 1
ATOM 2950 C CA . TRP A 1 368 ? -7.662 -24.849 -11.501 1.00 83.56 368 TRP A CA 1
ATOM 2951 C C . TRP A 1 368 ? -7.026 -25.230 -12.843 1.00 83.56 368 TRP A C 1
ATOM 2953 O O . TRP A 1 368 ? -5.827 -25.520 -12.901 1.00 83.56 368 TRP A O 1
ATOM 2963 N N . PRO A 1 369 ? -7.792 -25.205 -13.951 1.00 74.25 369 PRO A N 1
ATOM 2964 C CA . PRO A 1 369 ? -7.266 -25.563 -15.257 1.00 74.25 369 PRO A CA 1
ATOM 2965 C C . PRO A 1 369 ? -6.212 -24.534 -15.692 1.00 74.25 369 PRO A C 1
ATOM 2967 O O . PRO A 1 369 ? -6.534 -23.348 -15.829 1.00 74.25 369 PRO A O 1
ATOM 2970 N N . PRO A 1 370 ? -4.964 -24.952 -15.977 1.00 69.50 370 PRO A N 1
ATOM 2971 C CA . PRO A 1 370 ? -3.925 -24.021 -16.381 1.00 69.50 370 PRO A CA 1
ATOM 2972 C C . PRO A 1 370 ? -4.327 -23.371 -17.699 1.00 69.50 370 PRO A C 1
ATOM 2974 O O . PRO A 1 370 ? -4.548 -24.037 -18.720 1.00 69.50 370 PRO A O 1
ATOM 2977 N N . ARG A 1 371 ? -4.402 -22.039 -17.709 1.00 66.50 371 ARG A N 1
ATOM 2978 C CA . ARG A 1 371 ? -4.681 -21.305 -18.940 1.00 66.50 371 ARG A CA 1
ATOM 2979 C C . ARG A 1 371 ? -3.485 -21.491 -19.873 1.00 66.50 371 ARG A C 1
ATOM 2981 O O . ARG A 1 371 ? -2.443 -20.860 -19.695 1.00 66.50 371 ARG A O 1
ATOM 2988 N N . LYS A 1 372 ? -3.617 -22.369 -20.877 1.00 59.03 372 LYS A N 1
ATOM 2989 C CA . LYS A 1 372 ? -2.590 -22.575 -21.911 1.00 59.03 372 LYS A CA 1
ATOM 2990 C C . LYS A 1 372 ? -2.337 -21.235 -22.603 1.00 59.03 372 LYS A C 1
ATOM 2992 O O . LYS A 1 372 ? -3.142 -20.791 -23.421 1.00 59.03 372 LYS A O 1
ATOM 2997 N N . PHE A 1 373 ? -1.233 -20.569 -22.261 1.00 52.88 373 PHE A N 1
ATOM 2998 C CA . PHE A 1 373 ? -0.778 -19.380 -22.975 1.00 52.88 373 PHE A CA 1
ATOM 2999 C C . PHE A 1 373 ? -0.535 -19.783 -24.433 1.00 52.88 373 PHE A C 1
ATOM 3001 O O . PHE A 1 373 ? 0.394 -20.525 -24.746 1.00 52.88 373 PHE A O 1
ATOM 3008 N N . ARG A 1 374 ? -1.451 -19.362 -25.304 1.00 42.19 374 ARG A N 1
ATOM 3009 C CA . ARG A 1 374 ? -1.630 -19.864 -26.666 1.00 42.19 374 ARG A CA 1
ATOM 3010 C C . ARG A 1 374 ? -0.613 -19.230 -27.625 1.00 42.19 374 ARG A C 1
ATOM 3012 O O . ARG A 1 374 ? -1.021 -18.459 -28.477 1.00 42.19 374 ARG A O 1
ATOM 3019 N N . TRP A 1 375 ? 0.688 -19.502 -27.473 1.00 46.25 375 TRP A N 1
ATOM 3020 C CA . TRP A 1 375 ? 1.727 -19.034 -28.409 1.00 46.25 375 TRP A CA 1
ATOM 3021 C C . TRP A 1 375 ? 2.932 -19.988 -28.464 1.00 46.25 375 TRP A C 1
ATOM 3023 O O . TRP A 1 375 ? 3.398 -20.460 -27.428 1.00 46.25 375 TRP A O 1
ATOM 3033 N N . GLU A 1 376 ? 3.460 -20.232 -29.668 1.00 55.25 376 GLU A N 1
ATOM 3034 C CA . GLU A 1 376 ? 4.714 -20.962 -29.926 1.00 55.25 376 GLU A CA 1
ATOM 3035 C C . GLU A 1 376 ? 5.865 -20.369 -29.088 1.00 55.25 376 GLU A C 1
ATOM 3037 O O . GLU A 1 376 ? 6.355 -19.268 -29.365 1.00 55.25 376 GLU A O 1
ATOM 3042 N N . LYS A 1 377 ? 6.265 -21.089 -28.031 1.00 62.59 377 LYS A N 1
ATOM 3043 C CA . LYS A 1 377 ? 7.066 -20.594 -26.893 1.00 62.59 377 LYS A CA 1
ATOM 3044 C C . LYS A 1 377 ? 8.372 -19.889 -27.294 1.00 62.59 377 LYS A C 1
ATOM 3046 O O . LYS A 1 377 ? 8.766 -18.912 -26.661 1.00 62.59 377 LYS A O 1
ATOM 3051 N N . VAL A 1 378 ? 9.002 -20.333 -28.382 1.00 59.81 378 VAL A N 1
ATOM 3052 C CA . VAL A 1 378 ? 10.285 -19.808 -28.883 1.00 59.81 378 VAL A CA 1
ATOM 3053 C C . VAL A 1 378 ? 10.116 -18.502 -29.670 1.00 59.81 378 VAL A C 1
ATOM 3055 O O . VAL A 1 378 ? 10.891 -17.563 -29.488 1.00 59.81 378 VAL A O 1
ATOM 3058 N N . LYS A 1 379 ? 9.062 -18.383 -30.493 1.00 65.44 379 LYS A N 1
ATOM 3059 C CA . LYS A 1 379 ? 8.781 -17.155 -31.264 1.00 65.44 379 LYS A CA 1
ATOM 3060 C C . LYS A 1 379 ? 8.490 -15.970 -30.342 1.00 65.44 379 LYS A C 1
ATOM 3062 O O . LYS A 1 379 ? 8.818 -14.835 -30.676 1.00 65.44 379 LYS A O 1
ATOM 3067 N N . PHE A 1 380 ? 7.886 -16.224 -29.181 1.00 65.00 380 PHE A N 1
ATOM 3068 C CA . PHE A 1 380 ? 7.618 -15.193 -28.183 1.00 65.00 380 PHE A CA 1
ATOM 3069 C C . PHE A 1 380 ? 8.896 -14.693 -27.502 1.00 65.00 380 PHE A C 1
ATOM 3071 O O . PHE A 1 380 ? 9.098 -13.481 -27.451 1.00 65.00 380 PHE A O 1
ATOM 3078 N N . ALA A 1 381 ? 9.772 -15.599 -27.054 1.00 63.38 381 ALA A N 1
ATOM 3079 C CA . ALA A 1 381 ? 11.067 -15.233 -26.478 1.00 63.38 381 ALA A CA 1
ATOM 3080 C C . ALA A 1 381 ? 11.890 -14.394 -27.472 1.00 63.38 381 ALA A C 1
ATOM 3082 O O . ALA A 1 381 ? 12.319 -13.286 -27.152 1.00 63.38 381 ALA A O 1
ATOM 3083 N N . ALA A 1 382 ? 11.979 -14.845 -28.729 1.00 66.75 382 ALA A N 1
ATOM 3084 C CA . ALA A 1 382 ? 12.656 -14.110 -29.797 1.00 66.75 382 ALA A CA 1
ATOM 3085 C C . ALA A 1 382 ? 12.039 -12.719 -30.052 1.00 66.75 382 ALA A C 1
ATOM 3087 O O . ALA A 1 382 ? 12.761 -11.726 -30.133 1.00 66.75 382 ALA A O 1
ATOM 3088 N N . ARG A 1 383 ? 10.703 -12.603 -30.119 1.00 69.81 383 ARG A N 1
ATOM 3089 C CA . ARG A 1 383 ? 10.014 -11.305 -30.269 1.00 69.81 383 ARG A CA 1
ATOM 3090 C C . ARG A 1 383 ? 10.219 -10.385 -29.064 1.00 69.81 383 ARG A C 1
ATOM 3092 O O . ARG A 1 383 ? 10.359 -9.179 -29.253 1.00 69.81 383 ARG A O 1
ATOM 3099 N N . ARG A 1 384 ? 10.233 -10.919 -27.838 1.00 67.19 384 ARG A N 1
ATOM 3100 C CA . ARG A 1 384 ? 10.472 -10.157 -26.598 1.00 67.19 384 ARG A CA 1
ATOM 3101 C C . ARG A 1 384 ? 11.890 -9.590 -26.587 1.00 67.19 384 ARG A C 1
ATOM 3103 O O . ARG A 1 384 ? 12.056 -8.397 -26.337 1.00 67.19 384 ARG A O 1
ATOM 3110 N N . LEU A 1 385 ? 12.877 -10.411 -26.942 1.00 65.69 385 LEU A N 1
ATOM 3111 C CA . LEU A 1 385 ? 14.277 -10.010 -27.090 1.00 65.69 385 LEU A CA 1
ATOM 3112 C C . LEU A 1 385 ? 14.448 -8.948 -28.179 1.00 65.69 385 LEU A C 1
ATOM 3114 O O . LEU A 1 385 ? 15.017 -7.891 -27.912 1.00 65.69 385 LEU A O 1
ATOM 3118 N N . ALA A 1 386 ? 13.875 -9.171 -29.364 1.00 68.44 386 ALA A N 1
ATOM 3119 C CA . ALA A 1 386 ? 13.915 -8.212 -30.466 1.00 68.44 386 ALA A CA 1
ATOM 3120 C C . ALA A 1 386 ? 13.263 -6.875 -30.086 1.00 68.44 386 ALA A C 1
ATOM 3122 O O . ALA A 1 386 ? 13.835 -5.814 -30.324 1.00 68.44 386 ALA A O 1
ATOM 3123 N N . LYS A 1 387 ? 12.102 -6.904 -29.418 1.00 69.12 387 LYS A N 1
ATOM 3124 C CA . LYS A 1 387 ? 11.426 -5.698 -28.924 1.00 69.12 387 LYS A CA 1
ATOM 3125 C C . LYS A 1 387 ? 12.260 -4.967 -27.872 1.00 69.12 387 LYS A C 1
ATOM 3127 O O . LYS A 1 387 ? 12.338 -3.744 -27.918 1.00 69.12 387 LYS A O 1
ATOM 3132 N N . ARG A 1 388 ? 12.888 -5.683 -26.932 1.00 65.19 388 ARG A N 1
ATOM 3133 C CA . ARG A 1 388 ? 13.762 -5.089 -25.905 1.00 65.19 388 ARG A CA 1
ATOM 3134 C C . ARG A 1 388 ? 14.986 -4.434 -26.544 1.00 65.19 388 ARG A C 1
ATOM 3136 O O . ARG A 1 388 ? 15.312 -3.300 -26.194 1.00 65.19 388 ARG A O 1
ATOM 3143 N N . TYR A 1 389 ? 15.617 -5.115 -27.497 1.00 65.94 389 TYR A N 1
ATOM 3144 C CA . TYR A 1 389 ? 16.737 -4.578 -28.263 1.00 65.94 389 TYR A CA 1
ATOM 3145 C C . TYR A 1 389 ? 16.319 -3.325 -29.038 1.00 65.94 389 TYR A C 1
ATOM 3147 O O . TYR A 1 389 ? 16.926 -2.274 -28.862 1.00 65.94 389 TYR A O 1
ATOM 3155 N N . PHE A 1 390 ? 15.213 -3.391 -29.784 1.00 72.56 390 PHE A N 1
ATOM 3156 C CA . PHE A 1 390 ? 14.675 -2.263 -30.542 1.00 72.56 390 PHE A CA 1
ATOM 3157 C C . PHE A 1 390 ? 14.323 -1.066 -29.651 1.00 72.56 390 PHE A C 1
ATOM 3159 O O . PHE A 1 390 ? 14.764 0.042 -29.928 1.00 72.56 390 PHE A O 1
ATOM 3166 N N . MET A 1 391 ? 13.606 -1.269 -28.538 1.00 64.12 391 MET A N 1
ATOM 3167 C CA . MET A 1 391 ? 13.296 -0.184 -27.594 1.00 64.12 391 MET A CA 1
ATOM 3168 C C . MET A 1 391 ? 14.560 0.419 -26.978 1.00 64.12 391 MET A C 1
ATOM 3170 O O . MET A 1 391 ? 14.634 1.632 -26.817 1.00 64.12 391 MET A O 1
ATOM 3174 N N . THR A 1 392 ? 15.569 -0.401 -26.670 1.00 63.78 392 THR A N 1
ATOM 3175 C CA . THR A 1 392 ? 16.858 0.092 -26.162 1.00 63.78 392 THR A CA 1
ATOM 3176 C C . THR A 1 392 ? 17.593 0.897 -27.229 1.00 63.78 392 THR A C 1
ATOM 3178 O O . THR A 1 392 ? 18.191 1.920 -26.908 1.00 63.78 392 THR A O 1
ATOM 3181 N N . LEU A 1 393 ? 17.531 0.479 -28.493 1.00 67.38 393 LEU A N 1
ATOM 3182 C CA . LEU A 1 393 ? 18.180 1.141 -29.621 1.00 67.38 393 LEU A CA 1
ATOM 3183 C C . LEU A 1 393 ? 17.499 2.478 -29.942 1.00 67.38 393 LEU A C 1
ATOM 3185 O O . LEU A 1 393 ? 18.177 3.499 -30.027 1.00 67.38 393 LEU A O 1
ATOM 3189 N N . VAL A 1 394 ? 16.163 2.498 -29.992 1.00 73.31 394 VAL A N 1
ATOM 3190 C CA . VAL A 1 394 ? 15.346 3.712 -30.147 1.00 73.31 394 VAL A CA 1
ATOM 3191 C C . VAL A 1 394 ? 15.576 4.675 -28.985 1.00 73.31 394 VAL A C 1
ATOM 3193 O O . VAL A 1 394 ? 15.863 5.843 -29.226 1.00 73.31 394 VAL A O 1
ATOM 3196 N N . ALA A 1 395 ? 15.535 4.203 -27.735 1.00 66.19 395 ALA A N 1
ATOM 3197 C CA . ALA A 1 395 ? 15.830 5.035 -26.568 1.00 66.19 395 ALA A CA 1
ATOM 3198 C C . ALA A 1 395 ? 17.265 5.581 -26.609 1.00 66.19 395 ALA A C 1
ATOM 3200 O O . ALA A 1 395 ? 17.475 6.759 -26.342 1.00 66.19 395 ALA A O 1
ATOM 3201 N N . SER A 1 396 ? 18.244 4.763 -27.009 1.00 66.19 396 SER A N 1
ATOM 3202 C CA . SER A 1 396 ? 19.638 5.202 -27.152 1.00 66.19 396 SER A CA 1
ATOM 3203 C C . SER A 1 396 ? 19.792 6.260 -28.244 1.00 66.19 396 SER A C 1
ATOM 3205 O O . SER A 1 396 ? 20.535 7.217 -28.052 1.00 66.19 396 SER A O 1
ATOM 3207 N N . TYR A 1 397 ? 19.079 6.133 -29.365 1.00 70.00 397 TYR A N 1
ATOM 3208 C CA . TYR A 1 397 ? 19.112 7.109 -30.454 1.00 70.00 397 TYR A CA 1
ATOM 3209 C C . TYR A 1 397 ? 18.405 8.415 -30.071 1.00 70.00 397 TYR A C 1
ATOM 3211 O O . TYR A 1 397 ? 19.010 9.481 -30.126 1.00 70.00 397 TYR A O 1
ATOM 3219 N N . LEU A 1 398 ? 17.163 8.332 -29.587 1.00 73.00 398 LEU A N 1
ATOM 3220 C CA . LEU A 1 398 ? 16.375 9.482 -29.138 1.00 73.00 398 LEU A CA 1
ATOM 3221 C C . LEU A 1 398 ? 17.035 10.214 -27.960 1.00 73.00 398 LEU A C 1
ATOM 3223 O O . LEU A 1 398 ? 16.935 11.434 -27.868 1.00 73.00 398 LEU A O 1
ATOM 3227 N N . SER A 1 399 ? 17.777 9.504 -27.101 1.00 67.81 399 SER A N 1
ATOM 3228 C CA . SER A 1 399 ? 18.540 10.121 -26.006 1.00 67.81 399 SER A CA 1
ATOM 3229 C C . SER A 1 399 ? 19.678 11.041 -26.462 1.00 67.81 399 SER A C 1
ATOM 3231 O O . SER A 1 399 ? 20.180 11.834 -25.667 1.00 67.81 399 SER A O 1
ATOM 3233 N N . ARG A 1 400 ? 20.077 10.967 -27.740 1.00 72.62 400 ARG A N 1
ATOM 3234 C CA . ARG A 1 400 ? 21.096 11.842 -28.341 1.00 72.62 400 ARG A CA 1
ATOM 3235 C C . ARG A 1 400 ? 20.522 13.165 -28.852 1.00 72.62 400 ARG A C 1
ATOM 3237 O O . ARG A 1 400 ? 21.299 14.016 -29.270 1.00 72.62 400 ARG A O 1
ATOM 3244 N N . LEU A 1 401 ? 19.199 13.358 -28.814 1.00 78.31 401 LEU A N 1
ATOM 3245 C CA . LEU A 1 401 ? 18.583 14.620 -29.221 1.00 78.31 401 LEU A CA 1
ATOM 3246 C C . LEU A 1 401 ? 18.983 15.752 -28.254 1.00 78.31 401 LEU A C 1
ATOM 3248 O O . LEU A 1 401 ? 18.831 15.587 -27.041 1.00 78.31 401 LEU A O 1
ATOM 3252 N N . PRO A 1 402 ? 19.451 16.907 -28.761 1.00 69.62 402 PRO A N 1
ATOM 3253 C CA . PRO A 1 402 ? 20.103 17.937 -27.949 1.00 69.62 402 PRO A CA 1
ATOM 3254 C C . PRO A 1 402 ? 19.197 18.596 -26.897 1.00 69.62 402 PRO A C 1
ATOM 3256 O O . PRO A 1 402 ? 19.693 18.999 -25.852 1.00 69.62 402 PRO A O 1
ATOM 3259 N N . VAL A 1 403 ? 17.880 18.668 -27.129 1.00 71.44 403 VAL A N 1
ATOM 3260 C CA . VAL A 1 403 ? 16.940 19.389 -26.242 1.00 71.44 403 VAL A CA 1
ATOM 3261 C C . VAL A 1 403 ? 16.069 18.443 -25.411 1.00 71.44 403 VAL A C 1
ATOM 3263 O O . VAL A 1 403 ? 15.888 18.649 -24.216 1.00 71.44 403 VAL A O 1
ATOM 3266 N N . VAL A 1 404 ? 15.553 17.375 -26.025 1.00 70.25 404 VAL A N 1
ATOM 3267 C CA . VAL A 1 404 ? 14.590 16.450 -25.393 1.00 70.25 404 VAL A CA 1
ATOM 3268 C C . VAL A 1 404 ? 15.191 15.093 -25.025 1.00 70.25 404 VAL A C 1
ATOM 3270 O O . VAL A 1 404 ? 14.569 14.320 -24.298 1.00 70.25 404 VAL A O 1
ATOM 3273 N N . GLY A 1 405 ? 16.405 14.784 -25.495 1.00 65.00 405 GLY A N 1
ATOM 3274 C CA . GLY A 1 405 ? 16.994 13.450 -25.366 1.00 65.00 405 GLY A CA 1
ATOM 3275 C C . GLY A 1 405 ? 17.212 13.005 -23.919 1.00 65.00 405 GLY A C 1
ATOM 3276 O O . GLY A 1 405 ? 17.042 11.829 -23.597 1.00 65.00 405 GLY A O 1
ATOM 3277 N N . TRP A 1 406 ? 17.488 13.941 -23.012 1.00 68.94 406 TRP A N 1
ATOM 3278 C CA . TRP A 1 406 ? 17.652 13.640 -21.589 1.00 68.94 406 TRP A CA 1
ATOM 3279 C C . TRP A 1 406 ? 16.351 13.172 -20.907 1.00 68.94 406 TRP A C 1
ATOM 3281 O O . TRP A 1 406 ? 16.432 12.456 -19.913 1.00 68.94 406 TRP A O 1
ATOM 3291 N N . MET A 1 407 ? 15.167 13.493 -21.453 1.00 70.75 407 MET A N 1
ATOM 3292 C CA . MET A 1 407 ? 13.865 13.098 -20.887 1.00 70.75 407 MET A CA 1
ATOM 3293 C C . MET A 1 407 ? 13.321 11.773 -21.429 1.00 70.75 407 MET A C 1
ATOM 3295 O O . MET A 1 407 ? 12.453 11.168 -20.801 1.00 70.75 407 MET A O 1
ATOM 3299 N N . VAL A 1 408 ? 13.819 11.294 -22.571 1.00 72.38 408 VAL A N 1
ATOM 3300 C CA . VAL A 1 408 ? 13.284 10.106 -23.264 1.00 72.38 408 VAL A CA 1
ATOM 3301 C C . VAL A 1 408 ? 13.337 8.859 -22.377 1.00 72.38 408 VAL A C 1
ATOM 3303 O O . VAL A 1 408 ? 12.358 8.121 -22.265 1.00 72.38 408 VAL A O 1
ATOM 3306 N N . VAL A 1 409 ? 14.481 8.630 -21.730 1.00 67.31 409 VAL A N 1
ATOM 3307 C CA . VAL A 1 409 ? 14.707 7.473 -20.853 1.00 67.31 409 VAL A CA 1
ATOM 3308 C C . VAL A 1 409 ? 13.891 7.597 -19.553 1.00 67.31 409 VAL A C 1
ATOM 3310 O O . VAL A 1 409 ? 13.163 6.655 -19.242 1.00 67.31 409 VAL A O 1
ATOM 3313 N N . PRO A 1 410 ? 13.904 8.746 -18.843 1.00 70.56 410 PRO A N 1
ATOM 3314 C CA . PRO A 1 410 ? 13.008 9.015 -17.715 1.00 70.56 410 PRO A CA 1
ATOM 3315 C C . PRO A 1 410 ? 11.508 8.814 -18.002 1.00 70.56 410 PRO A C 1
ATOM 3317 O O . PRO A 1 410 ? 10.824 8.118 -17.256 1.00 70.56 410 PRO A O 1
ATOM 3320 N N . LEU A 1 411 ? 10.977 9.363 -19.098 1.00 70.94 411 LEU A N 1
ATOM 3321 C CA . LEU A 1 411 ? 9.554 9.236 -19.458 1.00 70.94 411 LEU A CA 1
ATOM 3322 C C . LEU A 1 411 ? 9.176 7.796 -19.838 1.00 70.94 411 LEU A C 1
ATOM 3324 O O . LEU A 1 411 ? 8.116 7.292 -19.450 1.00 70.94 411 LEU A O 1
ATOM 3328 N N . GLY A 1 412 ? 10.055 7.103 -20.566 1.00 69.75 412 GLY A N 1
ATOM 3329 C CA . GLY A 1 412 ? 9.889 5.682 -20.871 1.00 69.75 412 GLY A CA 1
ATOM 3330 C C . GLY A 1 412 ? 9.888 4.814 -19.609 1.00 69.75 412 GLY A C 1
ATOM 3331 O O . GLY A 1 412 ? 9.062 3.908 -19.487 1.00 69.75 412 GLY A O 1
ATOM 3332 N N . ALA A 1 413 ? 10.761 5.124 -18.644 1.00 63.97 413 ALA A N 1
ATOM 3333 C CA . ALA A 1 413 ? 10.792 4.480 -17.332 1.00 63.97 413 ALA A CA 1
ATOM 3334 C C . ALA A 1 413 ? 9.481 4.703 -16.580 1.00 63.97 413 ALA A C 1
ATOM 3336 O O . ALA A 1 413 ? 8.855 3.733 -16.162 1.00 63.97 413 ALA A O 1
ATOM 3337 N N . LEU A 1 414 ? 9.013 5.953 -16.507 1.00 67.19 414 LEU A N 1
ATOM 3338 C CA . LEU A 1 414 ? 7.792 6.330 -15.797 1.00 67.19 414 LEU A CA 1
ATOM 3339 C C . LEU A 1 414 ? 6.579 5.518 -16.264 1.00 67.19 414 LEU A C 1
ATOM 3341 O O . LEU A 1 414 ? 5.863 4.934 -15.457 1.00 67.19 414 LEU A O 1
ATOM 3345 N N . THR A 1 415 ? 6.351 5.459 -17.577 1.00 65.56 415 THR A N 1
ATOM 3346 C CA . THR A 1 415 ? 5.155 4.819 -18.155 1.00 65.56 415 THR A CA 1
ATOM 3347 C C . THR A 1 415 ? 5.149 3.298 -18.005 1.00 65.56 415 THR A C 1
ATOM 3349 O O . THR A 1 415 ? 4.085 2.692 -17.840 1.00 65.56 415 THR A O 1
ATOM 3352 N N . MET A 1 416 ? 6.325 2.669 -18.053 1.00 62.78 416 MET A N 1
ATOM 3353 C CA . MET A 1 416 ? 6.478 1.226 -17.873 1.00 62.78 416 MET A CA 1
ATOM 3354 C C . MET A 1 416 ? 6.409 0.832 -16.398 1.00 62.78 416 MET A C 1
ATOM 3356 O O . MET A 1 416 ? 5.725 -0.134 -16.055 1.00 62.78 416 MET A O 1
ATOM 3360 N N . MET A 1 417 ? 7.073 1.601 -15.534 1.00 58.53 417 MET A N 1
ATOM 3361 C CA . MET A 1 417 ? 7.103 1.368 -14.094 1.00 58.53 417 MET A CA 1
ATOM 3362 C C . MET A 1 417 ? 5.755 1.664 -13.447 1.00 58.53 417 MET A C 1
ATOM 3364 O O . MET A 1 417 ? 5.335 0.896 -12.590 1.00 58.53 417 MET A O 1
ATOM 3368 N N . ALA A 1 418 ? 5.003 2.665 -13.916 1.00 60.56 418 ALA A N 1
ATOM 3369 C CA . ALA A 1 418 ? 3.725 3.030 -13.303 1.00 60.56 418 ALA A CA 1
ATOM 3370 C C . ALA A 1 418 ? 2.681 1.905 -13.342 1.00 60.56 418 ALA A C 1
ATOM 3372 O O . ALA A 1 418 ? 1.782 1.843 -12.505 1.00 60.56 418 ALA A O 1
ATOM 3373 N N . LYS A 1 419 ? 2.812 0.980 -14.302 1.00 56.75 419 LYS A N 1
ATOM 3374 C CA . LYS A 1 419 ? 1.960 -0.213 -14.414 1.00 56.75 419 LYS A CA 1
ATOM 3375 C C . LYS A 1 419 ? 2.358 -1.340 -13.456 1.00 56.75 419 LYS A C 1
ATOM 3377 O O . LYS A 1 419 ? 1.596 -2.294 -13.328 1.00 56.75 419 LYS A O 1
ATOM 3382 N N . PHE A 1 420 ? 3.543 -1.266 -12.856 1.00 50.06 420 PHE A N 1
ATOM 3383 C CA . PHE A 1 420 ? 4.159 -2.323 -12.053 1.00 50.06 420 PHE A CA 1
ATOM 3384 C C . PHE A 1 420 ? 4.351 -1.911 -10.584 1.00 50.06 420 PHE A C 1
ATOM 3386 O O . PHE A 1 420 ? 4.000 -2.678 -9.700 1.00 50.06 420 PHE A O 1
ATOM 3393 N N . VAL A 1 421 ? 4.844 -0.694 -10.352 1.00 51.97 421 VAL A N 1
ATOM 3394 C CA . VAL A 1 421 ? 5.166 -0.080 -9.050 1.00 51.97 421 VAL A CA 1
ATOM 3395 C C . VAL A 1 421 ? 4.428 1.252 -8.846 1.00 51.97 421 VAL A C 1
ATOM 3397 O O . VAL A 1 421 ? 4.909 2.158 -8.188 1.00 51.97 421 VAL A O 1
ATOM 3400 N N . GLY A 1 422 ? 3.288 1.448 -9.510 1.00 54.78 422 GLY A N 1
ATOM 3401 C CA . GLY A 1 422 ? 2.478 2.653 -9.317 1.00 54.78 422 GLY A CA 1
ATOM 3402 C C . GLY A 1 422 ? 3.124 3.964 -9.802 1.00 54.78 422 GLY A C 1
ATOM 3403 O O . GLY A 1 422 ? 4.325 4.093 -10.039 1.00 54.78 422 GLY A O 1
ATOM 3404 N N . TYR A 1 423 ? 2.296 4.985 -10.015 1.00 60.50 423 TYR A N 1
ATOM 3405 C CA . TYR A 1 423 ? 2.757 6.298 -10.485 1.00 60.50 423 TYR A CA 1
ATOM 3406 C C . TYR A 1 423 ? 3.681 7.049 -9.499 1.00 60.50 423 TYR A C 1
ATOM 3408 O O . TYR A 1 423 ? 4.638 7.659 -9.980 1.00 60.50 423 TYR A O 1
ATOM 3416 N N . PRO A 1 424 ? 3.481 6.996 -8.163 1.00 49.47 424 PRO A N 1
ATOM 3417 C CA . PRO A 1 424 ? 4.301 7.757 -7.213 1.00 49.47 424 PRO A CA 1
ATOM 3418 C C . PRO A 1 424 ? 5.767 7.309 -7.173 1.00 49.47 424 PRO A C 1
ATOM 3420 O O . PRO A 1 424 ? 6.667 8.136 -7.317 1.00 49.47 424 PRO A O 1
ATOM 3423 N N . LEU A 1 425 ? 6.026 6.002 -7.052 1.00 52.44 425 LEU A N 1
ATOM 3424 C CA . LEU A 1 425 ? 7.388 5.466 -6.990 1.00 52.44 425 LEU A CA 1
ATOM 3425 C C . LEU A 1 425 ? 8.097 5.551 -8.342 1.00 52.44 425 LEU A C 1
ATOM 3427 O O . LEU A 1 425 ? 9.276 5.894 -8.415 1.00 52.44 425 LEU A O 1
ATOM 3431 N N . SER A 1 426 ? 7.360 5.311 -9.426 1.00 62.06 426 SER A N 1
ATOM 3432 C CA . SER A 1 426 ? 7.875 5.528 -10.778 1.00 62.06 426 SER A CA 1
ATOM 3433 C C . SER A 1 426 ? 8.312 6.980 -10.971 1.00 62.06 426 SER A C 1
ATOM 3435 O O . SER A 1 426 ? 9.369 7.224 -11.544 1.00 62.06 426 SER A O 1
ATOM 3437 N N . GLY A 1 427 ? 7.536 7.933 -10.441 1.00 66.69 427 GLY A N 1
ATOM 3438 C CA . GLY A 1 427 ? 7.878 9.353 -10.413 1.00 66.69 427 GLY A CA 1
ATOM 3439 C C . GLY A 1 427 ? 9.124 9.643 -9.581 1.00 66.69 427 GLY A C 1
ATOM 3440 O O . GLY A 1 427 ? 10.009 10.342 -10.060 1.00 66.69 427 GLY A O 1
ATOM 3441 N N . ALA A 1 428 ? 9.238 9.067 -8.381 1.00 62.47 428 ALA A N 1
ATOM 3442 C CA . ALA A 1 428 ? 10.380 9.265 -7.487 1.00 62.47 428 ALA A CA 1
ATOM 3443 C C . ALA A 1 428 ? 11.693 8.696 -8.051 1.00 62.47 428 ALA A C 1
ATOM 3445 O O . ALA A 1 428 ? 12.724 9.361 -8.001 1.00 62.47 428 ALA A O 1
ATOM 3446 N N . ILE A 1 429 ? 11.658 7.496 -8.639 1.00 61.50 429 ILE A N 1
ATOM 3447 C CA . ILE A 1 429 ? 12.823 6.880 -9.290 1.00 61.50 429 ILE A CA 1
ATOM 3448 C C . ILE A 1 429 ? 13.242 7.721 -10.492 1.00 61.50 429 ILE A C 1
ATOM 3450 O O . ILE A 1 429 ? 14.417 8.044 -10.644 1.00 61.50 429 ILE A O 1
ATOM 3454 N N . VAL A 1 430 ? 12.283 8.140 -11.318 1.00 69.50 430 VAL A N 1
ATOM 3455 C CA . VAL A 1 430 ? 12.532 9.028 -12.458 1.00 69.50 430 VAL A CA 1
ATOM 3456 C C . VAL A 1 430 ? 13.129 10.357 -12.010 1.00 69.50 430 VAL A C 1
ATOM 3458 O O . VAL A 1 430 ? 14.135 10.782 -12.572 1.00 69.50 430 VAL A O 1
ATOM 3461 N N . LEU A 1 431 ? 12.579 10.965 -10.962 1.00 71.12 431 LEU A N 1
ATOM 3462 C CA . LEU A 1 431 ? 13.072 12.206 -10.383 1.00 71.12 431 LEU A CA 1
ATOM 3463 C C . LEU A 1 431 ? 14.500 12.039 -9.846 1.00 71.12 431 LEU A C 1
ATOM 3465 O O . LEU A 1 431 ? 15.359 12.844 -10.181 1.00 71.12 431 LEU A O 1
ATOM 3469 N N . ALA A 1 432 ? 14.798 10.958 -9.123 1.00 64.25 432 ALA A N 1
ATOM 3470 C CA . ALA A 1 432 ? 16.153 10.640 -8.664 1.00 64.25 432 ALA A CA 1
ATOM 3471 C C . ALA A 1 432 ? 17.135 10.446 -9.833 1.00 64.25 432 ALA A C 1
ATOM 3473 O O . ALA A 1 432 ? 18.295 10.851 -9.760 1.00 64.25 432 ALA A O 1
ATOM 3474 N N . THR A 1 433 ? 16.659 9.877 -10.944 1.00 64.12 433 THR A N 1
ATOM 3475 C CA . THR A 1 433 ? 17.470 9.666 -12.149 1.00 64.12 433 THR A CA 1
ATOM 3476 C C . THR A 1 433 ? 17.710 10.963 -12.933 1.00 64.12 433 THR A C 1
ATOM 3478 O O . THR A 1 433 ? 18.727 11.081 -13.613 1.00 64.12 433 THR A O 1
ATOM 3481 N N . VAL A 1 434 ? 16.790 11.930 -12.844 1.00 69.00 434 VAL A N 1
ATOM 3482 C CA . VAL A 1 434 ? 16.909 13.276 -13.434 1.00 69.00 434 VAL A CA 1
ATOM 3483 C C . VAL A 1 434 ? 17.777 14.191 -12.564 1.00 69.00 434 VAL A C 1
ATOM 3485 O O . VAL A 1 434 ? 18.572 14.958 -13.099 1.00 69.00 434 VAL A O 1
ATOM 3488 N N . ILE A 1 435 ? 17.657 14.086 -11.235 1.00 67.81 435 ILE A N 1
ATOM 3489 C CA . ILE A 1 435 ? 18.399 14.897 -10.259 1.00 67.81 435 ILE A CA 1
ATOM 3490 C C . ILE A 1 435 ? 19.884 14.537 -10.217 1.00 67.81 435 ILE A C 1
ATOM 3492 O O . ILE A 1 435 ? 20.661 15.389 -9.819 1.00 67.81 435 ILE A O 1
ATOM 3496 N N . SER A 1 436 ? 20.294 13.328 -10.622 1.00 62.31 436 SER A N 1
ATOM 3497 C CA . SER A 1 436 ? 21.706 12.918 -10.698 1.00 62.31 436 SER A CA 1
ATOM 3498 C C . SER A 1 436 ? 22.311 13.266 -12.075 1.00 62.31 436 SER A C 1
ATOM 3500 O O . SER A 1 436 ? 22.266 12.443 -12.997 1.00 62.31 436 SER A O 1
ATOM 3502 N N . PRO A 1 437 ? 22.879 14.472 -12.285 1.00 52.38 437 PRO A N 1
ATOM 3503 C CA . PRO A 1 437 ? 23.275 14.944 -13.602 1.00 52.38 437 PRO A CA 1
ATOM 3504 C C . PRO A 1 437 ? 24.750 14.570 -13.795 1.00 52.38 437 PRO A C 1
ATOM 3506 O O . PRO A 1 437 ? 25.628 15.092 -13.116 1.00 52.38 437 PRO A O 1
ATOM 3509 N N . GLY A 1 438 ? 25.051 13.639 -14.703 1.00 59.50 438 GLY A N 1
ATOM 3510 C CA . GLY A 1 438 ? 26.452 13.324 -15.031 1.00 59.50 438 GLY A CA 1
ATOM 3511 C C . GLY A 1 438 ? 26.753 11.895 -15.467 1.00 59.50 438 GLY A C 1
ATOM 3512 O O . GLY A 1 438 ? 27.856 11.619 -15.926 1.00 59.50 438 GLY A O 1
ATOM 3513 N N . SER A 1 439 ? 25.796 10.968 -15.408 1.00 57.81 439 SER A N 1
ATOM 3514 C CA . SER A 1 439 ? 26.052 9.591 -15.838 1.00 57.81 439 SER A CA 1
ATOM 3515 C C . SER A 1 439 ? 24.881 9.005 -16.622 1.00 57.81 439 SER A C 1
ATOM 3517 O O . SER A 1 439 ? 24.160 8.129 -16.159 1.00 57.81 439 SER A O 1
ATOM 3519 N N . ARG A 1 440 ? 24.745 9.414 -17.895 1.00 62.69 440 ARG A N 1
ATOM 3520 C CA . ARG A 1 440 ? 23.833 8.765 -18.869 1.00 62.69 440 ARG A CA 1
ATOM 3521 C C . ARG A 1 440 ? 23.939 7.230 -18.829 1.00 62.69 440 ARG A C 1
ATOM 3523 O O . ARG A 1 440 ? 22.947 6.532 -19.020 1.00 62.69 440 ARG A O 1
ATOM 3530 N N . LYS A 1 441 ? 25.138 6.704 -18.543 1.00 64.50 441 LYS A N 1
ATOM 3531 C CA . LYS A 1 441 ? 25.407 5.273 -18.334 1.00 64.50 441 LYS A CA 1
ATOM 3532 C C . LYS A 1 441 ? 24.678 4.701 -17.109 1.00 64.50 441 LYS A C 1
ATOM 3534 O O . LYS A 1 441 ? 24.058 3.652 -17.243 1.00 64.50 441 LYS A O 1
ATOM 3539 N N . SER A 1 442 ? 24.694 5.385 -15.966 1.00 61.12 442 SER A N 1
ATOM 3540 C CA . SER A 1 442 ? 24.018 4.947 -14.736 1.00 61.12 442 SER A CA 1
ATOM 3541 C C . SER A 1 442 ? 22.503 5.065 -14.851 1.00 61.12 442 SER A C 1
ATOM 3543 O O . SER A 1 442 ? 21.799 4.124 -14.505 1.00 61.12 442 SER A O 1
ATOM 3545 N N . THR A 1 443 ? 21.991 6.152 -15.440 1.00 61.44 443 THR A N 1
ATOM 3546 C CA . THR A 1 443 ? 20.564 6.305 -15.775 1.00 61.44 443 THR A CA 1
ATOM 3547 C C . THR A 1 443 ? 20.075 5.145 -16.644 1.00 61.44 443 THR A C 1
ATOM 3549 O O . THR A 1 443 ? 19.059 4.520 -16.345 1.00 61.44 443 THR A O 1
ATOM 3552 N N . MET A 1 444 ? 20.826 4.800 -17.697 1.00 64.25 444 MET A N 1
ATOM 3553 C CA . MET A 1 444 ? 20.500 3.667 -18.566 1.00 64.25 444 MET A CA 1
ATOM 3554 C C . MET A 1 444 ? 20.655 2.314 -17.870 1.00 64.25 444 MET A C 1
ATOM 3556 O O . MET A 1 444 ? 19.883 1.402 -18.154 1.00 64.25 444 MET A O 1
ATOM 3560 N N . PHE A 1 445 ? 21.633 2.160 -16.980 1.00 68.50 445 PHE A N 1
ATOM 3561 C CA . PHE A 1 445 ? 21.819 0.945 -16.189 1.00 68.50 445 PHE A CA 1
ATOM 3562 C C . PHE A 1 445 ? 20.655 0.719 -15.217 1.00 68.50 445 PHE A C 1
ATOM 3564 O O . PHE A 1 445 ? 20.101 -0.380 -15.177 1.00 68.50 445 PHE A O 1
ATOM 3571 N N . ILE A 1 446 ? 20.237 1.766 -14.501 1.00 64.31 446 ILE A N 1
ATOM 3572 C CA . ILE A 1 446 ? 19.076 1.753 -13.606 1.00 64.31 446 ILE A CA 1
ATOM 3573 C C . ILE A 1 446 ? 17.818 1.437 -14.418 1.00 64.31 446 ILE A C 1
ATOM 3575 O O . ILE A 1 446 ? 17.118 0.480 -14.107 1.00 64.31 446 ILE A O 1
ATOM 3579 N N . PHE A 1 447 ? 17.5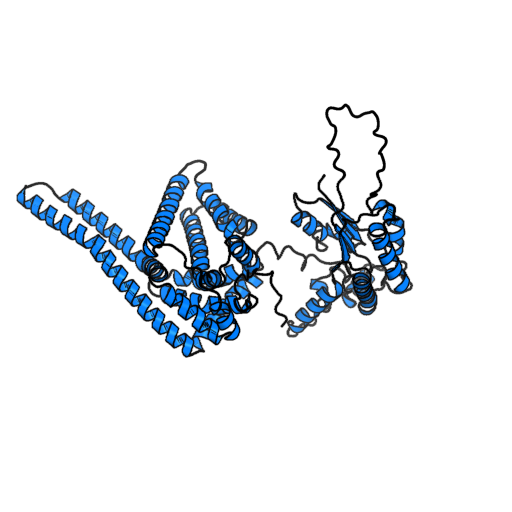80 2.138 -15.530 1.00 64.19 447 PHE A N 1
ATOM 3580 C CA . PHE A 1 447 ? 16.438 1.877 -16.410 1.00 64.19 447 PHE A CA 1
ATOM 3581 C C . PHE A 1 447 ? 16.391 0.429 -16.926 1.00 64.19 447 PHE A C 1
ATOM 3583 O O . PHE A 1 447 ? 15.356 -0.231 -16.828 1.00 64.19 447 PHE A O 1
ATOM 3590 N N . LYS A 1 448 ? 17.514 -0.097 -17.438 1.00 68.31 448 LYS A N 1
ATOM 3591 C CA . LYS A 1 448 ? 17.619 -1.495 -17.891 1.00 68.31 448 LYS A CA 1
ATOM 3592 C C . LYS A 1 448 ? 17.351 -2.474 -16.752 1.00 68.31 448 LYS A C 1
ATOM 3594 O O . LYS A 1 448 ? 16.630 -3.448 -16.960 1.00 68.31 448 LYS A O 1
ATOM 3599 N N . SER A 1 449 ? 17.899 -2.197 -15.570 1.00 69.75 449 SER A N 1
ATOM 3600 C CA . SER A 1 449 ? 17.727 -3.044 -14.393 1.00 69.75 449 SER A CA 1
ATOM 3601 C C . SER A 1 449 ? 16.271 -3.102 -13.950 1.00 69.75 449 SER A C 1
ATOM 3603 O O . SER A 1 449 ? 15.725 -4.179 -13.752 1.00 69.75 449 SER A O 1
ATOM 3605 N N . LEU A 1 450 ? 15.601 -1.956 -13.909 1.00 64.56 450 LEU A N 1
ATOM 3606 C CA . LEU A 1 450 ? 14.198 -1.850 -13.523 1.00 64.56 450 LEU A CA 1
ATOM 3607 C C . LEU A 1 450 ? 13.263 -2.546 -14.520 1.00 64.56 450 LEU A C 1
ATOM 3609 O O . LEU A 1 450 ? 12.343 -3.261 -14.116 1.00 64.56 450 LEU A O 1
ATOM 3613 N N . LEU A 1 451 ? 13.518 -2.403 -15.826 1.00 64.31 451 LEU A N 1
ATOM 3614 C CA . LEU A 1 451 ? 12.781 -3.151 -16.848 1.00 64.31 451 LEU A CA 1
ATOM 3615 C C . LEU A 1 451 ? 12.961 -4.660 -16.665 1.00 64.31 451 LEU A C 1
ATOM 3617 O O . LEU A 1 451 ? 11.980 -5.405 -16.671 1.00 64.31 451 LEU A O 1
ATOM 3621 N N . ALA A 1 452 ? 14.199 -5.105 -16.465 1.00 73.44 452 ALA A N 1
ATOM 3622 C CA . ALA A 1 452 ? 14.507 -6.510 -16.266 1.00 73.44 452 ALA A CA 1
ATOM 3623 C C . ALA A 1 452 ? 13.896 -7.068 -14.967 1.00 73.44 452 ALA A C 1
ATOM 3625 O O . ALA A 1 452 ? 13.388 -8.184 -14.997 1.00 73.44 452 ALA A O 1
ATOM 3626 N N . MET A 1 453 ? 13.841 -6.293 -13.878 1.00 74.88 453 MET A N 1
ATOM 3627 C CA . MET A 1 453 ? 13.144 -6.661 -12.635 1.00 74.88 453 MET A CA 1
ATOM 3628 C C . MET A 1 453 ? 11.640 -6.865 -12.850 1.00 74.88 453 MET A C 1
ATOM 3630 O O . MET A 1 453 ? 11.070 -7.829 -12.340 1.00 74.88 453 MET A O 1
ATOM 3634 N N . SER A 1 454 ? 10.996 -5.991 -13.631 1.00 70.81 454 SER A N 1
ATOM 3635 C CA . SER A 1 454 ? 9.560 -6.108 -13.928 1.00 70.81 454 SER A CA 1
ATOM 3636 C C . SER A 1 454 ? 9.232 -7.355 -14.754 1.00 70.81 454 SER A C 1
ATOM 3638 O O . SER A 1 454 ? 8.229 -8.030 -14.522 1.00 70.81 454 SER A O 1
ATOM 3640 N N . ASP A 1 455 ? 10.107 -7.681 -15.705 1.00 74.00 455 ASP A N 1
ATOM 3641 C CA . ASP A 1 455 ? 10.000 -8.867 -16.542 1.00 74.00 455 ASP A CA 1
ATOM 3642 C C . ASP A 1 455 ? 10.238 -10.137 -15.719 1.00 74.00 455 ASP A C 1
ATOM 3644 O O . ASP A 1 455 ? 9.427 -11.060 -15.771 1.00 74.00 455 ASP A O 1
ATOM 3648 N N . PHE A 1 456 ? 11.283 -10.129 -14.892 1.00 82.19 456 PHE A N 1
ATOM 3649 C CA . PHE A 1 456 ? 11.617 -11.208 -13.969 1.00 82.19 456 PHE A CA 1
ATOM 3650 C C . PHE A 1 456 ? 10.475 -11.499 -12.991 1.00 82.19 456 PHE A C 1
ATOM 3652 O O . PHE A 1 456 ? 10.069 -12.647 -12.849 1.00 82.19 456 PHE A O 1
ATOM 3659 N N . SER A 1 457 ? 9.886 -10.471 -12.377 1.00 84.19 457 SER A N 1
ATOM 3660 C CA . SER A 1 457 ? 8.755 -10.643 -11.460 1.00 84.19 457 SER A CA 1
ATOM 3661 C C . SER A 1 457 ? 7.541 -11.296 -12.124 1.00 84.19 457 SER A C 1
ATOM 3663 O O . SER A 1 457 ? 6.910 -12.173 -11.537 1.00 84.19 457 SER A O 1
ATOM 3665 N N . ARG A 1 458 ? 7.212 -10.904 -13.360 1.00 80.44 458 ARG A N 1
ATOM 3666 C CA . ARG A 1 458 ? 6.112 -11.524 -14.114 1.00 80.44 458 ARG A CA 1
ATOM 3667 C C . ARG A 1 458 ? 6.399 -12.983 -14.442 1.00 80.44 458 ARG A C 1
ATOM 3669 O O . ARG A 1 458 ? 5.482 -13.800 -14.391 1.00 80.44 458 ARG A O 1
ATOM 3676 N N . ASP A 1 459 ? 7.651 -13.297 -14.760 1.00 82.44 459 ASP A N 1
ATOM 3677 C CA . ASP A 1 459 ? 8.075 -14.662 -15.055 1.00 82.44 459 ASP A CA 1
ATOM 3678 C C . ASP A 1 459 ? 8.001 -15.542 -13.791 1.00 82.44 459 ASP A C 1
ATOM 3680 O O . ASP A 1 459 ? 7.446 -16.639 -13.862 1.00 82.44 459 ASP A O 1
ATOM 3684 N N . LEU A 1 460 ? 8.420 -15.028 -12.624 1.00 89.00 460 LEU A N 1
ATOM 3685 C CA . LEU A 1 460 ? 8.289 -15.724 -11.334 1.00 89.00 460 LEU A CA 1
ATOM 3686 C C . LEU A 1 460 ? 6.829 -15.994 -10.946 1.00 89.00 460 LEU A C 1
ATOM 3688 O O . LEU A 1 460 ? 6.494 -17.088 -10.501 1.00 89.00 460 LEU A O 1
ATOM 3692 N N . MET A 1 461 ? 5.948 -15.007 -11.135 1.00 88.25 461 MET A N 1
ATOM 3693 C CA . MET A 1 461 ? 4.525 -15.091 -10.771 1.00 88.25 461 MET A CA 1
ATOM 3694 C C . MET A 1 461 ? 3.686 -15.907 -11.765 1.00 88.25 461 MET A C 1
ATOM 3696 O O . MET A 1 461 ? 2.490 -16.137 -11.555 1.00 88.25 461 MET A O 1
ATOM 3700 N N . ARG A 1 462 ? 4.287 -16.346 -12.873 1.00 86.31 462 ARG A N 1
ATOM 3701 C CA . ARG A 1 462 ? 3.583 -17.029 -13.957 1.00 86.31 462 ARG A CA 1
ATOM 3702 C C . ARG A 1 462 ? 2.882 -18.323 -13.524 1.00 86.31 462 ARG A C 1
ATOM 3704 O O . ARG A 1 462 ? 1.722 -18.473 -13.919 1.00 86.31 462 ARG A O 1
ATOM 3711 N N . PRO A 1 463 ? 3.487 -19.245 -12.743 1.00 88.31 463 PRO A N 1
ATOM 3712 C CA . PRO A 1 463 ? 2.794 -20.453 -12.286 1.00 88.31 463 PRO A CA 1
ATOM 3713 C C . PRO A 1 463 ? 1.500 -20.121 -11.551 1.00 88.31 463 PRO A C 1
ATOM 3715 O O . PRO A 1 463 ? 0.454 -20.678 -11.861 1.00 88.31 463 PRO A O 1
ATOM 3718 N N . TYR A 1 464 ? 1.544 -19.122 -10.675 1.00 88.62 464 TYR A N 1
ATOM 3719 C CA . TYR A 1 464 ? 0.393 -18.693 -9.897 1.00 88.62 464 TYR A CA 1
ATOM 3720 C C . TYR A 1 464 ? -0.729 -18.105 -10.760 1.00 88.62 464 TYR A C 1
ATOM 3722 O O . TYR A 1 464 ? -1.848 -18.616 -10.765 1.00 88.62 464 TYR A O 1
ATOM 3730 N N . PHE A 1 465 ? -0.435 -17.070 -11.554 1.00 86.19 465 PHE A N 1
ATOM 3731 C CA . PHE A 1 465 ? -1.467 -16.410 -12.362 1.00 86.19 465 PHE A CA 1
ATOM 3732 C C . PHE A 1 465 ? -2.016 -17.290 -13.488 1.00 86.19 465 PHE A C 1
ATOM 3734 O O . PHE A 1 465 ? -3.170 -17.123 -13.885 1.00 86.19 465 PHE A O 1
ATOM 3741 N N . SER A 1 466 ? -1.202 -18.206 -14.022 1.00 82.94 466 SER A N 1
ATOM 3742 C CA . SER A 1 466 ? -1.641 -19.131 -15.071 1.00 82.94 466 SER A CA 1
ATOM 3743 C C . SER A 1 466 ? -2.646 -20.161 -14.562 1.00 82.94 466 SER A C 1
ATOM 3745 O O . SER A 1 466 ? -3.610 -20.439 -15.277 1.00 82.94 466 SER A O 1
ATOM 3747 N N . HIS A 1 467 ? -2.457 -20.666 -13.339 1.00 84.69 467 HIS A N 1
ATOM 3748 C CA . HIS A 1 467 ? -3.379 -21.606 -12.705 1.00 84.69 467 HIS A CA 1
ATOM 3749 C C . HIS A 1 467 ? -4.644 -20.902 -12.240 1.00 84.69 467 HIS A C 1
ATOM 3751 O O . HIS A 1 467 ? -5.727 -21.373 -12.539 1.00 84.69 467 HIS A O 1
ATOM 3757 N N . LEU A 1 468 ? -4.549 -19.704 -11.661 1.00 81.12 468 LEU A N 1
ATOM 3758 C CA . LEU A 1 468 ? -5.742 -18.925 -11.303 1.00 81.12 468 LEU A CA 1
ATOM 3759 C C . LEU A 1 468 ? -6.558 -18.413 -12.503 1.00 81.12 468 LEU A C 1
ATOM 3761 O O . LEU A 1 468 ? -7.628 -17.841 -12.322 1.00 81.12 468 LEU A O 1
ATOM 3765 N N . GLY A 1 469 ? -6.042 -18.518 -13.731 1.00 75.12 469 GLY A N 1
ATOM 3766 C CA . GLY A 1 469 ? -6.690 -17.937 -14.909 1.00 75.12 469 GLY A CA 1
ATOM 3767 C C . GLY A 1 469 ? -6.807 -16.404 -14.866 1.00 75.12 469 GLY A C 1
ATOM 3768 O O . GLY A 1 469 ? -7.581 -15.833 -15.642 1.00 75.12 469 GLY A O 1
ATOM 3769 N N . ALA A 1 470 ? -6.024 -15.738 -14.008 1.00 74.06 470 ALA A N 1
ATOM 3770 C CA . ALA A 1 470 ? -6.191 -14.335 -13.635 1.00 74.06 470 ALA A CA 1
ATOM 3771 C C . ALA A 1 470 ? -6.187 -13.390 -14.851 1.00 74.06 470 ALA A C 1
ATOM 3773 O O . ALA A 1 470 ? -5.254 -13.379 -15.666 1.00 74.06 470 ALA A O 1
ATOM 3774 N N . LYS A 1 471 ? -7.223 -12.548 -14.960 1.00 77.94 471 LYS A N 1
ATOM 3775 C CA . LYS A 1 471 ? -7.358 -11.519 -16.005 1.00 77.94 471 LYS A CA 1
ATOM 3776 C C . LYS A 1 471 ? -6.284 -10.426 -15.813 1.00 77.94 471 LYS A C 1
ATOM 3778 O O . LYS A 1 471 ? -5.887 -10.153 -14.680 1.00 77.94 471 LYS A O 1
ATOM 3783 N N . PRO A 1 472 ? -5.852 -9.709 -16.873 1.00 71.50 472 PRO A N 1
ATOM 3784 C CA . PRO A 1 472 ? -4.826 -8.662 -16.756 1.00 71.50 472 PRO A CA 1
ATOM 3785 C C . PRO A 1 472 ? -5.130 -7.588 -15.699 1.00 71.50 472 PRO A C 1
ATOM 3787 O O . PRO A 1 472 ? -4.227 -7.135 -15.002 1.00 71.50 472 PRO A O 1
ATOM 3790 N N . LYS A 1 473 ? -6.407 -7.212 -15.533 1.00 68.88 473 LYS A N 1
ATOM 3791 C CA . LYS A 1 473 ? -6.840 -6.258 -14.498 1.00 68.88 473 LYS A CA 1
ATOM 3792 C C . LYS A 1 473 ? -6.568 -6.772 -13.076 1.00 68.88 473 LYS A C 1
ATOM 3794 O O . LYS A 1 473 ? -6.109 -6.003 -12.240 1.00 68.88 473 LYS A O 1
ATOM 3799 N N . GLN A 1 474 ? -6.796 -8.061 -12.827 1.00 74.25 474 GLN A N 1
ATOM 3800 C CA . GLN A 1 474 ? -6.577 -8.696 -11.523 1.00 74.25 474 GLN A CA 1
ATOM 3801 C C . GLN A 1 474 ? -5.082 -8.806 -11.200 1.00 74.25 474 GLN A C 1
ATOM 3803 O O . GLN A 1 474 ? -4.672 -8.53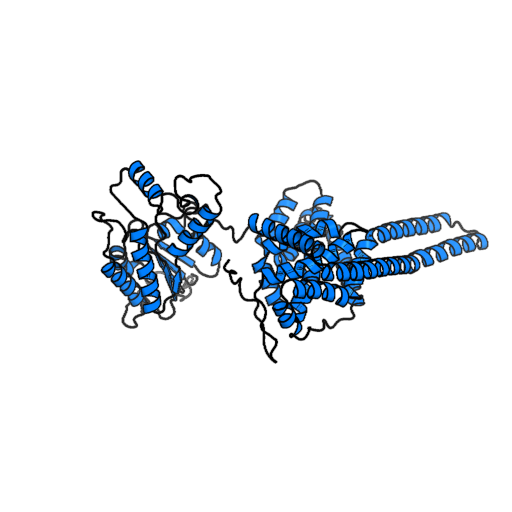4 -10.078 1.00 74.25 474 GLN A O 1
ATOM 3808 N N . GLN A 1 475 ? -4.250 -9.111 -12.202 1.00 77.62 475 GLN A N 1
ATOM 3809 C CA . GLN A 1 475 ? -2.792 -9.115 -12.039 1.00 77.62 475 GLN A CA 1
ATOM 3810 C C . GLN A 1 475 ? -2.276 -7.723 -11.647 1.00 77.62 475 GLN A C 1
ATOM 3812 O O . GLN A 1 475 ? -1.503 -7.593 -10.705 1.00 77.62 475 GLN A O 1
ATOM 3817 N N . ILE A 1 476 ? -2.747 -6.667 -12.325 1.00 70.69 476 ILE A N 1
ATOM 3818 C CA . ILE A 1 476 ? -2.396 -5.279 -11.981 1.00 70.69 476 ILE A CA 1
ATOM 3819 C C . ILE A 1 476 ? -2.833 -4.947 -10.549 1.00 70.69 476 ILE A C 1
ATOM 3821 O O . ILE A 1 476 ? -2.076 -4.315 -9.817 1.00 70.69 476 ILE A O 1
ATOM 3825 N N . GLN A 1 477 ? -4.030 -5.375 -10.141 1.00 70.75 477 GLN A N 1
ATOM 3826 C CA . GLN A 1 477 ? -4.525 -5.139 -8.787 1.00 70.75 477 GLN A CA 1
ATOM 3827 C C . GLN A 1 477 ? -3.652 -5.827 -7.730 1.00 70.75 477 GLN A C 1
ATOM 3829 O O . GLN A 1 477 ? -3.300 -5.194 -6.740 1.00 70.75 477 GLN A O 1
ATOM 3834 N N . PHE A 1 478 ? -3.232 -7.071 -7.972 1.00 78.56 478 PHE A N 1
ATOM 3835 C CA . PHE A 1 478 ? -2.316 -7.790 -7.087 1.00 78.56 478 PHE A CA 1
ATOM 3836 C C . PHE A 1 478 ? -0.994 -7.044 -6.884 1.00 78.56 478 PHE A C 1
ATOM 3838 O O . PHE A 1 478 ? -0.557 -6.875 -5.746 1.00 78.56 478 PHE A O 1
ATOM 3845 N N . TYR A 1 479 ? -0.376 -6.580 -7.976 1.00 76.75 479 TYR A N 1
ATOM 3846 C CA . TYR A 1 479 ? 0.886 -5.841 -7.901 1.00 76.75 479 TYR A CA 1
ATOM 3847 C C . TYR A 1 479 ? 0.729 -4.525 -7.140 1.00 76.75 479 TYR A C 1
ATOM 3849 O O . TYR A 1 479 ? 1.594 -4.193 -6.342 1.00 76.75 479 TYR A O 1
ATOM 3857 N N . LYS A 1 480 ? -0.394 -3.818 -7.315 1.00 70.12 480 LYS A N 1
ATOM 3858 C CA . LYS A 1 480 ? -0.693 -2.602 -6.545 1.00 70.12 480 LYS A CA 1
ATOM 3859 C C . LYS A 1 480 ? -0.885 -2.879 -5.055 1.00 70.12 480 LYS A C 1
ATOM 3861 O O . LYS A 1 480 ? -0.438 -2.099 -4.228 1.00 70.12 480 LYS A O 1
ATOM 3866 N N . THR A 1 481 ? -1.562 -3.970 -4.700 1.00 72.31 481 THR A N 1
ATOM 3867 C CA . THR A 1 481 ? -1.831 -4.314 -3.294 1.00 72.31 481 THR A CA 1
ATOM 3868 C C . THR A 1 481 ? -0.581 -4.796 -2.551 1.00 72.31 481 THR A C 1
ATOM 3870 O O . THR A 1 481 ? -0.485 -4.599 -1.342 1.00 72.31 481 THR A O 1
ATOM 3873 N N . ASN A 1 482 ? 0.380 -5.392 -3.260 1.00 76.56 482 ASN A N 1
ATOM 3874 C CA . ASN A 1 482 ? 1.601 -5.966 -2.686 1.00 76.56 482 ASN A CA 1
ATOM 3875 C C . ASN A 1 482 ? 2.872 -5.255 -3.177 1.00 76.56 482 ASN A C 1
ATOM 3877 O O . ASN A 1 482 ? 3.937 -5.863 -3.244 1.00 76.56 482 ASN A O 1
ATOM 3881 N N . GLU A 1 483 ? 2.766 -3.982 -3.561 1.00 73.62 483 GLU A N 1
ATOM 3882 C CA . GLU A 1 483 ? 3.820 -3.265 -4.284 1.00 73.62 483 GLU A CA 1
ATOM 3883 C C . GLU A 1 483 ? 5.158 -3.277 -3.529 1.00 73.62 483 GLU A C 1
ATOM 3885 O O . GLU A 1 483 ? 6.163 -3.768 -4.044 1.00 73.62 483 GLU A O 1
ATOM 3890 N N . SER A 1 484 ? 5.156 -2.816 -2.276 1.00 74.06 484 SER A N 1
ATOM 3891 C CA . SER A 1 484 ? 6.355 -2.715 -1.438 1.00 74.06 484 SER A CA 1
ATOM 3892 C C . SER A 1 484 ? 7.004 -4.078 -1.165 1.00 74.06 484 SER A C 1
ATOM 3894 O O . SER A 1 484 ? 8.224 -4.223 -1.262 1.00 74.06 484 SER A O 1
ATOM 3896 N N . THR A 1 485 ? 6.196 -5.094 -0.842 1.00 81.06 485 THR A N 1
ATOM 3897 C CA . THR A 1 485 ? 6.684 -6.431 -0.471 1.00 81.06 485 THR A CA 1
ATOM 3898 C C . THR A 1 485 ? 7.214 -7.191 -1.684 1.00 81.06 485 THR A C 1
ATOM 3900 O O . THR A 1 485 ? 8.271 -7.816 -1.597 1.00 81.06 485 THR A O 1
ATOM 3903 N N . VAL A 1 486 ? 6.549 -7.085 -2.841 1.00 84.12 486 VAL A N 1
ATOM 3904 C CA . VAL A 1 486 ? 7.039 -7.652 -4.107 1.00 84.12 486 VAL A CA 1
ATOM 3905 C C . VAL A 1 486 ? 8.350 -6.983 -4.515 1.00 84.12 486 VAL A C 1
ATOM 3907 O O . VAL A 1 486 ? 9.277 -7.679 -4.917 1.00 84.12 486 VAL A O 1
ATOM 3910 N N . VAL A 1 487 ? 8.474 -5.657 -4.390 1.00 80.00 487 VAL A N 1
ATOM 3911 C CA . VAL A 1 487 ? 9.726 -4.950 -4.709 1.00 80.00 487 VAL A CA 1
ATOM 3912 C C . VAL A 1 487 ? 10.879 -5.444 -3.840 1.00 80.00 487 VAL A C 1
ATOM 3914 O O . VAL A 1 487 ? 11.928 -5.794 -4.384 1.00 80.00 487 VAL A O 1
ATOM 3917 N N . GLY A 1 488 ? 10.685 -5.522 -2.520 1.00 81.00 488 GLY A N 1
ATOM 3918 C CA . GLY A 1 488 ? 11.703 -6.032 -1.598 1.00 81.00 488 GLY A CA 1
ATOM 3919 C C . GLY A 1 488 ? 12.122 -7.467 -1.910 1.00 81.00 488 GLY A C 1
ATOM 3920 O O . GLY A 1 488 ? 13.314 -7.762 -2.001 1.00 81.00 488 GLY A O 1
ATOM 3921 N N . PHE A 1 489 ? 11.144 -8.335 -2.178 1.00 89.75 489 PHE A N 1
ATOM 3922 C CA . PHE A 1 489 ? 11.384 -9.724 -2.561 1.00 89.75 489 PHE A CA 1
ATOM 3923 C C . PHE A 1 489 ? 12.185 -9.838 -3.869 1.00 89.75 489 PHE A C 1
ATOM 3925 O O . PHE A 1 489 ? 13.163 -10.578 -3.954 1.00 89.75 489 PHE A O 1
ATOM 3932 N N . ILE A 1 490 ? 11.795 -9.089 -4.905 1.00 88.06 490 ILE A N 1
ATOM 3933 C CA . ILE A 1 490 ? 12.455 -9.133 -6.215 1.00 88.06 490 ILE A CA 1
ATOM 3934 C C . ILE A 1 490 ? 13.876 -8.573 -6.137 1.00 88.06 490 ILE A C 1
ATOM 3936 O O . ILE A 1 490 ? 14.788 -9.151 -6.731 1.00 88.06 490 ILE A O 1
ATOM 3940 N N . LEU A 1 491 ? 14.081 -7.480 -5.397 1.00 84.38 491 LEU A N 1
ATOM 3941 C CA . LEU A 1 491 ? 15.396 -6.866 -5.219 1.00 84.38 491 LEU A CA 1
ATOM 3942 C C . LEU A 1 491 ? 16.396 -7.836 -4.573 1.00 84.38 491 LEU A C 1
ATOM 3944 O O . LEU A 1 491 ? 17.546 -7.884 -5.010 1.00 84.38 491 LEU A O 1
ATOM 3948 N N . ALA A 1 492 ? 15.942 -8.652 -3.615 1.00 87.81 492 ALA A N 1
ATOM 3949 C CA . ALA A 1 492 ? 16.775 -9.631 -2.918 1.00 87.81 492 ALA A CA 1
ATOM 3950 C C . ALA A 1 492 ? 17.392 -10.693 -3.849 1.00 87.81 492 ALA A C 1
ATOM 3952 O O . ALA A 1 492 ? 18.492 -11.166 -3.582 1.00 87.81 492 ALA A O 1
ATOM 3953 N N . TYR A 1 493 ? 16.728 -11.046 -4.956 1.00 89.19 493 TYR A N 1
ATOM 3954 C CA . TYR A 1 493 ? 17.234 -12.043 -5.912 1.00 89.19 493 TYR A CA 1
ATOM 3955 C C . TYR A 1 493 ? 17.808 -11.442 -7.191 1.00 89.19 493 TYR A C 1
ATOM 3957 O O . TYR A 1 493 ? 18.737 -12.005 -7.770 1.00 89.19 493 TYR A O 1
ATOM 3965 N N . TYR A 1 494 ? 17.266 -10.315 -7.654 1.00 84.81 494 TYR A N 1
ATOM 3966 C CA . TYR A 1 494 ? 17.552 -9.792 -8.987 1.00 84.81 494 TYR A CA 1
ATOM 3967 C C . TYR A 1 494 ? 19.046 -9.533 -9.222 1.00 84.81 494 TYR A C 1
ATOM 3969 O O . TYR A 1 494 ? 19.569 -9.924 -10.265 1.00 84.81 494 TYR A O 1
ATOM 3977 N N . LEU A 1 495 ? 19.744 -8.935 -8.249 1.00 81.50 495 LEU A N 1
ATOM 3978 C CA . LEU A 1 495 ? 21.178 -8.643 -8.363 1.00 81.50 495 LEU A CA 1
ATOM 3979 C C . LEU A 1 495 ? 22.013 -9.916 -8.563 1.00 81.50 495 LEU A C 1
ATOM 3981 O O . LEU A 1 495 ? 22.964 -9.913 -9.340 1.00 81.50 495 LEU A O 1
ATOM 3985 N N . PHE A 1 496 ? 21.620 -11.018 -7.925 1.00 86.00 496 PHE A N 1
ATOM 3986 C CA . PHE A 1 496 ? 22.316 -12.297 -8.038 1.00 86.00 496 PHE A CA 1
ATOM 3987 C C . PHE A 1 496 ? 21.966 -13.056 -9.319 1.00 86.00 496 PHE A C 1
ATOM 3989 O O . PHE A 1 496 ? 22.822 -13.736 -9.881 1.00 86.00 496 PHE A O 1
ATOM 3996 N N . VAL A 1 497 ? 20.737 -12.910 -9.825 1.00 85.56 497 VAL A N 1
ATOM 3997 C CA . VAL A 1 497 ? 20.328 -13.489 -11.116 1.00 85.56 497 VAL A CA 1
ATOM 3998 C C . VAL A 1 497 ? 21.152 -12.915 -12.272 1.00 85.56 497 VAL A C 1
ATOM 4000 O O . VAL A 1 497 ? 21.385 -13.624 -13.244 1.00 85.56 497 VAL A O 1
ATOM 4003 N N . GLN A 1 498 ? 21.644 -11.675 -12.160 1.00 79.88 498 GLN A N 1
ATOM 4004 C CA . GLN A 1 498 ? 22.508 -11.050 -13.172 1.00 79.88 498 GLN A CA 1
ATOM 4005 C C . GLN A 1 498 ? 23.923 -11.655 -13.249 1.00 79.88 498 GLN A C 1
ATOM 4007 O O . GLN A 1 498 ? 24.664 -11.348 -14.182 1.00 79.88 498 GLN A O 1
ATOM 4012 N N . LEU A 1 499 ? 24.319 -12.513 -12.303 1.00 82.69 499 LEU A N 1
ATOM 4013 C CA . LEU A 1 499 ? 25.620 -13.180 -12.339 1.00 82.69 499 LEU A CA 1
ATOM 4014 C C . LEU A 1 499 ? 25.615 -14.286 -13.402 1.00 82.69 499 LEU A C 1
ATOM 4016 O O . LEU A 1 499 ? 24.772 -15.173 -13.364 1.00 82.69 499 LEU A O 1
ATOM 4020 N N . SER A 1 500 ? 26.583 -14.284 -14.320 1.00 76.06 500 SER A N 1
ATOM 4021 C CA . SER A 1 500 ? 26.573 -15.139 -15.518 1.00 76.06 500 SER A CA 1
ATOM 4022 C C . SER A 1 500 ? 26.309 -16.627 -15.239 1.00 76.06 500 SER A C 1
ATOM 4024 O O . SER A 1 500 ? 25.323 -17.186 -15.711 1.00 76.06 500 SER A O 1
ATOM 4026 N N . TRP A 1 501 ? 27.168 -17.281 -14.456 1.00 77.94 501 TRP A N 1
ATOM 4027 C CA . TRP A 1 501 ? 27.101 -18.738 -14.256 1.00 77.94 501 TRP A CA 1
ATOM 4028 C C . TRP A 1 501 ? 26.372 -19.156 -12.978 1.00 77.94 501 TRP A C 1
ATOM 4030 O O . TRP A 1 501 ? 25.924 -20.293 -12.864 1.00 77.94 501 TRP A O 1
ATOM 4040 N N . ILE A 1 502 ? 26.221 -18.231 -12.029 1.00 84.19 502 ILE A N 1
ATOM 4041 C CA . ILE A 1 502 ? 25.569 -18.478 -10.735 1.00 84.19 502 ILE A CA 1
ATOM 4042 C C . ILE A 1 502 ? 24.092 -18.054 -10.781 1.00 84.19 502 ILE A C 1
ATOM 4044 O O . ILE A 1 502 ? 23.249 -18.622 -10.087 1.00 84.19 502 ILE A O 1
ATOM 4048 N N . GLY A 1 503 ? 23.749 -17.105 -11.653 1.00 86.19 503 GLY A N 1
ATOM 4049 C CA . GLY A 1 503 ? 22.408 -16.555 -11.822 1.00 86.19 503 GLY A CA 1
ATOM 4050 C C . GLY A 1 503 ? 21.300 -17.589 -12.031 1.00 86.19 503 GLY A C 1
ATOM 4051 O O . GLY A 1 503 ? 20.250 -17.440 -11.406 1.00 86.19 503 GLY A O 1
ATOM 4052 N N . PRO A 1 504 ? 21.503 -18.683 -12.797 1.00 89.44 504 PRO A N 1
ATOM 4053 C CA . PRO A 1 504 ? 20.503 -19.744 -12.923 1.00 89.44 504 PRO A CA 1
ATOM 4054 C C . PRO A 1 504 ? 20.116 -20.384 -11.587 1.00 89.44 504 PRO A C 1
ATOM 4056 O O . PRO A 1 504 ? 18.942 -20.671 -11.362 1.00 89.44 504 PRO A O 1
ATOM 4059 N N . ALA A 1 505 ? 21.071 -20.566 -10.670 1.00 90.88 505 ALA A N 1
ATOM 4060 C CA . ALA A 1 505 ? 20.788 -21.099 -9.341 1.00 90.88 505 ALA A CA 1
ATOM 4061 C C . ALA A 1 505 ? 19.910 -20.132 -8.534 1.00 90.88 505 ALA A C 1
ATOM 4063 O O . ALA A 1 505 ? 18.919 -20.556 -7.942 1.00 90.88 505 ALA A O 1
ATOM 4064 N N . PHE A 1 506 ? 20.214 -18.831 -8.576 1.00 91.62 506 PHE A N 1
ATOM 4065 C CA . PHE A 1 506 ? 19.401 -17.803 -7.921 1.00 91.62 506 PHE A CA 1
ATOM 4066 C C . PHE A 1 506 ? 18.023 -17.629 -8.557 1.00 91.62 506 PHE A C 1
ATOM 4068 O O . PHE A 1 506 ? 17.063 -17.354 -7.845 1.00 91.62 506 PHE A O 1
ATOM 4075 N N . TYR A 1 507 ? 17.889 -17.845 -9.866 1.00 91.75 507 TYR A N 1
ATOM 4076 C CA . TYR A 1 507 ? 16.587 -17.842 -10.529 1.00 91.75 507 TYR A CA 1
ATOM 4077 C C . TYR A 1 507 ? 15.718 -19.000 -10.039 1.00 91.75 507 TYR A C 1
ATOM 4079 O O . TYR A 1 507 ? 14.570 -18.793 -9.662 1.00 91.75 507 TYR A O 1
ATOM 4087 N N . ILE A 1 508 ? 16.265 -20.219 -9.996 1.00 92.31 508 ILE A N 1
ATOM 4088 C CA . ILE A 1 508 ? 15.539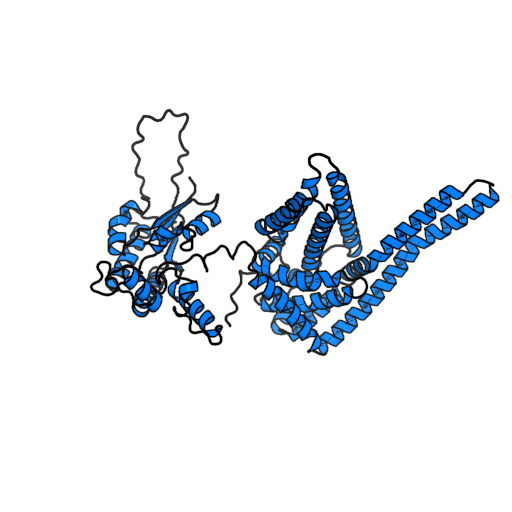 -21.399 -9.499 1.00 92.31 508 ILE A CA 1
ATOM 4089 C C . ILE A 1 508 ? 15.194 -21.223 -8.015 1.00 92.31 508 ILE A C 1
ATOM 4091 O O . ILE A 1 508 ? 14.101 -21.591 -7.587 1.00 92.31 508 ILE A O 1
ATOM 4095 N N . LEU A 1 509 ? 16.096 -20.616 -7.240 1.00 92.88 509 LEU A N 1
ATOM 4096 C CA . LEU A 1 509 ? 15.858 -20.285 -5.839 1.00 92.88 509 LEU A CA 1
ATOM 4097 C C . LEU A 1 509 ? 14.711 -19.280 -5.694 1.00 92.88 509 LEU A C 1
ATOM 4099 O O . LEU A 1 509 ? 13.803 -19.519 -4.906 1.00 92.88 509 LEU A O 1
ATOM 4103 N N . ALA A 1 510 ? 14.707 -18.210 -6.491 1.00 92.81 510 ALA A N 1
ATOM 4104 C CA . ALA A 1 510 ? 13.632 -17.223 -6.518 1.00 92.81 510 ALA A CA 1
ATOM 4105 C C . ALA A 1 510 ? 12.292 -17.837 -6.960 1.00 92.81 510 ALA A C 1
ATOM 4107 O O . ALA A 1 510 ? 11.245 -17.501 -6.411 1.00 92.81 510 ALA A O 1
ATOM 4108 N N . GLN A 1 511 ? 12.324 -18.780 -7.906 1.00 93.69 511 GLN A N 1
ATOM 4109 C CA . GLN A 1 511 ? 11.155 -19.521 -8.384 1.00 93.69 511 GLN A CA 1
ATOM 4110 C C . GLN A 1 511 ? 10.561 -20.449 -7.318 1.00 93.69 511 GLN A C 1
ATOM 4112 O O . GLN A 1 511 ? 9.345 -20.614 -7.254 1.00 93.69 511 GLN A O 1
ATOM 4117 N N . ALA A 1 512 ? 11.395 -21.058 -6.476 1.00 92.94 512 ALA A N 1
ATOM 4118 C CA . ALA A 1 512 ? 10.914 -21.759 -5.292 1.00 92.94 512 ALA A CA 1
ATOM 4119 C C . ALA A 1 512 ? 10.360 -20.741 -4.285 1.00 92.94 512 ALA A C 1
ATOM 4121 O O . ALA A 1 512 ? 9.216 -20.837 -3.854 1.00 92.94 512 ALA A O 1
ATOM 4122 N N . ALA A 1 513 ? 11.140 -19.712 -3.965 1.00 92.62 513 ALA A N 1
ATOM 4123 C CA . ALA A 1 513 ? 10.822 -18.754 -2.920 1.00 92.62 513 ALA A CA 1
ATOM 4124 C C . ALA A 1 513 ? 9.528 -17.971 -3.156 1.00 92.62 513 ALA A C 1
ATOM 4126 O O . ALA A 1 513 ? 8.798 -17.694 -2.203 1.00 92.62 513 ALA A O 1
ATOM 4127 N N . ILE A 1 514 ? 9.196 -17.670 -4.414 1.00 92.88 514 ILE A N 1
ATOM 4128 C CA . ILE A 1 514 ? 7.959 -16.961 -4.743 1.00 92.88 514 ILE A CA 1
ATOM 4129 C C . ILE A 1 514 ? 6.718 -17.789 -4.370 1.00 92.88 514 ILE A C 1
ATOM 4131 O O . ILE A 1 514 ? 5.681 -17.215 -4.063 1.00 92.88 514 ILE A O 1
ATOM 4135 N N . ALA A 1 515 ? 6.813 -19.122 -4.309 1.00 92.56 515 ALA A N 1
ATOM 4136 C CA . ALA A 1 515 ? 5.719 -19.971 -3.838 1.00 92.56 515 ALA A CA 1
ATOM 4137 C C . ALA A 1 515 ? 5.388 -19.713 -2.362 1.00 92.56 515 ALA A C 1
ATOM 4139 O O . ALA A 1 515 ? 4.224 -19.519 -2.017 1.00 92.56 515 ALA A O 1
ATOM 4140 N N . MET A 1 516 ? 6.419 -19.639 -1.511 1.00 90.12 516 MET A N 1
ATOM 4141 C CA . MET A 1 516 ? 6.265 -19.297 -0.094 1.00 90.12 516 MET A CA 1
ATOM 4142 C C . MET A 1 516 ? 5.800 -17.848 0.084 1.00 90.12 516 MET A C 1
ATOM 4144 O O . MET A 1 516 ? 4.959 -17.564 0.934 1.00 90.12 516 MET A O 1
ATOM 4148 N N . PHE A 1 517 ? 6.328 -16.923 -0.724 1.00 90.25 517 PHE A N 1
ATOM 4149 C CA . PHE A 1 517 ? 5.865 -15.537 -0.720 1.00 90.25 517 PHE A CA 1
ATOM 4150 C C . PHE A 1 517 ? 4.359 -15.466 -0.997 1.00 90.25 517 PHE A C 1
ATOM 4152 O O . PHE A 1 517 ? 3.621 -14.830 -0.252 1.00 90.25 517 PHE A O 1
ATOM 4159 N N . ILE A 1 518 ? 3.883 -16.163 -2.030 1.00 90.00 518 ILE A N 1
ATOM 4160 C CA . ILE A 1 518 ? 2.469 -16.168 -2.408 1.00 90.00 518 ILE A CA 1
ATOM 4161 C C . ILE A 1 518 ? 1.603 -16.797 -1.320 1.00 90.00 518 ILE A C 1
ATOM 4163 O O . ILE A 1 518 ? 0.599 -16.193 -0.949 1.00 90.00 518 ILE A O 1
ATOM 4167 N N . SER A 1 519 ? 1.979 -17.959 -0.780 1.00 88.12 519 SER A N 1
ATOM 4168 C CA . SER A 1 519 ? 1.167 -18.636 0.241 1.00 88.12 519 SER A CA 1
ATOM 4169 C C . SER A 1 519 ? 0.996 -17.801 1.511 1.00 88.12 519 SER A C 1
ATOM 4171 O O . SER A 1 519 ? -0.026 -17.904 2.178 1.00 88.12 519 SER A O 1
ATOM 4173 N N . ARG A 1 520 ? 1.974 -16.946 1.829 1.00 85.81 520 ARG A N 1
ATOM 4174 C CA . ARG A 1 520 ? 1.933 -16.053 2.994 1.00 85.81 520 ARG A CA 1
ATOM 4175 C C . ARG A 1 520 ? 1.280 -14.701 2.720 1.00 85.81 520 ARG A C 1
ATOM 4177 O O . ARG A 1 520 ? 0.782 -14.079 3.647 1.00 85.81 520 ARG A O 1
ATOM 4184 N N . GLN A 1 521 ? 1.311 -14.217 1.481 1.00 81.56 521 GLN A N 1
ATOM 4185 C CA . GLN A 1 521 ? 0.779 -12.893 1.121 1.00 81.56 521 GLN A CA 1
ATOM 4186 C C . GLN A 1 521 ? -0.636 -12.948 0.535 1.00 81.56 521 GLN A C 1
ATOM 4188 O O . GLN A 1 521 ? -1.271 -11.910 0.352 1.00 81.56 521 GLN A O 1
ATOM 4193 N N . THR A 1 522 ? -1.144 -14.137 0.209 1.00 83.25 522 THR A N 1
ATOM 4194 C CA . THR A 1 522 ? -2.453 -14.298 -0.430 1.00 83.25 522 THR A CA 1
ATOM 4195 C C . THR A 1 522 ? -3.312 -15.316 0.287 1.00 83.25 522 THR A C 1
ATOM 4197 O O . THR A 1 522 ? -2.821 -16.307 0.821 1.00 83.25 522 THR A O 1
ATOM 4200 N N . VAL A 1 523 ? -4.622 -15.086 0.239 1.00 81.31 523 VAL A N 1
ATOM 4201 C CA . VAL A 1 523 ? -5.600 -16.071 0.689 1.00 81.31 523 VAL A CA 1
ATOM 4202 C C . VAL A 1 523 ? -5.560 -17.266 -0.254 1.00 81.31 523 VAL A C 1
ATOM 4204 O O . VAL A 1 523 ? -5.438 -17.116 -1.475 1.00 81.31 523 VAL A O 1
ATOM 4207 N N . ARG A 1 524 ? -5.671 -18.458 0.331 1.00 83.19 524 ARG A N 1
ATOM 4208 C CA . ARG A 1 524 ? -5.793 -19.701 -0.416 1.00 83.19 524 ARG A CA 1
ATOM 4209 C C . ARG A 1 524 ? -6.983 -19.620 -1.380 1.00 83.19 524 ARG A C 1
ATOM 4211 O O . ARG A 1 524 ? -8.091 -19.335 -0.926 1.00 83.19 524 ARG A O 1
ATOM 4218 N N . PRO A 1 525 ? -6.793 -19.890 -2.682 1.00 83.44 525 PRO A N 1
ATOM 4219 C CA . PRO A 1 525 ? -7.916 -19.944 -3.604 1.00 83.44 525 PRO A CA 1
ATOM 4220 C C . PRO A 1 525 ? -8.830 -21.130 -3.255 1.00 83.44 525 PRO A C 1
ATOM 4222 O O . PRO A 1 525 ? -8.340 -22.162 -2.790 1.00 83.44 525 PRO A O 1
ATOM 4225 N N . PRO A 1 526 ? -10.145 -21.035 -3.498 1.00 81.44 526 PRO A N 1
ATOM 4226 C CA . PRO A 1 526 ? -11.046 -22.165 -3.360 1.00 81.44 526 PRO A CA 1
ATOM 4227 C C . PRO A 1 526 ? -10.710 -23.235 -4.412 1.00 81.44 526 PRO A C 1
ATOM 4229 O O . PRO A 1 526 ? -10.130 -22.915 -5.458 1.00 81.44 526 PRO A O 1
ATOM 4232 N N . PRO A 1 527 ? -11.074 -24.507 -4.175 1.00 81.81 527 PRO A N 1
ATOM 4233 C CA . PRO A 1 527 ? -11.011 -25.535 -5.204 1.00 81.81 527 PRO A CA 1
ATOM 4234 C C . PRO A 1 527 ? -11.826 -25.118 -6.431 1.00 81.81 527 PRO A C 1
ATOM 4236 O O . PRO A 1 527 ? -12.899 -24.528 -6.304 1.00 81.81 527 PRO A O 1
ATOM 4239 N N . TYR A 1 528 ? -11.320 -25.425 -7.620 1.00 80.00 528 TYR A N 1
ATOM 4240 C CA . TYR A 1 528 ? -11.981 -25.063 -8.864 1.00 80.00 528 TYR A CA 1
ATOM 4241 C C . TYR A 1 528 ? -13.354 -25.732 -8.997 1.00 80.00 528 TYR A C 1
ATOM 4243 O O . TYR A 1 528 ? -13.478 -26.953 -8.878 1.00 80.00 528 TYR A O 1
ATOM 4251 N N . THR A 1 529 ? -14.366 -24.934 -9.331 1.00 75.81 529 THR A N 1
ATOM 4252 C CA . THR A 1 529 ? -15.667 -25.406 -9.814 1.00 75.81 529 THR A CA 1
ATOM 4253 C C . THR A 1 529 ? -15.925 -24.843 -11.219 1.00 75.81 529 THR A C 1
ATOM 4255 O O . THR A 1 529 ? -15.467 -23.738 -11.532 1.00 75.81 529 THR A O 1
ATOM 4258 N N . PRO A 1 530 ? -16.617 -25.576 -12.115 1.00 74.25 530 PRO A N 1
ATOM 4259 C CA . PRO A 1 530 ? -16.907 -25.084 -13.460 1.00 74.25 530 PRO A CA 1
ATOM 4260 C C . PRO A 1 530 ? -17.641 -23.735 -13.417 1.00 74.25 530 PRO A C 1
ATOM 4262 O O . PRO A 1 530 ? -18.733 -23.637 -12.869 1.00 74.25 530 PRO A O 1
ATOM 4265 N N . GLY A 1 531 ? -17.030 -22.693 -13.988 1.00 64.94 531 GLY A N 1
ATOM 4266 C CA . GLY A 1 531 ? -17.576 -21.329 -13.986 1.00 64.94 531 GLY A CA 1
ATOM 4267 C C . GLY A 1 531 ? -17.148 -20.442 -12.809 1.00 64.94 531 GLY A C 1
ATOM 4268 O O . GLY A 1 531 ? -17.513 -19.270 -12.800 1.00 64.94 531 GLY A O 1
ATOM 4269 N N . ALA A 1 532 ? -16.351 -20.943 -11.856 1.00 65.00 532 ALA A N 1
ATOM 4270 C CA . ALA A 1 532 ? -15.798 -20.115 -10.786 1.00 65.00 532 ALA A CA 1
ATOM 4271 C C . ALA A 1 532 ? -14.855 -19.034 -11.336 1.00 65.00 532 ALA A C 1
ATOM 4273 O O . ALA A 1 532 ? -13.892 -19.331 -12.049 1.00 65.00 532 ALA A O 1
ATOM 4274 N N . GLU A 1 533 ? -15.094 -17.780 -10.951 1.00 63.38 533 GLU A N 1
ATOM 4275 C CA . GLU A 1 533 ? -14.109 -16.705 -11.055 1.00 63.38 533 GLU A CA 1
ATOM 4276 C C . GLU A 1 533 ? -13.522 -16.451 -9.661 1.00 63.38 533 GLU A C 1
ATOM 4278 O O . GLU A 1 533 ? -14.257 -16.190 -8.713 1.00 63.38 533 GLU A O 1
ATOM 4283 N N . TRP A 1 534 ? -12.197 -16.545 -9.523 1.00 64.38 534 TRP A N 1
ATOM 4284 C CA . TRP A 1 534 ? -11.512 -16.135 -8.298 1.00 64.38 534 TRP A CA 1
ATOM 4285 C C . TRP A 1 534 ? -11.122 -14.665 -8.409 1.00 64.38 534 TRP A C 1
ATOM 4287 O O . TRP A 1 534 ? -10.307 -14.284 -9.260 1.00 64.38 534 TRP A O 1
ATOM 4297 N N . GLU A 1 535 ? -11.710 -13.826 -7.560 1.00 62.38 535 GLU A N 1
ATOM 4298 C CA . GLU A 1 535 ? -11.225 -12.469 -7.359 1.00 62.38 535 GLU A CA 1
ATOM 4299 C C . GLU A 1 535 ? -10.084 -12.495 -6.342 1.00 62.38 535 GLU A C 1
ATOM 4301 O O . GLU A 1 535 ? -10.219 -13.018 -5.241 1.00 62.38 535 GLU A O 1
ATOM 4306 N N . LEU A 1 536 ? -8.933 -11.933 -6.724 1.00 60.41 536 LEU A N 1
ATOM 4307 C CA . LEU A 1 536 ? -7.830 -11.665 -5.803 1.00 60.41 536 LEU A CA 1
ATOM 4308 C C . LEU A 1 536 ? -8.297 -10.573 -4.824 1.00 60.41 536 LEU A C 1
ATOM 4310 O O . LEU A 1 536 ? -8.055 -9.388 -5.058 1.00 60.41 536 LEU A O 1
ATOM 4314 N N . GLU A 1 537 ? -9.049 -10.957 -3.791 1.00 46.47 537 GLU A N 1
ATOM 4315 C CA . GLU A 1 537 ? -9.579 -10.038 -2.784 1.00 46.47 537 GLU A CA 1
ATOM 4316 C C . GLU A 1 537 ? -8.458 -9.298 -2.036 1.00 46.47 537 GLU A C 1
ATOM 4318 O O . GLU A 1 537 ? -7.339 -9.787 -1.849 1.00 46.47 537 GLU A O 1
ATOM 4323 N N . LYS A 1 538 ? -8.778 -8.067 -1.619 1.00 41.78 538 LYS A N 1
ATOM 4324 C CA . LYS A 1 538 ? -7.901 -7.158 -0.874 1.00 41.78 538 LYS A CA 1
ATOM 4325 C C . LYS A 1 538 ? -7.420 -7.820 0.420 1.00 41.78 538 LYS A C 1
ATOM 4327 O O . LYS A 1 538 ? -8.238 -8.063 1.296 1.00 41.78 538 LYS A O 1
ATOM 4332 N N . LYS A 1 539 ? -6.098 -8.023 0.530 1.00 35.34 539 LYS A N 1
ATOM 4333 C CA . LYS A 1 539 ? -5.293 -8.210 1.759 1.00 35.34 539 LYS A CA 1
ATOM 4334 C C . LYS A 1 539 ? -6.154 -8.602 2.977 1.00 35.34 539 LYS A C 1
ATOM 4336 O O . LYS A 1 539 ? -6.439 -7.767 3.834 1.00 35.34 539 LYS A O 1
ATOM 4341 N N . ALA A 1 540 ? -6.584 -9.864 3.057 1.00 31.55 540 ALA A N 1
ATOM 4342 C CA . ALA A 1 540 ? -7.060 -10.388 4.330 1.00 31.55 540 ALA A CA 1
ATOM 4343 C C . ALA A 1 540 ? -5.858 -10.322 5.274 1.00 31.55 540 ALA A C 1
ATOM 4345 O O . ALA A 1 540 ? -4.856 -11.000 5.045 1.00 31.55 540 ALA A O 1
ATOM 4346 N N . ARG A 1 541 ? -5.907 -9.431 6.272 1.00 30.67 541 ARG A N 1
ATOM 4347 C CA . ARG A 1 541 ? -4.940 -9.438 7.370 1.00 30.67 541 ARG A CA 1
ATOM 4348 C C . ARG A 1 541 ? -4.996 -10.841 7.962 1.00 30.67 541 ARG A C 1
ATOM 4350 O O . ARG A 1 541 ? -5.978 -11.186 8.615 1.00 30.67 541 ARG A O 1
ATOM 4357 N N . ILE A 1 542 ? -3.979 -11.648 7.673 1.00 25.33 542 ILE A N 1
ATOM 4358 C CA . ILE A 1 542 ? -3.719 -12.878 8.406 1.00 25.33 542 ILE A CA 1
ATOM 4359 C C . ILE A 1 542 ? -3.556 -12.412 9.852 1.00 25.33 542 ILE A C 1
ATOM 4361 O O . ILE A 1 542 ? -2.630 -11.661 10.159 1.00 25.33 542 ILE A O 1
ATOM 4365 N N . LYS A 1 543 ? -4.551 -12.722 10.689 1.00 25.28 543 LYS A N 1
ATOM 4366 C CA . LYS A 1 543 ? -4.437 -12.538 12.134 1.00 25.28 543 LYS A CA 1
ATOM 4367 C C . LYS A 1 543 ? -3.244 -13.390 12.594 1.00 25.28 543 LYS A C 1
ATOM 4369 O O . LYS A 1 543 ? -3.167 -14.530 12.127 1.00 25.28 543 LYS A O 1
ATOM 4374 N N . PRO A 1 544 ? -2.325 -12.853 13.413 1.00 36.41 544 PRO A N 1
ATOM 4375 C CA . PRO A 1 544 ? -1.353 -13.693 14.100 1.00 36.41 544 PRO A CA 1
ATOM 4376 C C . PRO A 1 544 ? -2.056 -14.736 14.975 1.00 36.41 544 PRO A C 1
ATOM 4378 O O . PRO A 1 544 ? -3.172 -14.439 15.474 1.00 36.41 544 PRO A O 1
#

Secondary structure (DSSP, 8-state):
---EEEEEESHHHHGGGSTTTT-HHHHHHHHTTTT-EEEEEE-TT--HHHHHHHHHHHSPP-S-------S-S-GGG---S----EEEEEEE--TTTTPPTT-TT---HHHHHHHHHHHHHHHH-TTSTT--TT-EEEEEPPPPP-HHHHHHHHHHTT------HHHHHHHHHHHHHHHHHTT-EEE-HHHHHHHHHHHHHHH--S---TTTTGGGTBSSSSSBPTTTSSSTTTS--HHHHHHHHHHHHHHHHHHHH-HHHHHHHHHHHHHHHHHHHHHHHHHHHHHHHHHHHHHHHHHHHHHHHT---HHHHHHHHHHHHHHHHHHHTHHHHHHHHHHHH-HHHHHHHHHHHHHHH-HHHHHHHHHSPP----S-HHHHHHHHHHHHHHHHHHHHHHTT-TTTHHHHHHHHHHHHHTTTSHHHHHHHHHHHHHHSTT-HHHHHHHHHHHHHHHHHHHHHTHHHHHHTT--HHHHHHHHHHTHHHHHHHHHHHHHHHTSTTTHHHHHHHHHHHHHHHHHHHSPPPPPP-TT------S------

Radius of gyration: 32.11 Å; chains: 1; bounding box: 85×73×95 Å

InterPro domains:
  IPR013830 SGNH hydrolase-type esterase domain [PF13472] (8-227)
  IPR036514 SGNH hydrolase superfamily [G3DSA:3.40.50.1110] (1-238)
  IPR045136 Isoamyl acetate-hydrolyzing esterase Iah1-like [PTHR14209] (5-230)